Protein AF-0000000077146709 (afdb_homodimer)

pLDDT: mean 84.78, std 11.13, range [43.06, 98.44]

Structure (mmCIF, N/CA/C/O backbone):
data_AF-0000000077146709-model_v1
#
loop_
_entity.id
_entity.type
_entity.pdbx_description
1 polymer 'histidine kinase'
#
loop_
_atom_site.group_PDB
_atom_site.id
_atom_site.type_symbol
_atom_site.label_atom_id
_atom_site.label_alt_id
_atom_site.label_comp_id
_atom_site.label_asym_id
_atom_site.label_entity_id
_atom_site.label_seq_id
_atom_site.pdbx_PDB_ins_code
_atom_site.Cartn_x
_atom_site.Cartn_y
_atom_site.Cartn_z
_atom_site.occupancy
_atom_site.B_iso_or_equiv
_atom_site.auth_seq_id
_atom_site.auth_comp_id
_atom_site.auth_asym_id
_atom_site.auth_atom_id
_atom_site.pdbx_PDB_model_num
ATOM 1 N N . MET A 1 1 ? -15.32 33.781 17.5 1 75.31 1 MET A N 1
ATOM 2 C CA . MET A 1 1 ? -14.812 34.219 18.797 1 75.31 1 MET A CA 1
ATOM 3 C C . MET A 1 1 ? -15.812 35.125 19.5 1 75.31 1 MET A C 1
ATOM 5 O O . MET A 1 1 ? -16.297 36.094 18.906 1 75.31 1 MET A O 1
ATOM 9 N N . LYS A 1 2 ? -16.141 34.906 20.719 1 78.62 2 LYS A N 1
ATOM 10 C CA . LYS A 1 2 ? -17.078 35.688 21.484 1 78.62 2 LYS A CA 1
ATOM 11 C C . LYS A 1 2 ? -16.391 36.969 22.031 1 78.62 2 LYS A C 1
ATOM 13 O O . LYS A 1 2 ? -15.242 36.906 22.469 1 78.62 2 LYS A O 1
ATOM 18 N N . VAL A 1 3 ? -17.156 38.031 22.031 1 84.94 3 VAL A N 1
ATOM 19 C CA . VAL A 1 3 ? -16.656 39.344 22.453 1 84.94 3 VAL A CA 1
ATOM 20 C C . VAL A 1 3 ? -16.188 39.281 23.891 1 84.94 3 VAL A C 1
ATOM 22 O O . VAL A 1 3 ? -15.141 39.844 24.234 1 84.94 3 VAL A O 1
ATOM 25 N N . LYS A 1 4 ? -16.875 38.625 24.703 1 85.69 4 LYS A N 1
ATOM 26 C CA . LYS A 1 4 ? -16.531 38.531 26.109 1 85.69 4 LYS A CA 1
ATOM 27 C C . LYS A 1 4 ? -15.156 37.875 26.281 1 85.69 4 LYS A C 1
ATOM 29 O O . LYS A 1 4 ? -14.344 38.344 27.094 1 85.69 4 LYS A O 1
ATOM 34 N N . ILE A 1 5 ? -14.875 36.875 25.547 1 85.25 5 ILE A N 1
ATOM 35 C CA . ILE A 1 5 ? -13.602 36.156 25.641 1 85.25 5 ILE A CA 1
ATOM 36 C C . ILE A 1 5 ? -12.477 37.062 25.109 1 85.25 5 ILE A C 1
ATOM 38 O O . ILE A 1 5 ? -11.383 37.094 25.672 1 85.25 5 ILE A O 1
ATOM 42 N N . TYR A 1 6 ? -12.773 37.781 24.078 1 87 6 TYR A N 1
ATOM 43 C CA . TYR A 1 6 ? -11.812 38.719 23.5 1 87 6 TYR A CA 1
ATOM 44 C C . TYR A 1 6 ? -11.422 39.781 24.531 1 87 6 TYR A C 1
ATOM 46 O O . TYR A 1 6 ? -10.242 40.062 24.719 1 87 6 TYR A O 1
ATOM 54 N N . LEU A 1 7 ? -12.453 40.344 25.234 1 86.62 7 LEU A N 1
ATOM 55 C CA . LEU A 1 7 ? -12.195 41.375 26.219 1 86.62 7 LEU A CA 1
ATOM 56 C C . LEU A 1 7 ? -11.422 40.844 27.422 1 86.62 7 LEU A C 1
ATOM 58 O O . LEU A 1 7 ? -10.57 41.531 27.969 1 86.62 7 LEU A O 1
ATOM 62 N N . MET A 1 8 ? -11.727 39.625 27.734 1 83.81 8 MET A N 1
ATOM 63 C CA . MET A 1 8 ? -11 39 28.844 1 83.81 8 MET A CA 1
ATOM 64 C C . MET A 1 8 ? -9.539 38.781 28.469 1 83.81 8 MET A C 1
ATOM 66 O O . MET A 1 8 ? -8.648 38.938 29.312 1 83.81 8 MET A O 1
ATOM 70 N N . ASP A 1 9 ? -9.305 38.438 27.203 1 82.81 9 ASP A N 1
ATOM 71 C CA . ASP A 1 9 ? -7.941 38.25 26.719 1 82.81 9 ASP A CA 1
ATOM 72 C C . ASP A 1 9 ? -7.16 39.562 26.703 1 82.81 9 ASP A C 1
ATOM 74 O O . ASP A 1 9 ? -5.945 39.562 26.906 1 82.81 9 ASP A O 1
ATOM 78 N N . ARG A 1 10 ? -7.926 40.625 26.453 1 84.5 10 ARG A N 1
ATOM 79 C CA . ARG A 1 10 ? -7.285 41.938 26.344 1 84.5 10 ARG A CA 1
ATOM 80 C C . ARG A 1 10 ? -7.379 42.688 27.656 1 84.5 10 ARG A C 1
ATOM 82 O O . ARG A 1 10 ? -7.223 43.906 27.688 1 84.5 10 ARG A O 1
ATOM 89 N N . PHE A 1 11 ? -7.652 41.969 28.734 1 85.12 11 PHE A N 1
ATOM 90 C CA . PHE A 1 11 ? -7.816 42.625 30.031 1 85.12 11 PHE A CA 1
ATOM 91 C C . PHE A 1 11 ? -6.57 43.406 30.406 1 85.12 11 PHE A C 1
ATOM 93 O O . PHE A 1 11 ? -6.668 44.531 30.922 1 85.12 11 PHE A O 1
ATOM 100 N N . SER A 1 12 ? -5.426 42.844 30.125 1 84.38 12 SER A N 1
ATOM 101 C CA . SER A 1 12 ? -4.184 43.531 30.469 1 84.38 12 SER A CA 1
ATOM 102 C C . SER A 1 12 ? -4.035 44.812 29.656 1 84.38 12 SER A C 1
ATOM 104 O O . SER A 1 12 ? -3.533 45.812 30.172 1 84.38 12 SER A O 1
ATOM 106 N N . LEU A 1 13 ? -4.539 44.812 28.422 1 86.69 13 LEU A N 1
ATOM 107 C CA . LEU A 1 13 ? -4.496 46 27.578 1 86.69 13 LEU A CA 1
ATOM 108 C C . LEU A 1 13 ? -5.465 47.062 28.078 1 86.69 13 LEU A C 1
ATOM 110 O O . LEU A 1 13 ? -5.105 48.25 28.203 1 86.69 13 LEU A O 1
ATOM 114 N N . ILE A 1 14 ? -6.645 46.688 28.453 1 86.75 14 ILE A N 1
ATOM 115 C CA . ILE A 1 14 ? -7.668 47.625 28.938 1 86.75 14 ILE A CA 1
ATOM 116 C C . ILE A 1 14 ? -7.211 48.25 30.25 1 86.75 14 ILE A C 1
ATOM 118 O O . ILE A 1 14 ? -7.324 49.469 30.438 1 86.75 14 ILE A O 1
ATOM 122 N N . LEU A 1 15 ? -6.586 47.406 31.047 1 85.62 15 LEU A N 1
ATOM 123 C CA . LEU A 1 15 ? -6.086 47.906 32.344 1 85.62 15 LEU A CA 1
ATOM 124 C C . LEU A 1 15 ? -4.973 48.938 32.125 1 85.62 15 LEU A C 1
ATOM 126 O O . LEU A 1 15 ? -4.953 49.969 32.781 1 85.62 15 LEU A O 1
ATOM 130 N N . SER A 1 16 ? -4.102 48.656 31.219 1 86.5 16 SER A N 1
ATOM 131 C CA . SER A 1 16 ? -3.004 49.562 30.953 1 86.5 16 SER A CA 1
ATOM 132 C C . SER A 1 16 ? -3.516 50.875 30.375 1 86.5 16 SER A C 1
ATOM 134 O O . SER A 1 16 ? -2.98 51.938 30.688 1 86.5 16 SER A O 1
ATOM 136 N N . TYR A 1 17 ? -4.605 50.844 29.641 1 86.12 17 TYR A N 1
ATOM 137 C CA . TYR A 1 17 ? -5.199 52.031 29.031 1 86.12 17 TYR A CA 1
ATOM 138 C C . TYR A 1 17 ? -5.836 52.938 30.094 1 86.12 17 TYR A C 1
ATOM 140 O O . TYR A 1 17 ? -5.586 54.125 30.125 1 86.12 17 TYR A O 1
ATOM 148 N N . ILE A 1 18 ? -6.504 52.312 31 1 83.88 18 ILE A N 1
ATOM 149 C CA . ILE A 1 18 ? -7.203 53.062 32.031 1 83.88 18 ILE A CA 1
ATOM 150 C C . ILE A 1 18 ? -6.191 53.688 33 1 83.88 18 ILE A C 1
ATOM 152 O O . ILE A 1 18 ? -6.301 54.844 33.375 1 83.88 18 ILE A O 1
ATOM 156 N N . VAL A 1 19 ? -5.191 52.875 33.312 1 85.12 19 VAL A N 1
ATOM 157 C CA . VAL A 1 19 ? -4.176 53.344 34.25 1 85.12 19 VAL A CA 1
ATOM 158 C C . VAL A 1 19 ? -3.412 54.531 33.656 1 85.12 19 VAL A C 1
ATOM 160 O O . VAL A 1 19 ? -3.117 55.5 34.344 1 85.12 19 VAL A O 1
ATOM 163 N N . SER A 1 20 ? -3.186 54.438 32.344 1 84.31 20 SER A N 1
ATOM 164 C CA . SER A 1 20 ? -2.443 55.5 31.688 1 84.31 20 SER A CA 1
ATOM 165 C C . SER A 1 20 ? -3.25 56.812 31.641 1 84.31 20 SER A C 1
ATOM 167 O O . SER A 1 20 ? -2.713 57.875 31.891 1 84.31 20 SER A O 1
ATOM 169 N N . LEU A 1 21 ? -4.523 56.75 31.422 1 82.62 21 LEU A N 1
ATOM 170 C CA . LEU A 1 21 ? -5.379 57.938 31.359 1 82.62 21 LEU A CA 1
ATOM 171 C C . LEU A 1 21 ? -5.531 58.562 32.75 1 82.62 21 LEU A C 1
ATOM 173 O O . LEU A 1 21 ? -5.469 59.781 32.906 1 82.62 21 LEU A O 1
ATOM 177 N N . CYS A 1 22 ? -5.641 57.656 33.75 1 81.88 22 CYS A N 1
ATOM 178 C CA . CYS A 1 22 ? -5.801 58.156 35.125 1 81.88 22 CYS A CA 1
ATOM 179 C C . CYS A 1 22 ? -4.523 58.812 35.625 1 81.88 22 CYS A C 1
ATOM 181 O O . CYS A 1 22 ? -4.578 59.844 36.281 1 81.88 22 CYS A O 1
ATOM 183 N N . LEU A 1 23 ? -3.408 58.219 35.281 1 81.38 23 LEU A N 1
ATOM 184 C CA . LEU A 1 23 ? -2.131 58.781 35.719 1 81.38 23 LEU A CA 1
ATOM 185 C C . LEU A 1 23 ? -1.893 60.125 35.062 1 81.38 23 LEU A C 1
ATOM 187 O O . LEU A 1 23 ? -1.396 61.062 35.688 1 81.38 23 LEU A O 1
ATOM 191 N N . PHE A 1 24 ? -2.291 60.25 33.812 1 80.5 24 PHE A N 1
ATOM 192 C CA . PHE A 1 24 ? -2.15 61.5 33.094 1 80.5 24 PHE A CA 1
ATOM 193 C C . PHE A 1 24 ? -3.049 62.562 33.719 1 80.5 24 PHE A C 1
ATOM 195 O O . PHE A 1 24 ? -2.607 63.688 33.969 1 80.5 24 PHE A O 1
ATOM 202 N N . GLY A 1 25 ? -4.258 62.219 34.031 1 78.12 25 GLY A N 1
ATOM 203 C CA . GLY A 1 25 ? -5.18 63.156 34.656 1 78.12 25 GLY A CA 1
ATOM 204 C C . GLY A 1 25 ? -4.734 63.562 36.031 1 78.12 25 GLY A C 1
ATOM 205 O O . GLY A 1 25 ? -4.887 64.75 36.406 1 78.12 25 GLY A O 1
ATOM 206 N N . LEU A 1 26 ? -4.098 62.594 36.719 1 81.25 26 LEU A N 1
ATOM 207 C CA . LEU A 1 26 ? -3.635 62.875 38.062 1 81.25 26 LEU A CA 1
ATOM 208 C C . LEU A 1 26 ? -2.49 63.906 38.062 1 81.25 26 LEU A C 1
ATOM 210 O O . LEU A 1 26 ? -2.424 64.812 38.906 1 81.25 26 LEU A O 1
ATOM 214 N N . VAL A 1 27 ? -1.623 63.812 37.094 1 78.31 27 VAL A N 1
ATOM 215 C CA . VAL A 1 27 ? -0.49 64.688 36.969 1 78.31 27 VAL A CA 1
ATOM 216 C C . VAL A 1 27 ? -0.991 66.125 36.688 1 78.31 27 VAL A C 1
ATOM 218 O O . VAL A 1 27 ? -0.523 67.062 37.281 1 78.31 27 VAL A O 1
ATOM 221 N N . LEU A 1 28 ? -2.012 66.25 35.906 1 77.06 28 LEU A N 1
ATOM 222 C CA . LEU A 1 28 ? -2.551 67.562 35.562 1 77.06 28 LEU A CA 1
ATOM 223 C C . LEU A 1 28 ? -3.33 68.125 36.719 1 77.06 28 LEU A C 1
ATOM 225 O O . LEU A 1 28 ? -3.262 69.375 36.969 1 77.06 28 LEU A O 1
ATOM 229 N N . GLN A 1 29 ? -3.984 67.25 37.5 1 77.19 29 GLN A N 1
ATOM 230 C CA . GLN A 1 29 ? -4.75 67.75 38.656 1 77.19 29 GLN A CA 1
ATOM 231 C C . GLN A 1 29 ? -3.826 68.25 39.75 1 77.19 29 GLN A C 1
ATOM 233 O O . GLN A 1 29 ? -4.121 69.25 40.406 1 77.19 29 GLN A O 1
ATOM 238 N N . LEU A 1 30 ? -2.736 67.562 39.906 1 78.38 30 LEU A N 1
ATOM 239 C CA . LEU A 1 30 ? -1.797 67.938 40.969 1 78.38 30 LEU A CA 1
ATOM 240 C C . LEU A 1 30 ? -1.175 69.25 40.688 1 78.38 30 LEU A C 1
ATOM 242 O O . LEU A 1 30 ? -0.996 70.062 41.594 1 78.38 30 LEU A O 1
ATOM 246 N N . GLN A 1 31 ? -0.93 69.562 39.469 1 75.12 31 GLN A N 1
ATOM 247 C CA . GLN A 1 31 ? -0.371 70.875 39.125 1 75.12 31 GLN A CA 1
ATOM 248 C C . GLN A 1 31 ? -1.4 72 39.312 1 75.12 31 GLN A C 1
ATOM 250 O O . GLN A 1 31 ? -1.065 73.062 39.781 1 75.12 31 GLN A O 1
ATOM 255 N N . SER A 1 32 ? -2.621 71.625 39.031 1 76.06 32 SER A N 1
ATOM 256 C CA . SER A 1 32 ? -3.678 72.625 39.188 1 76.06 32 SER A CA 1
ATOM 257 C C . SER A 1 32 ? -3.953 72.938 40.656 1 76.06 32 SER A C 1
ATOM 259 O O . SER A 1 32 ? -4.219 74.062 41.031 1 76.06 32 SER A O 1
ATOM 261 N N . LEU A 1 33 ? -3.789 71.938 41.469 1 74.19 33 LEU A N 1
ATOM 262 C CA . LEU A 1 33 ? -4.004 72.125 42.906 1 74.19 33 LEU A CA 1
ATOM 263 C C . LEU A 1 33 ? -2.906 73 43.5 1 74.19 33 LEU A C 1
ATOM 265 O O . LEU A 1 33 ? -3.17 73.812 44.406 1 74.19 33 LEU A O 1
ATOM 269 N N . LEU A 1 34 ? -1.74 72.812 42.969 1 74.38 34 LEU A N 1
ATOM 270 C CA . LEU A 1 34 ? -0.619 73.625 43.469 1 74.38 34 LEU A CA 1
ATOM 271 C C . LEU A 1 34 ? -0.81 75.062 43.156 1 74.38 34 LEU A C 1
ATOM 273 O O . LEU A 1 34 ? -0.327 75.938 43.875 1 74.38 34 LEU A O 1
ATOM 277 N N . GLU A 1 35 ? -1.565 75.312 42.125 1 73.69 35 GLU A N 1
ATOM 278 C CA . GLU A 1 35 ? -1.83 76.688 41.75 1 73.69 35 GLU A CA 1
ATOM 279 C C . GLU A 1 35 ? -3.154 77.188 42.312 1 73.69 35 GLU A C 1
ATOM 281 O O . GLU A 1 35 ? -3.68 78.188 41.906 1 73.69 35 GLU A O 1
ATOM 286 N N . LYS A 1 36 ? -3.689 76.5 43.344 1 72.12 36 LYS A N 1
ATOM 287 C CA . LYS A 1 36 ? -4.844 76.812 44.188 1 72.12 36 LYS A CA 1
ATOM 288 C C . LYS A 1 36 ? -6.129 76.812 43.344 1 72.12 36 LYS A C 1
ATOM 290 O O . LYS A 1 36 ? -7.031 77.625 43.594 1 72.12 36 LYS A O 1
ATOM 295 N N . ARG A 1 37 ? -6.094 76.125 42.219 1 70.06 37 ARG A N 1
ATOM 296 C CA . ARG A 1 37 ? -7.336 76 41.469 1 70.06 37 ARG A CA 1
ATOM 297 C C . ARG A 1 37 ? -7.555 74.5 41.094 1 70.06 37 ARG A C 1
ATOM 299 O O . ARG A 1 37 ? -6.602 73.812 40.75 1 70.06 37 ARG A O 1
ATOM 306 N N . SER A 1 38 ? -8.609 73.938 41.531 1 69.56 38 SER A N 1
ATOM 307 C CA . SER A 1 38 ? -8.852 72.5 41.25 1 69.56 38 SER A CA 1
ATOM 308 C C . SER A 1 38 ? -9.688 72.375 40 1 69.56 38 SER A C 1
ATOM 310 O O . SER A 1 38 ? -10.539 73.188 39.688 1 69.56 38 SER A O 1
ATOM 312 N N . ILE A 1 39 ? -9.188 71.625 39 1 73.06 39 ILE A N 1
ATOM 313 C CA . ILE A 1 39 ? -9.953 71.312 37.812 1 73.06 39 ILE A CA 1
ATOM 314 C C . ILE A 1 39 ? -11.227 70.562 38.219 1 73.06 39 ILE A C 1
ATOM 316 O O . ILE A 1 39 ? -11.188 69.625 39.062 1 73.06 39 ILE A O 1
ATOM 320 N N . ASP A 1 40 ? -12.281 71.062 37.625 1 76.38 40 ASP A N 1
ATOM 321 C CA . ASP A 1 40 ? -13.586 70.5 37.969 1 76.38 40 ASP A CA 1
ATOM 322 C C . ASP A 1 40 ? -13.648 69 37.562 1 76.38 40 ASP A C 1
ATOM 324 O O . ASP A 1 40 ? -13.078 68.625 36.562 1 76.38 40 ASP A O 1
ATOM 328 N N . TRP A 1 41 ? -14.281 68.25 38.375 1 79 41 TRP A N 1
ATOM 329 C CA . TRP A 1 41 ? -14.461 66.812 38.188 1 79 41 TRP A CA 1
ATOM 330 C C . TRP A 1 41 ? -15.211 66.562 36.875 1 79 41 TRP A C 1
ATOM 332 O O . TRP A 1 41 ? -14.992 65.5 36.219 1 79 41 TRP A O 1
ATOM 342 N N . SER A 1 42 ? -15.992 67.562 36.406 1 79.12 42 SER A N 1
ATOM 343 C CA . SER A 1 42 ? -16.734 67.375 35.156 1 79.12 42 SER A CA 1
ATOM 344 C C . SER A 1 42 ? -15.805 67.312 33.969 1 79.12 42 SER A C 1
ATOM 346 O O . SER A 1 42 ? -16.031 66.562 33 1 79.12 42 SER A O 1
ATOM 348 N N . THR A 1 43 ? -14.664 68.062 34.031 1 78 43 THR A N 1
ATOM 349 C CA . THR A 1 43 ? -13.703 68.062 32.906 1 78 43 THR A CA 1
ATOM 350 C C . THR A 1 43 ? -12.938 66.75 32.844 1 78 43 THR A C 1
ATOM 352 O O . THR A 1 43 ? -12.656 66.25 31.766 1 78 43 THR A O 1
ATOM 355 N N . TRP A 1 44 ? -12.664 66.125 34 1 78.88 44 TRP A N 1
ATOM 356 C CA . TRP A 1 44 ? -12.047 64.812 34.062 1 78.88 44 TRP A CA 1
ATOM 357 C C . TRP A 1 44 ? -12.922 63.781 33.406 1 78.88 44 TRP A C 1
ATOM 359 O O . TRP A 1 44 ? -12.43 62.938 32.625 1 78.88 44 TRP A O 1
ATOM 369 N N . LEU A 1 45 ? -14.172 63.906 33.688 1 80.31 45 LEU A N 1
ATOM 370 C CA . LEU A 1 45 ? -15.109 62.906 33.156 1 80.31 45 LEU A CA 1
ATOM 371 C C . LEU A 1 45 ? -15.211 63.031 31.625 1 80.31 45 LEU A C 1
ATOM 373 O O . LEU A 1 45 ? -15.273 62.031 30.938 1 80.31 45 LEU A O 1
ATOM 377 N N . TYR A 1 46 ? -15.164 64.312 31.109 1 81.06 46 TYR A N 1
ATOM 378 C CA . TYR A 1 46 ? -15.234 64.5 29.672 1 81.06 46 TYR A CA 1
ATOM 379 C C . TYR A 1 46 ? -13.984 63.969 28.984 1 81.06 46 TYR A C 1
ATOM 381 O O . TYR A 1 46 ? -14.078 63.344 27.922 1 81.06 46 TYR A O 1
ATOM 389 N N . GLY A 1 47 ? -12.781 64.188 29.578 1 78.06 47 GLY A N 1
ATOM 390 C CA . GLY A 1 47 ? -11.547 63.625 29.016 1 78.06 47 GLY A CA 1
ATOM 391 C C . GLY A 1 47 ? -11.5 62.125 29 1 78.06 47 GLY A C 1
ATOM 392 O O . GLY A 1 47 ? -11.102 61.531 28 1 78.06 47 GLY A O 1
ATOM 393 N N . LEU A 1 48 ? -11.953 61.531 30.047 1 82.62 48 LEU A N 1
ATOM 394 C CA . LEU A 1 48 ? -11.977 60.062 30.141 1 82.62 48 LEU A CA 1
ATOM 395 C C . LEU A 1 48 ? -12.953 59.469 29.125 1 82.62 48 LEU A C 1
ATOM 397 O O . LEU A 1 48 ? -12.672 58.438 28.531 1 82.62 48 LEU A O 1
ATOM 401 N N . LEU A 1 49 ? -14.062 60.156 28.938 1 84.12 49 LEU A N 1
ATOM 402 C CA . LEU A 1 49 ? -15.07 59.688 28 1 84.12 49 LEU A CA 1
ATOM 403 C C . LEU A 1 49 ? -14.539 59.688 26.578 1 84.12 49 LEU A C 1
ATOM 405 O O . LEU A 1 49 ? -14.734 58.75 25.812 1 84.12 49 LEU A O 1
ATOM 409 N N . LEU A 1 50 ? -13.805 60.781 26.219 1 82.69 50 LEU A N 1
ATOM 410 C CA . LEU A 1 50 ? -13.242 60.875 24.875 1 82.69 50 LEU A CA 1
ATOM 411 C C . LEU A 1 50 ? -12.195 59.812 24.641 1 82.69 50 LEU A C 1
ATOM 413 O O . LEU A 1 50 ? -12.172 59.188 23.578 1 82.69 50 LEU A O 1
ATOM 417 N N . GLY A 1 51 ? -11.328 59.594 25.672 1 83.62 51 GLY A N 1
ATOM 418 C CA . GLY A 1 51 ? -10.328 58.531 25.562 1 83.62 51 GLY A CA 1
ATOM 419 C C . GLY A 1 51 ? -10.938 57.156 25.422 1 83.62 51 GLY A C 1
ATOM 420 O O . GLY A 1 51 ? -10.445 56.344 24.625 1 83.62 51 GLY A O 1
ATOM 421 N N . THR A 1 52 ? -12.016 56.938 26.078 1 84.75 52 THR A N 1
ATOM 422 C CA . THR A 1 52 ? -12.68 55.656 26.031 1 84.75 52 THR A CA 1
ATOM 423 C C . THR A 1 52 ? -13.32 55.406 24.672 1 84.75 52 THR A C 1
ATOM 425 O O . THR A 1 52 ? -13.336 54.281 24.172 1 84.75 52 THR A O 1
ATOM 428 N N . VAL A 1 53 ? -13.844 56.469 24.062 1 87.69 53 VAL A N 1
ATOM 429 C CA . VAL A 1 53 ? -14.461 56.344 22.75 1 87.69 53 VAL A CA 1
ATOM 430 C C . VAL A 1 53 ? -13.406 55.906 21.734 1 87.69 53 VAL A C 1
ATOM 432 O O . VAL A 1 53 ? -13.625 54.969 20.953 1 87.69 53 VAL A O 1
ATOM 435 N N . VAL A 1 54 ? -12.156 56.562 21.766 1 88.31 54 VAL A N 1
ATOM 436 C CA . VAL A 1 54 ? -11.078 56.219 20.844 1 88.31 54 VAL A CA 1
ATOM 437 C C . VAL A 1 54 ? -10.641 54.781 21.062 1 88.31 54 VAL A C 1
ATOM 439 O O . VAL A 1 54 ? -10.438 54.031 20.094 1 88.31 54 VAL A O 1
ATOM 442 N N . PHE A 1 55 ? -10.562 54.375 22.312 1 88.19 55 PHE A N 1
ATOM 443 C CA . PHE A 1 55 ? -10.133 53.031 22.672 1 88.19 55 PHE A CA 1
ATOM 444 C C . PHE A 1 55 ? -11.156 52 22.219 1 88.19 55 PHE A C 1
ATOM 446 O O . PHE A 1 55 ? -10.789 50.938 21.734 1 88.19 55 PHE A O 1
ATOM 453 N N . THR A 1 56 ? -12.445 52.312 22.328 1 88.25 56 THR A N 1
ATOM 454 C CA . THR A 1 56 ? -13.5 51.406 21.922 1 88.25 56 THR A CA 1
ATOM 455 C C . THR A 1 56 ? -13.477 51.188 20.422 1 88.25 56 THR A C 1
ATOM 457 O O . THR A 1 56 ? -13.688 50.062 19.938 1 88.25 56 THR A O 1
ATOM 460 N N . VAL A 1 57 ? -13.18 52.281 19.672 1 90 57 VAL A N 1
ATOM 461 C CA . VAL A 1 57 ? -13.086 52.156 18.219 1 90 57 VAL A CA 1
ATOM 462 C C . VAL A 1 57 ? -11.945 51.219 17.844 1 90 57 VAL A C 1
ATOM 464 O O . VAL A 1 57 ? -12.102 50.344 16.969 1 90 57 VAL A O 1
ATOM 467 N N . TYR A 1 58 ? -10.789 51.25 18.531 1 89.5 58 TYR A N 1
ATOM 468 C CA . TYR A 1 58 ? -9.656 50.375 18.281 1 89.5 58 TYR A CA 1
ATOM 469 C C . TYR A 1 58 ? -10 48.938 18.609 1 89.5 58 TYR A C 1
ATOM 471 O O . TYR A 1 58 ? -9.672 48.031 17.844 1 89.5 58 TYR A O 1
ATOM 479 N N . LEU A 1 59 ? -10.648 48.781 19.75 1 89.56 59 LEU A N 1
ATOM 480 C CA . LEU A 1 59 ? -10.984 47.406 20.172 1 89.56 59 LEU A CA 1
ATOM 481 C C . LEU A 1 59 ? -11.922 46.75 19.172 1 89.56 59 LEU A C 1
ATOM 483 O O . LEU A 1 59 ? -11.797 45.562 18.891 1 89.56 59 LEU A O 1
ATOM 487 N N . ILE A 1 60 ? -12.859 47.562 18.625 1 89.75 60 ILE A N 1
ATOM 488 C CA . ILE A 1 60 ? -13.805 47.031 17.641 1 89.75 60 ILE A CA 1
ATOM 489 C C . ILE A 1 60 ? -13.055 46.625 16.375 1 89.75 60 ILE A C 1
ATOM 491 O O . ILE A 1 60 ? -13.281 45.562 15.82 1 89.75 60 ILE A O 1
ATOM 495 N N . TYR A 1 61 ? -12.164 47.5 15.953 1 88.19 61 TYR A N 1
ATOM 496 C CA . TYR A 1 61 ? -11.359 47.219 14.766 1 88.19 61 TYR A CA 1
ATOM 497 C C . TYR A 1 61 ? -10.523 45.969 14.953 1 88.19 61 TYR A C 1
ATOM 499 O O . TYR A 1 61 ? -10.508 45.094 14.086 1 88.19 61 TYR A O 1
ATOM 507 N N . ASP A 1 62 ? -9.859 45.812 16.031 1 87.19 62 ASP A N 1
ATOM 508 C CA . ASP A 1 62 ? -8.984 44.688 16.344 1 87.19 62 ASP A CA 1
ATOM 509 C C . ASP A 1 62 ? -9.789 43.375 16.438 1 87.19 62 ASP A C 1
ATOM 511 O O . ASP A 1 62 ? -9.352 42.344 15.945 1 87.19 62 ASP A O 1
ATOM 515 N N . TYR A 1 63 ? -10.914 43.438 17.031 1 87.81 63 TYR A N 1
ATOM 516 C CA . TYR A 1 63 ? -11.781 42.281 17.188 1 87.81 63 TYR A CA 1
ATOM 517 C C . TYR A 1 63 ? -12.242 41.75 15.836 1 87.81 63 TYR A C 1
ATOM 519 O O . TYR A 1 63 ? -12.195 40.531 15.578 1 87.81 63 TYR A O 1
ATOM 527 N N . ARG A 1 64 ? -12.656 42.625 14.992 1 86.38 64 ARG A N 1
ATOM 528 C CA . ARG A 1 64 ? -13.133 42.219 13.672 1 86.38 64 ARG A CA 1
ATOM 529 C C . ARG A 1 64 ? -12.023 41.562 12.875 1 86.38 64 ARG A C 1
ATOM 531 O O . ARG A 1 64 ? -12.242 40.5 12.258 1 86.38 64 ARG A O 1
ATOM 538 N N . LYS A 1 65 ? -10.898 42.125 12.891 1 84.25 65 LYS A N 1
ATOM 539 C CA . LYS A 1 65 ? -9.773 41.594 12.133 1 84.25 65 LYS A CA 1
ATOM 540 C C . LYS A 1 65 ? -9.391 40.188 12.625 1 84.25 65 LYS A C 1
ATOM 542 O O . LYS A 1 65 ? -9.195 39.281 11.828 1 84.25 65 LYS A O 1
ATOM 547 N N . ARG A 1 66 ? -9.383 40.031 13.883 1 85.38 66 ARG A N 1
ATOM 548 C CA . ARG A 1 66 ? -8.953 38.781 14.484 1 85.38 66 ARG A CA 1
ATOM 549 C C . ARG A 1 66 ? -10.031 37.719 14.328 1 85.38 66 ARG A C 1
ATOM 551 O O . ARG A 1 66 ? -9.719 36.531 14.102 1 85.38 66 ARG A O 1
ATOM 558 N N . SER A 1 67 ? -11.242 38.156 14.477 1 86.06 67 SER A N 1
ATOM 559 C CA . SER A 1 67 ? -12.352 37.219 14.344 1 86.06 67 SER A CA 1
ATOM 560 C C . SER A 1 67 ? -12.438 36.656 12.922 1 86.06 67 SER A C 1
ATOM 562 O O . SER A 1 67 ? -12.695 35.469 12.734 1 86.06 67 SER A O 1
ATOM 564 N N . VAL A 1 68 ? -12.219 37.531 11.977 1 85.25 68 VAL A N 1
ATOM 565 C CA . VAL A 1 68 ? -12.258 37.094 10.586 1 85.25 68 VAL A CA 1
ATOM 566 C C . VAL A 1 68 ? -11.148 36.062 10.328 1 85.25 68 VAL A C 1
ATOM 568 O O . VAL A 1 68 ? -11.375 35.062 9.664 1 85.25 68 VAL A O 1
ATOM 571 N N . PHE A 1 69 ? -10.008 36.281 10.859 1 85.31 69 PHE A N 1
ATOM 572 C CA . PHE A 1 69 ? -8.859 35.406 10.703 1 85.31 69 PHE A CA 1
ATOM 573 C C . PHE A 1 69 ? -9.164 34.031 11.297 1 85.31 69 PHE A C 1
ATOM 575 O O . PHE A 1 69 ? -8.953 33 10.641 1 85.31 69 PHE A O 1
ATOM 582 N N . LEU A 1 70 ? -9.688 34.031 12.492 1 84.94 70 LEU A N 1
ATOM 583 C CA . LEU A 1 70 ? -9.953 32.781 13.18 1 84.94 70 LEU A CA 1
ATOM 584 C C . LEU A 1 70 ? -11.031 31.969 12.461 1 84.94 70 LEU A C 1
ATOM 586 O O . LEU A 1 70 ? -10.961 30.75 12.383 1 84.94 70 LEU A O 1
ATOM 590 N N . LYS A 1 71 ? -12 32.656 11.961 1 83.88 71 LYS A N 1
ATOM 591 C CA . LYS A 1 71 ? -13.062 31.984 11.211 1 83.88 71 LYS A CA 1
ATOM 592 C C . LYS A 1 71 ? -12.516 31.344 9.938 1 83.88 71 LYS A C 1
ATOM 594 O O . LYS A 1 71 ? -12.945 30.25 9.555 1 83.88 71 LYS A O 1
ATOM 599 N N . ARG A 1 72 ? -11.609 31.984 9.359 1 81.62 72 ARG A N 1
ATOM 600 C CA . ARG A 1 72 ? -11.008 31.453 8.141 1 81.62 72 ARG A CA 1
ATOM 601 C C . ARG A 1 72 ? -10.195 30.188 8.43 1 81.62 72 ARG A C 1
ATOM 603 O O . ARG A 1 72 ? -10.234 29.234 7.66 1 81.62 72 ARG A O 1
ATOM 610 N N . ILE A 1 73 ? -9.5 30.25 9.508 1 81.56 73 ILE A N 1
ATOM 611 C CA . ILE A 1 73 ? -8.711 29.078 9.898 1 81.56 73 ILE A CA 1
ATOM 612 C C . ILE A 1 73 ? -9.641 27.906 10.188 1 81.56 73 ILE A C 1
ATOM 614 O O . ILE A 1 73 ? -9.359 26.781 9.773 1 81.56 73 ILE A O 1
ATOM 618 N N . GLU A 1 74 ? -10.703 28.25 10.891 1 81 74 GLU A N 1
ATOM 619 C CA . GLU A 1 74 ? -11.656 27.188 11.234 1 81 74 GLU A CA 1
ATOM 620 C C . GLU A 1 74 ? -12.266 26.578 9.984 1 81 74 GLU A C 1
ATOM 622 O O . GLU A 1 74 ? -12.406 25.359 9.891 1 81 74 GLU A O 1
ATOM 627 N N . LYS A 1 75 ? -12.609 27.344 9.102 1 79.25 75 LYS A N 1
ATOM 628 C CA . LYS A 1 75 ? -13.188 26.859 7.852 1 79.25 75 LYS A CA 1
ATOM 629 C C . LYS A 1 75 ? -12.188 26 7.082 1 79.25 75 LYS A C 1
ATOM 631 O O . LYS A 1 75 ? -12.562 25 6.469 1 79.25 75 LYS A O 1
ATOM 636 N N . TYR A 1 76 ? -11.008 26.438 7.164 1 74.75 76 TYR A N 1
ATOM 637 C CA . TYR A 1 76 ? -9.953 25.703 6.469 1 74.75 76 TYR A CA 1
ATOM 638 C C . TYR A 1 76 ? -9.781 24.312 7.062 1 74.75 76 TYR A C 1
ATOM 640 O O . TYR A 1 76 ? -9.617 23.328 6.328 1 74.75 76 TYR A O 1
ATOM 648 N N . VAL A 1 77 ? -9.859 24.234 8.344 1 74.94 77 VAL A N 1
ATOM 649 C CA . VAL A 1 77 ? -9.617 22.969 9.023 1 74.94 77 VAL A CA 1
ATOM 650 C C . VAL A 1 77 ? -10.836 22.062 8.867 1 74.94 77 VAL A C 1
ATOM 652 O O . VAL A 1 77 ? -10.688 20.859 8.672 1 74.94 77 VAL A O 1
ATOM 655 N N . THR A 1 78 ? -11.969 22.641 9.023 1 71.56 78 THR A N 1
ATOM 656 C CA . THR A 1 78 ? -13.172 21.828 8.961 1 71.56 78 THR A CA 1
ATOM 657 C C . THR A 1 78 ? -13.477 21.422 7.523 1 71.56 78 THR A C 1
ATOM 659 O O . THR A 1 78 ? -14.133 20.406 7.285 1 71.56 78 THR A O 1
ATOM 662 N N . GLY A 1 79 ? -13.266 22.328 6.707 1 61.97 79 GLY A N 1
ATOM 663 C CA . GLY A 1 79 ? -13.516 21.969 5.32 1 61.97 79 GLY A CA 1
ATOM 664 C C . GLY A 1 79 ? -12.664 20.797 4.844 1 61.97 79 GLY A C 1
ATOM 665 O O . GLY A 1 79 ? -12.695 20.453 3.664 1 61.97 79 GLY A O 1
ATOM 666 N N . GLY A 1 80 ? -12.289 20 5.793 1 54.16 80 GLY A N 1
ATOM 667 C CA . GLY A 1 80 ? -11.695 18.672 5.773 1 54.16 80 GLY A CA 1
ATOM 668 C C . GLY A 1 80 ? -11.375 18.188 4.375 1 54.16 80 GLY A C 1
ATOM 669 O O . GLY A 1 80 ? -10.523 17.312 4.199 1 54.16 80 GLY A O 1
ATOM 670 N N . ASN A 1 81 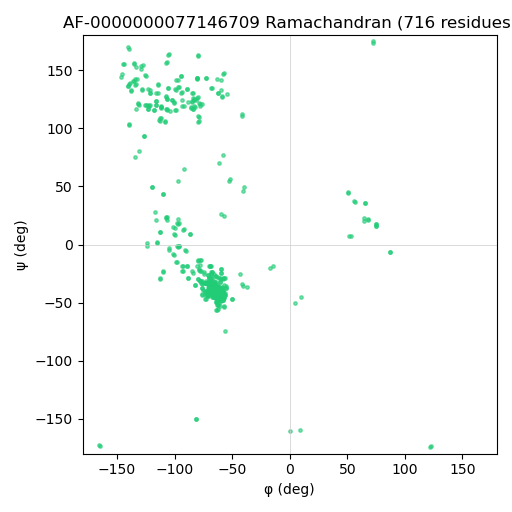? -12.43 18.312 3.541 1 50.53 81 ASN A N 1
ATOM 671 C CA . ASN A 1 81 ? -12.516 17.406 2.393 1 50.53 81 ASN A CA 1
ATOM 672 C C . ASN A 1 81 ? -11.328 17.594 1.452 1 50.53 81 ASN A C 1
ATOM 674 O O . ASN A 1 81 ? -10.984 16.672 0.703 1 50.53 81 ASN A O 1
ATOM 678 N N . THR A 1 82 ? -11.031 18.859 0.927 1 48.44 82 THR A N 1
ATOM 679 C CA . THR A 1 82 ? -9.969 18.922 -0.071 1 48.44 82 THR A CA 1
ATOM 680 C C . THR A 1 82 ? -8.641 19.312 0.575 1 48.44 82 THR A C 1
ATOM 682 O O . THR A 1 82 ? -8.336 20.5 0.704 1 48.44 82 THR A O 1
ATOM 685 N N . LEU A 1 83 ? -8.172 18.594 1.609 1 50.09 83 LEU A N 1
ATOM 686 C CA . LEU A 1 83 ? -6.797 18.812 2.045 1 50.09 83 LEU A CA 1
ATOM 687 C C . LEU A 1 83 ? -5.988 19.531 0.962 1 50.09 83 LEU A C 1
ATOM 689 O O . LEU A 1 83 ? -4.887 20.016 1.223 1 50.09 83 LEU A O 1
ATOM 693 N N . HIS A 1 84 ? -6.523 19.406 -0.166 1 48.72 84 HIS A N 1
ATOM 694 C CA . HIS A 1 84 ? -5.828 19.953 -1.322 1 48.72 84 HIS A CA 1
ATOM 695 C C . HIS A 1 84 ? -6.004 21.469 -1.4 1 48.72 84 HIS A C 1
ATOM 697 O O . HIS A 1 84 ? -5.336 22.125 -2.193 1 48.72 84 HIS A O 1
ATOM 703 N N . ASP A 1 85 ? -6.949 21.953 -0.715 1 51.72 85 ASP A N 1
ATOM 704 C CA . ASP A 1 85 ? -7.102 23.391 -0.927 1 51.72 85 ASP A CA 1
ATOM 705 C C . ASP A 1 85 ? -6.07 24.172 -0.122 1 51.72 85 ASP A C 1
ATOM 707 O O . ASP A 1 85 ? -5.867 23.906 1.063 1 51.72 85 ASP A O 1
ATOM 711 N N . SER A 1 86 ? -5.105 24.672 -0.804 1 51.5 86 SER A N 1
ATOM 712 C CA . SER A 1 86 ? -4.113 25.578 -0.235 1 51.5 86 SER A CA 1
ATOM 713 C C . SER A 1 86 ? -4.766 26.594 0.702 1 51.5 86 SER A C 1
ATOM 715 O O . SER A 1 86 ? -5.891 27.031 0.457 1 51.5 86 SER A O 1
ATOM 717 N N . LEU A 1 87 ? -4.512 26.516 1.947 1 55.28 87 LEU A N 1
ATOM 718 C CA . LEU A 1 87 ? -4.844 27.672 2.77 1 55.28 87 LEU A CA 1
ATOM 719 C C . LEU A 1 87 ? -4.504 28.969 2.045 1 55.28 87 LEU A C 1
ATOM 721 O O . LEU A 1 87 ? -3.369 29.453 2.113 1 55.28 87 LEU A O 1
ATOM 725 N N . LEU A 1 88 ? -4.906 29.172 0.805 1 53.59 88 LEU A N 1
ATOM 726 C CA . LEU A 1 88 ? -4.688 30.5 0.234 1 53.59 88 LEU A CA 1
ATOM 727 C C . LEU A 1 88 ? -5.262 31.578 1.142 1 53.59 88 LEU A C 1
ATOM 729 O O . LEU A 1 88 ? -6.379 32.062 0.917 1 53.59 88 LEU A O 1
ATOM 733 N N . ILE A 1 89 ? -4.863 31.578 2.324 1 56.44 89 ILE A N 1
ATOM 734 C CA . ILE A 1 89 ? -5.227 32.75 3.09 1 56.44 89 ILE A CA 1
ATOM 735 C C . ILE A 1 89 ? -4.602 34 2.453 1 56.44 89 ILE A C 1
ATOM 737 O O . ILE A 1 89 ? -3.391 34.219 2.562 1 56.44 89 ILE A O 1
ATOM 741 N N . ASP A 1 90 ? -5.074 34.406 1.312 1 56.94 90 ASP A N 1
ATOM 742 C CA . ASP A 1 90 ? -4.621 35.562 0.542 1 56.94 90 ASP A CA 1
ATOM 743 C C . ASP A 1 90 ? -4.254 36.719 1.462 1 56.94 90 ASP A C 1
ATOM 745 O O . ASP A 1 90 ? -3.355 37.5 1.15 1 56.94 90 ASP A O 1
ATOM 749 N N . GLU A 1 91 ? -5.004 36.938 2.627 1 62.31 91 GLU A N 1
ATOM 750 C CA . GLU A 1 91 ? -4.742 38.25 3.264 1 62.31 91 GLU A CA 1
ATOM 751 C C . GLU A 1 91 ? -4.48 38.062 4.758 1 62.31 91 GLU A C 1
ATOM 753 O O . GLU A 1 91 ? -5.391 37.75 5.52 1 62.31 91 GLU A O 1
ATOM 758 N N . SER A 1 92 ? -3.211 37.656 5.105 1 61.62 92 SER A N 1
ATOM 759 C CA . SER A 1 92 ? -2.861 37.75 6.52 1 61.62 92 SER A CA 1
ATOM 760 C C . SER A 1 92 ? -2.52 39.188 6.891 1 61.62 92 SER A C 1
ATOM 762 O O . SER A 1 92 ? -1.854 39.906 6.129 1 61.62 92 SER A O 1
ATOM 764 N N . TYR A 1 93 ? -3.268 39.719 7.871 1 65.25 93 TYR A N 1
ATOM 765 C CA . TYR A 1 93 ? -3.273 41.125 8.203 1 65.25 93 TYR A CA 1
ATOM 766 C C . TYR A 1 93 ? -2.131 41.469 9.148 1 65.25 93 TYR A C 1
ATOM 768 O O . TYR A 1 93 ? -1.646 42.594 9.164 1 65.25 93 TYR A O 1
ATOM 776 N N . THR A 1 94 ? -1.631 40.469 9.922 1 77.5 94 THR A N 1
ATOM 777 C CA . THR A 1 94 ? -0.553 40.75 10.867 1 77.5 94 THR A CA 1
ATOM 778 C C . THR A 1 94 ? 0.595 39.75 10.672 1 77.5 94 THR A C 1
ATOM 780 O O . THR A 1 94 ? 0.414 38.688 10.055 1 77.5 94 THR A O 1
ATOM 783 N N . SER A 1 95 ? 1.714 40.125 10.945 1 79.81 95 SER A N 1
ATOM 784 C CA . SER A 1 95 ? 2.881 39.281 10.836 1 79.81 95 SER A CA 1
ATOM 785 C C . SER A 1 95 ? 2.695 38 11.648 1 79.81 95 SER A C 1
ATOM 787 O O . SER A 1 95 ? 3.119 36.906 11.227 1 79.81 95 SER A O 1
ATOM 789 N N . GLU A 1 96 ? 2.012 38.156 12.789 1 81.88 96 GLU A N 1
ATOM 790 C CA . GLU A 1 96 ? 1.723 37 13.617 1 81.88 96 GLU A CA 1
ATOM 791 C C . GLU A 1 96 ? 0.844 36 12.867 1 81.88 96 GLU A C 1
ATOM 793 O O . GLU A 1 96 ? 1.114 34.781 12.875 1 81.88 96 GLU A O 1
ATOM 798 N N . GLN A 1 97 ? -0.128 36.531 12.258 1 83.19 97 GLN A N 1
ATOM 799 C CA . GLN A 1 97 ? -1.05 35.688 11.516 1 83.19 97 GLN A CA 1
ATOM 800 C C . GLN A 1 97 ? -0.349 35 10.336 1 83.19 97 GLN A C 1
ATOM 802 O O . GLN A 1 97 ? -0.624 33.844 10.023 1 83.19 97 GLN A O 1
ATOM 807 N N . GLU A 1 98 ? 0.539 35.75 9.727 1 83.81 98 GLU A N 1
ATOM 808 C CA . GLU A 1 98 ? 1.295 35.219 8.602 1 83.81 98 GLU A CA 1
ATOM 809 C C . GLU A 1 98 ? 2.156 34.031 9.039 1 83.81 98 GLU A C 1
ATOM 811 O O . GLU A 1 98 ? 2.262 33.031 8.312 1 83.81 98 GLU A O 1
ATOM 816 N N . MET A 1 99 ? 2.713 34.156 10.172 1 84.31 99 MET A N 1
ATOM 817 C CA . MET A 1 99 ? 3.562 33.094 10.68 1 84.31 99 MET A CA 1
ATOM 818 C C . MET A 1 99 ? 2.74 31.844 10.992 1 84.31 99 MET A C 1
ATOM 820 O O . MET A 1 99 ? 3.191 30.719 10.75 1 84.31 99 MET A O 1
ATOM 824 N N . VAL A 1 100 ? 1.598 32.062 11.547 1 84.81 100 VAL A N 1
ATOM 825 C CA . VAL A 1 100 ? 0.708 30.953 11.852 1 84.81 100 VAL A CA 1
ATOM 826 C C . VAL A 1 100 ? 0.302 30.25 10.555 1 84.81 100 VAL A C 1
ATOM 828 O O . VAL A 1 100 ? 0.347 29.031 10.469 1 84.81 100 VAL A O 1
ATOM 831 N N . VAL A 1 101 ? -0.02 31.062 9.594 1 83.81 101 VAL A N 1
ATOM 832 C CA . VAL A 1 101 ? -0.432 30.531 8.305 1 83.81 101 VAL A CA 1
ATOM 833 C C . VAL A 1 101 ? 0.725 29.75 7.676 1 83.81 101 VAL A C 1
ATOM 835 O O . VAL A 1 101 ? 0.523 28.672 7.109 1 83.81 101 VAL A O 1
ATOM 838 N N . GLU A 1 102 ? 1.873 30.297 7.77 1 83.75 102 GLU A N 1
ATOM 839 C CA . GLU A 1 102 ? 3.057 29.641 7.234 1 83.75 102 GLU A CA 1
ATOM 840 C C . GLU A 1 102 ? 3.289 28.297 7.918 1 83.75 102 GLU A C 1
ATOM 842 O O . GLU A 1 102 ? 3.662 27.312 7.266 1 83.75 102 GLU A O 1
ATOM 847 N N . SER A 1 103 ? 3.074 28.281 9.148 1 83.62 103 SER A N 1
ATOM 848 C CA . SER A 1 103 ? 3.252 27.047 9.891 1 83.62 103 SER A CA 1
ATOM 849 C C . SER A 1 103 ? 2.227 26 9.469 1 83.62 103 SER A C 1
ATOM 851 O O . SER A 1 103 ? 2.559 24.812 9.336 1 83.62 103 SER A O 1
ATOM 853 N N . PHE A 1 104 ? 1.044 26.469 9.289 1 83.06 104 PHE A N 1
ATOM 854 C CA . PHE A 1 104 ? 0.007 25.578 8.781 1 83.06 104 PHE A CA 1
ATOM 855 C C . PHE A 1 104 ? 0.401 25 7.426 1 83.06 104 PHE A C 1
ATOM 857 O O . PHE A 1 104 ? 0.225 23.797 7.176 1 83.06 104 PHE A O 1
ATOM 864 N N . THR A 1 10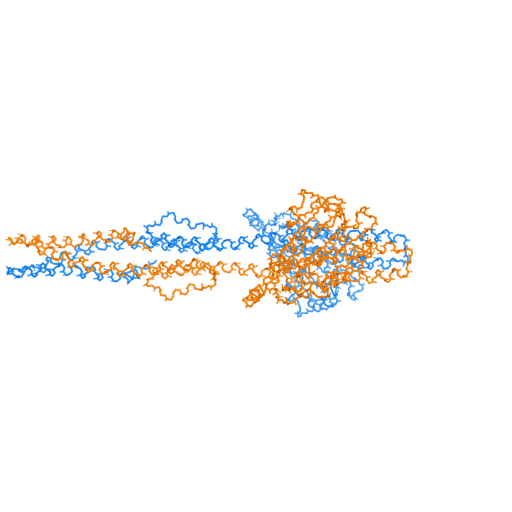5 ? 0.888 25.812 6.621 1 81.94 105 THR A N 1
ATOM 865 C CA . THR A 1 105 ? 1.265 25.406 5.273 1 81.94 105 THR A CA 1
ATOM 866 C C . THR A 1 105 ? 2.406 24.391 5.309 1 81.94 105 THR A C 1
ATOM 868 O O . THR A 1 105 ? 2.395 23.422 4.562 1 81.94 105 THR A O 1
ATOM 871 N N . LEU A 1 106 ? 3.295 24.672 6.184 1 84 106 LEU A N 1
ATOM 872 C CA . LEU A 1 106 ? 4.43 23.766 6.305 1 84 106 LEU A CA 1
ATOM 873 C C . LEU A 1 106 ? 3.98 22.391 6.809 1 84 106 LEU A C 1
ATOM 875 O O . LEU A 1 106 ? 4.422 21.359 6.297 1 84 106 LEU A O 1
ATOM 879 N N . LEU A 1 107 ? 3.168 22.406 7.73 1 82.88 107 LEU A N 1
ATOM 880 C CA . LEU A 1 107 ? 2.645 21.156 8.266 1 82.88 107 LEU A CA 1
ATOM 881 C C . LEU A 1 107 ? 1.871 20.391 7.203 1 82.88 107 LEU A C 1
ATOM 883 O O . LEU A 1 107 ? 2.051 19.188 7.055 1 82.88 107 LEU A O 1
ATOM 887 N N . ARG A 1 108 ? 1.145 21.062 6.566 1 81.94 108 ARG A N 1
ATOM 888 C CA . ARG A 1 108 ? 0.374 20.469 5.48 1 81.94 108 ARG A CA 1
ATOM 889 C C . ARG A 1 108 ? 1.293 19.844 4.434 1 81.94 108 ARG A C 1
ATOM 891 O O . ARG A 1 108 ? 1.044 18.734 3.959 1 81.94 108 ARG A O 1
ATOM 898 N N . GLN A 1 109 ? 2.229 20.547 4.074 1 83.75 109 GLN A N 1
ATOM 899 C CA . GLN A 1 109 ? 3.162 20.062 3.064 1 83.75 109 GLN A CA 1
ATOM 900 C C . GLN A 1 109 ? 3.857 18.781 3.529 1 83.75 109 GLN A C 1
ATOM 902 O O . GLN A 1 109 ? 4.035 17.859 2.746 1 83.75 109 GLN A O 1
ATOM 907 N N . GLN A 1 110 ? 4.203 18.812 4.727 1 83.88 110 GLN A N 1
ATOM 908 C CA . GLN A 1 110 ? 4.852 17.625 5.281 1 83.88 110 GLN A CA 1
ATOM 909 C C . GLN A 1 110 ? 3.926 16.406 5.234 1 83.88 110 GLN A C 1
ATOM 911 O O . GLN A 1 110 ? 4.336 15.328 4.816 1 83.88 110 GLN A O 1
ATOM 916 N N . TYR A 1 111 ? 2.703 16.609 5.574 1 83.31 111 TYR A N 1
ATOM 917 C CA . TYR A 1 111 ? 1.74 15.516 5.574 1 83.31 111 TYR A CA 1
ATOM 918 C C . TYR A 1 111 ? 1.405 15.086 4.152 1 83.31 111 TYR A C 1
ATOM 920 O O . TYR A 1 111 ? 1.297 13.891 3.869 1 83.31 111 TYR A O 1
ATOM 928 N N . MET A 1 112 ? 1.312 16.047 3.336 1 84 112 MET A N 1
ATOM 929 C CA . MET A 1 112 ? 1.014 15.742 1.941 1 84 112 MET A CA 1
ATOM 930 C C . MET A 1 112 ? 2.156 14.953 1.304 1 84 112 MET A C 1
ATOM 932 O O . MET A 1 112 ? 1.923 14.047 0.51 1 84 112 MET A O 1
ATOM 936 N N . ASN A 1 113 ? 3.293 15.367 1.686 1 86.25 113 ASN A N 1
ATOM 937 C CA . ASN A 1 113 ? 4.445 14.625 1.182 1 86.25 113 ASN A CA 1
ATOM 938 C C . ASN A 1 113 ? 4.41 13.172 1.631 1 86.25 113 ASN A C 1
ATOM 940 O O . ASN A 1 113 ? 4.703 12.266 0.845 1 86.25 113 ASN A O 1
ATOM 944 N N . GLU A 1 114 ? 4.027 12.953 2.803 1 84.94 114 GLU A N 1
ATOM 945 C CA . GLU A 1 114 ? 3.924 11.594 3.322 1 84.94 114 GLU A CA 1
ATOM 946 C C . GLU A 1 114 ? 2.826 10.805 2.609 1 84.94 114 GLU A C 1
ATOM 948 O O . GLU A 1 114 ? 3.025 9.648 2.232 1 84.94 114 GLU A O 1
ATOM 953 N N . VAL A 1 115 ? 1.772 11.453 2.414 1 84.12 115 VAL A N 1
ATOM 954 C CA . VAL A 1 115 ? 0.647 10.812 1.736 1 84.12 115 VAL A CA 1
ATOM 955 C C . VAL A 1 115 ? 1.025 10.5 0.292 1 84.12 115 VAL A C 1
ATOM 957 O O . VAL A 1 115 ? 0.73 9.406 -0.208 1 84.12 115 VAL A O 1
ATOM 960 N N . HIS A 1 116 ? 1.726 11.414 -0.288 1 86.12 116 HIS A N 1
ATOM 961 C CA . HIS A 1 116 ? 2.139 11.219 -1.672 1 86.12 116 HIS A CA 1
ATOM 962 C C . HIS A 1 116 ? 3.152 10.086 -1.784 1 86.12 116 HIS A C 1
ATOM 964 O O . HIS A 1 116 ? 3.113 9.297 -2.736 1 86.12 116 HIS A O 1
ATOM 970 N N . LYS A 1 117 ? 3.98 10.047 -0.877 1 86.25 117 LYS A N 1
ATOM 971 C CA . LYS A 1 117 ? 4.953 8.961 -0.852 1 86.25 117 LYS A CA 1
ATOM 972 C C . LYS A 1 117 ? 4.262 7.605 -0.733 1 86.25 117 LYS A C 1
ATOM 974 O O . LYS A 1 117 ? 4.617 6.656 -1.434 1 86.25 117 LYS A O 1
ATOM 979 N N . GLN A 1 118 ? 3.305 7.535 0.065 1 84.69 118 GLN A N 1
ATOM 980 C CA . GLN A 1 118 ? 2.568 6.289 0.252 1 84.69 118 GLN A CA 1
ATOM 981 C C . GLN A 1 118 ? 1.783 5.922 -1.004 1 84.69 118 GLN A C 1
ATOM 983 O O . GLN A 1 118 ? 1.734 4.75 -1.392 1 84.69 118 GLN A O 1
ATOM 988 N N . HIS A 1 119 ? 1.261 6.945 -1.597 1 85.06 119 HIS A N 1
ATOM 989 C CA . HIS A 1 119 ? 0.525 6.707 -2.834 1 85.06 119 HIS A CA 1
ATOM 990 C C . HIS A 1 119 ? 1.452 6.219 -3.941 1 85.06 119 HIS A C 1
ATOM 992 O O . HIS A 1 119 ? 1.088 5.332 -4.715 1 85.06 119 HIS A O 1
ATOM 998 N N . ALA A 1 120 ? 2.566 6.789 -4.008 1 85.94 120 ALA A N 1
ATOM 999 C CA . ALA A 1 120 ? 3.547 6.375 -5.008 1 85.94 120 ALA A CA 1
ATOM 1000 C C . ALA A 1 120 ? 3.979 4.93 -4.789 1 85.94 120 ALA A C 1
ATOM 1002 O O . ALA A 1 120 ? 4.113 4.164 -5.746 1 85.94 120 ALA A O 1
ATOM 1003 N N . LYS A 1 121 ? 4.164 4.609 -3.602 1 83.44 121 LYS A N 1
ATOM 1004 C CA . LYS A 1 121 ? 4.52 3.234 -3.268 1 83.44 121 LYS A CA 1
ATOM 1005 C C . LYS A 1 121 ? 3.412 2.268 -3.672 1 83.44 121 LYS A C 1
ATOM 1007 O O . LYS A 1 121 ? 3.684 1.189 -4.203 1 83.44 121 LYS A O 1
ATOM 1012 N N . GLU A 1 122 ? 2.24 2.625 -3.395 1 83.25 122 GLU A N 1
ATOM 1013 C CA . GLU A 1 122 ? 1.09 1.8 -3.754 1 83.25 122 GLU A CA 1
ATOM 1014 C C . GLU A 1 122 ? 1.009 1.594 -5.266 1 83.25 122 GLU A C 1
ATOM 1016 O O . GLU A 1 122 ? 0.736 0.486 -5.73 1 83.25 122 GLU A O 1
ATOM 1021 N N . GLN A 1 123 ? 1.249 2.645 -5.922 1 84.44 123 GLN A N 1
ATOM 1022 C CA . GLN A 1 123 ? 1.199 2.564 -7.379 1 84.44 123 GLN A CA 1
ATOM 1023 C C . GLN A 1 123 ? 2.309 1.667 -7.918 1 84.44 123 GLN A C 1
ATOM 1025 O O . GLN A 1 123 ? 2.084 0.88 -8.844 1 84.44 123 GLN A O 1
ATOM 1030 N N . GLN A 1 124 ? 3.428 1.78 -7.414 1 83.12 124 GLN A N 1
ATOM 1031 C CA . GLN A 1 124 ? 4.543 0.932 -7.816 1 83.12 124 GLN A CA 1
ATOM 1032 C C . GLN A 1 124 ? 4.246 -0.538 -7.535 1 83.12 124 GLN A C 1
ATOM 1034 O O . GLN A 1 124 ? 4.555 -1.406 -8.352 1 83.12 124 GLN A O 1
ATOM 1039 N N . GLN A 1 125 ? 3.689 -0.771 -6.41 1 82.44 125 GLN A N 1
ATOM 1040 C CA . GLN A 1 125 ? 3.32 -2.137 -6.055 1 82.44 125 GLN A CA 1
ATOM 1041 C C . GLN A 1 125 ? 2.299 -2.703 -7.039 1 82.44 125 GLN A C 1
ATOM 1043 O O . GLN A 1 125 ? 2.375 -3.877 -7.41 1 82.44 125 GLN A O 1
ATOM 1048 N N . MET A 1 126 ? 1.415 -1.909 -7.402 1 83.88 126 MET A N 1
ATOM 1049 C CA . MET A 1 126 ? 0.404 -2.336 -8.367 1 83.88 126 MET A CA 1
ATOM 1050 C C . MET A 1 126 ? 1.042 -2.674 -9.711 1 83.88 126 MET A C 1
ATOM 1052 O O . MET A 1 126 ? 0.705 -3.689 -10.328 1 83.88 126 MET A O 1
ATOM 1056 N N . ILE A 1 127 ? 1.911 -1.9 -10.109 1 83.94 127 ILE A N 1
ATOM 1057 C CA . ILE A 1 127 ? 2.604 -2.141 -11.375 1 83.94 127 ILE A CA 1
ATOM 1058 C C . ILE A 1 127 ? 3.381 -3.453 -11.289 1 83.94 127 ILE A C 1
ATOM 1060 O O . ILE A 1 127 ? 3.334 -4.266 -12.219 1 83.94 127 ILE A O 1
ATOM 1064 N N . PHE A 1 128 ? 3.973 -3.648 -10.242 1 84.25 128 PHE A N 1
ATOM 1065 C CA . PHE A 1 128 ? 4.711 -4.887 -10.023 1 84.25 128 PHE A CA 1
ATOM 1066 C C . PHE A 1 128 ? 3.779 -6.09 -10.102 1 84.25 128 PHE A C 1
ATOM 1068 O O . PHE A 1 128 ? 4.078 -7.066 -10.797 1 84.25 128 PHE A O 1
ATOM 1075 N N . MET A 1 129 ? 2.77 -5.977 -9.336 1 86 129 MET A N 1
ATOM 1076 C CA . MET A 1 129 ? 1.846 -7.105 -9.266 1 86 129 MET A CA 1
ATOM 1077 C C . MET A 1 129 ? 1.297 -7.449 -10.648 1 86 129 MET A C 1
ATOM 1079 O O . MET A 1 129 ? 1.228 -8.617 -11.016 1 86 129 MET A O 1
ATOM 1083 N N . ASN A 1 130 ? 0.963 -6.449 -11.367 1 85.88 130 ASN A N 1
ATOM 1084 C CA . ASN A 1 130 ? 0.445 -6.676 -12.711 1 85.88 130 ASN A CA 1
ATOM 1085 C C . ASN A 1 130 ? 1.476 -7.367 -13.602 1 85.88 130 ASN A C 1
ATOM 1087 O O . ASN A 1 130 ? 1.161 -8.352 -14.273 1 85.88 130 ASN A O 1
ATOM 1091 N N . GLN A 1 131 ? 2.637 -6.871 -13.562 1 83.75 131 GLN A N 1
ATOM 1092 C CA . GLN A 1 131 ? 3.705 -7.441 -14.375 1 83.75 131 GLN A CA 1
ATOM 1093 C C . GLN A 1 131 ? 4.047 -8.859 -13.914 1 83.75 131 GLN A C 1
ATOM 1095 O O . GLN A 1 131 ? 4.23 -9.758 -14.742 1 83.75 131 GLN A O 1
ATOM 1100 N N . TRP A 1 132 ? 4.137 -8.992 -12.641 1 88.56 132 TRP A N 1
ATOM 1101 C CA . TRP A 1 132 ? 4.48 -10.281 -12.055 1 88.56 132 TRP A CA 1
ATOM 1102 C C . TRP A 1 132 ? 3.42 -11.328 -12.383 1 88.56 132 TRP A C 1
ATOM 1104 O O . TRP A 1 132 ? 3.746 -12.453 -12.766 1 88.56 132 TRP A O 1
ATOM 1114 N N . ILE A 1 133 ? 2.186 -10.969 -12.234 1 89.62 133 ILE A N 1
ATOM 1115 C CA . ILE A 1 133 ? 1.105 -11.906 -12.523 1 89.62 133 ILE A CA 1
ATOM 1116 C C . ILE A 1 133 ? 1.156 -12.312 -14 1 89.62 133 ILE A C 1
ATOM 1118 O O . ILE A 1 133 ? 1.021 -13.492 -14.328 1 89.62 133 ILE A O 1
ATOM 1122 N N . HIS A 1 134 ? 1.354 -11.312 -14.836 1 85.06 134 HIS A N 1
ATOM 1123 C CA . HIS A 1 134 ? 1.472 -11.617 -16.266 1 85.06 134 HIS A CA 1
ATOM 1124 C C . HIS A 1 134 ? 2.627 -12.578 -16.531 1 85.06 134 HIS A C 1
ATOM 1126 O O . HIS A 1 134 ? 2.486 -13.523 -17.312 1 85.06 134 HIS A O 1
ATOM 1132 N N . GLN A 1 135 ? 3.688 -12.398 -15.844 1 85.38 135 GLN A N 1
ATOM 1133 C CA . GLN A 1 135 ? 4.852 -13.266 -16.016 1 85.38 135 GLN A CA 1
ATOM 1134 C C . GLN A 1 135 ? 4.574 -14.672 -15.492 1 85.38 135 GLN A C 1
ATOM 1136 O O . GLN A 1 135 ? 5.039 -15.656 -16.078 1 85.38 135 GLN A O 1
ATOM 1141 N N . MET A 1 136 ? 3.844 -14.773 -14.453 1 91.06 136 MET A N 1
ATOM 1142 C CA . MET A 1 136 ? 3.543 -16.078 -13.867 1 91.06 136 MET A CA 1
ATOM 1143 C C . MET A 1 136 ? 2.523 -16.828 -14.719 1 91.06 136 MET A C 1
ATOM 1145 O O . MET A 1 136 ? 2.506 -18.062 -14.719 1 91.06 136 MET A O 1
ATOM 1149 N N . LYS A 1 137 ? 1.73 -16.125 -15.461 1 90.25 137 LYS A N 1
ATOM 1150 C CA . LYS A 1 137 ? 0.734 -16.766 -16.312 1 90.25 137 LYS A CA 1
ATOM 1151 C C . LYS A 1 137 ? 1.396 -17.484 -17.484 1 90.25 137 LYS A C 1
ATOM 1153 O O . LYS A 1 137 ? 0.857 -18.469 -18 1 90.25 137 LYS A O 1
ATOM 1158 N N . THR A 1 138 ? 2.541 -17.016 -17.844 1 89.19 138 THR A N 1
ATOM 1159 C CA . THR A 1 138 ? 3.26 -17.609 -18.969 1 89.19 138 THR A CA 1
ATOM 1160 C C . THR A 1 138 ? 3.639 -19.062 -18.672 1 89.19 138 THR A C 1
ATOM 1162 O O . THR A 1 138 ? 3.268 -19.969 -19.406 1 89.19 138 THR A O 1
ATOM 1165 N N . PRO A 1 139 ? 4.371 -19.297 -17.562 1 92.5 139 PRO A N 1
ATOM 1166 C CA . PRO A 1 139 ? 4.688 -20.703 -17.281 1 92.5 139 PRO A CA 1
ATOM 1167 C C . PRO A 1 139 ? 3.438 -21.562 -17.078 1 92.5 139 PRO A C 1
ATOM 1169 O O . PRO A 1 139 ? 3.43 -22.75 -17.422 1 92.5 139 PRO A O 1
ATOM 1172 N N . VAL A 1 140 ? 2.4 -21.031 -16.547 1 93.88 140 VAL A N 1
ATOM 1173 C CA . VAL A 1 140 ? 1.147 -21.75 -16.375 1 93.88 140 VAL A CA 1
ATOM 1174 C C . VAL A 1 140 ? 0.602 -22.188 -17.734 1 93.88 140 VAL A C 1
ATOM 1176 O O . VAL A 1 140 ? 0.195 -23.344 -17.906 1 93.88 140 VAL A O 1
ATOM 1179 N N . SER A 1 141 ? 0.641 -21.281 -18.672 1 92.25 141 SER A N 1
ATOM 1180 C CA . SER A 1 141 ? 0.151 -21.562 -20.016 1 92.25 141 SER A CA 1
ATOM 1181 C C . SER A 1 141 ? 1.022 -22.594 -20.719 1 92.25 141 SER A C 1
ATOM 1183 O O . SER A 1 141 ? 0.515 -23.453 -21.453 1 92.25 141 SER A O 1
ATOM 1185 N N . VAL A 1 142 ? 2.314 -22.516 -20.531 1 92 142 VAL A N 1
ATOM 1186 C CA . VAL A 1 142 ? 3.238 -23.469 -21.125 1 92 142 VAL A CA 1
ATOM 1187 C C . VAL A 1 142 ? 2.963 -24.875 -20.578 1 92 142 VAL A C 1
ATOM 1189 O O . VAL A 1 142 ? 2.924 -25.844 -21.344 1 92 142 VAL A O 1
ATOM 1192 N N . ILE A 1 143 ? 2.758 -24.922 -19.281 1 93.94 143 ILE A N 1
ATOM 1193 C CA . ILE A 1 143 ? 2.438 -26.203 -18.656 1 93.94 143 ILE A CA 1
ATOM 1194 C C . ILE A 1 143 ? 1.155 -26.766 -19.266 1 93.94 143 ILE A C 1
ATOM 1196 O O . ILE A 1 143 ? 1.084 -27.953 -19.594 1 93.94 143 ILE A O 1
ATOM 1200 N N . GLU A 1 144 ? 0.157 -25.969 -19.438 1 92.12 144 GLU A N 1
ATOM 1201 C CA . GLU A 1 144 ? -1.106 -26.391 -20.031 1 92.12 144 GLU A CA 1
ATOM 1202 C C . GLU A 1 144 ? -0.897 -26.953 -21.438 1 92.12 144 GLU A C 1
ATOM 1204 O O . GLU A 1 144 ? -1.456 -28 -21.781 1 92.12 144 GLU A O 1
ATOM 1209 N N . LEU A 1 145 ? -0.069 -26.312 -22.234 1 92.06 145 LEU A N 1
ATOM 1210 C CA . LEU A 1 145 ? 0.217 -26.75 -23.594 1 92.06 145 LEU A CA 1
ATOM 1211 C C . LEU A 1 145 ? 0.944 -28.094 -23.594 1 92.06 145 LEU A C 1
ATOM 1213 O O . LEU A 1 145 ? 0.616 -28.984 -24.391 1 92.06 145 LEU A O 1
ATOM 1217 N N . LEU A 1 146 ? 1.917 -28.219 -22.75 1 91.56 146 LEU A N 1
ATOM 1218 C CA . LEU A 1 146 ? 2.678 -29.453 -22.641 1 91.56 146 LEU A CA 1
ATOM 1219 C C . LEU A 1 146 ? 1.78 -30.609 -22.203 1 91.56 146 LEU A C 1
ATOM 1221 O O . LEU A 1 146 ? 1.9 -31.734 -22.719 1 91.56 146 LEU A O 1
ATOM 1225 N N . LEU A 1 147 ? 0.883 -30.312 -21.297 1 90.25 147 LEU A N 1
ATOM 1226 C CA . LEU A 1 147 ? -0.03 -31.328 -20.812 1 90.25 147 LEU A CA 1
ATOM 1227 C C . LEU A 1 147 ? -1.002 -31.766 -21.891 1 90.25 147 LEU A C 1
ATOM 1229 O O . LEU A 1 147 ? -1.331 -32.969 -22 1 90.25 147 LEU A O 1
ATOM 1233 N N . GLN A 1 148 ? -1.459 -30.859 -22.672 1 87.25 148 GLN A N 1
ATOM 1234 C CA . GLN A 1 148 ? -2.348 -31.172 -23.781 1 87.25 148 GLN A CA 1
ATOM 1235 C C . GLN A 1 148 ? -1.664 -32.094 -24.781 1 87.25 148 GLN A C 1
ATOM 1237 O O . GLN A 1 148 ? -2.25 -33.094 -25.219 1 87.25 148 GLN A O 1
ATOM 1242 N N . LYS A 1 149 ? -0.419 -31.797 -25.078 1 85.56 149 LYS A N 1
ATOM 1243 C CA . LYS A 1 149 ? 0.357 -32.625 -26.016 1 85.56 149 LYS A CA 1
ATOM 1244 C C . LYS A 1 149 ? 0.627 -34 -25.438 1 85.56 149 LYS A C 1
ATOM 1246 O O . LYS A 1 149 ? 0.457 -35 -26.125 1 85.56 149 LYS A O 1
ATOM 1251 N N . PHE A 1 150 ? 0.91 -34 -24.25 1 84.06 150 PHE A N 1
ATOM 1252 C CA . PHE A 1 150 ? 1.275 -35.219 -23.578 1 84.06 150 PHE A CA 1
ATOM 1253 C C . PHE A 1 150 ? 0.059 -36.125 -23.406 1 84.06 150 PHE A C 1
ATOM 1255 O O . PHE A 1 150 ? 0.156 -37.344 -23.562 1 84.06 150 PHE A O 1
ATOM 1262 N N . GLY A 1 151 ? -1.114 -35.656 -23 1 81.38 151 GLY A N 1
ATOM 1263 C CA . GLY A 1 151 ? -2.338 -36.406 -22.828 1 81.38 151 GLY A CA 1
ATOM 1264 C C . GLY A 1 151 ? -2.809 -37.062 -24.109 1 81.38 151 GLY A C 1
ATOM 1265 O O . GLY A 1 151 ? -3.344 -38.188 -24.094 1 81.38 151 GLY A O 1
ATOM 1266 N N . LYS A 1 152 ? -2.496 -36.469 -25.219 1 82.5 152 LYS A N 1
ATOM 1267 C CA . LYS A 1 152 ? -2.863 -37.031 -26.516 1 82.5 152 LYS A CA 1
ATOM 1268 C C . LYS A 1 152 ? -1.954 -38.188 -26.891 1 82.5 152 LYS A C 1
ATOM 1270 O O . LYS A 1 152 ? -2.412 -39.188 -27.469 1 82.5 152 LYS A O 1
ATOM 1275 N N . GLU A 1 153 ? -0.705 -38.125 -26.453 1 81.56 153 GLU A N 1
ATOM 1276 C CA . GLU A 1 153 ? 0.292 -39.125 -26.844 1 81.56 153 GLU A CA 1
ATOM 1277 C C . GLU A 1 153 ? 0.279 -40.312 -25.891 1 81.56 153 GLU A C 1
ATOM 1279 O O . GLU A 1 153 ? 0.617 -41.438 -26.281 1 81.56 153 GLU A O 1
ATOM 1284 N N . HIS A 1 154 ? -0.086 -40.031 -24.688 1 80 154 HIS A N 1
ATOM 1285 C CA . HIS A 1 154 ? -0.038 -41.125 -23.703 1 80 154 HIS A CA 1
ATOM 1286 C C . HIS A 1 154 ? -1.384 -41.281 -23 1 80 154 HIS A C 1
ATOM 1288 O O . HIS A 1 154 ? -1.589 -40.719 -21.906 1 80 154 HIS A O 1
ATOM 1294 N N . ARG A 1 155 ? -2.229 -42.094 -23.438 1 79.25 155 ARG A N 1
ATOM 1295 C CA . ARG A 1 155 ? -3.592 -42.281 -22.953 1 79.25 155 ARG A CA 1
ATOM 1296 C C . ARG A 1 155 ? -3.6 -42.906 -21.562 1 79.25 155 ARG A C 1
ATOM 1298 O O . ARG A 1 155 ? -4.5 -42.656 -20.766 1 79.25 155 ARG A O 1
ATOM 1305 N N . GLU A 1 156 ? -2.572 -43.688 -21.281 1 79.06 156 GLU A N 1
ATOM 1306 C CA . GLU A 1 156 ? -2.488 -44.344 -19.984 1 79.06 156 GLU A CA 1
ATOM 1307 C C . GLU A 1 156 ? -2.225 -43.344 -18.859 1 79.06 156 GLU A C 1
ATOM 1309 O O . GLU A 1 156 ? -2.508 -43.625 -17.688 1 79.06 156 GLU A O 1
ATOM 1314 N N . ALA A 1 157 ? -1.746 -42.188 -19.234 1 81.44 157 ALA A N 1
ATOM 1315 C CA . ALA A 1 157 ? -1.378 -41.188 -18.234 1 81.44 157 ALA A CA 1
ATOM 1316 C C . ALA A 1 157 ? -2.465 -40.156 -18.094 1 81.44 157 ALA A C 1
ATOM 1318 O O . ALA A 1 157 ? -2.256 -39.125 -17.438 1 81.44 157 ALA A O 1
ATOM 1319 N N . ARG A 1 158 ? -3.598 -40.438 -18.609 1 84.06 158 ARG A N 1
ATOM 1320 C CA . ARG A 1 158 ? -4.668 -39.438 -18.688 1 84.06 158 ARG A CA 1
ATOM 1321 C C . ARG A 1 158 ? -5.082 -38.969 -17.297 1 84.06 158 ARG A C 1
ATOM 1323 O O . ARG A 1 158 ? -5.309 -37.781 -17.078 1 84.06 158 ARG A O 1
ATOM 1330 N N . ALA A 1 159 ? -5.164 -39.844 -16.375 1 84.75 159 ALA A N 1
ATOM 1331 C CA . ALA A 1 159 ? -5.582 -39.5 -15.016 1 84.75 159 ALA A CA 1
ATOM 1332 C C . ALA A 1 159 ? -4.574 -38.531 -14.367 1 84.75 159 ALA A C 1
ATOM 1334 O O . ALA A 1 159 ? -4.957 -37.562 -13.742 1 84.75 159 ALA A O 1
ATOM 1335 N N . THR A 1 160 ? -3.324 -38.875 -14.508 1 87.25 160 THR A N 1
ATOM 1336 C CA . THR A 1 160 ? -2.271 -38.031 -13.945 1 87.25 160 THR A CA 1
ATOM 1337 C C . THR A 1 160 ? -2.26 -36.656 -14.609 1 87.25 160 THR A C 1
ATOM 1339 O O . THR A 1 160 ? -2.115 -35.625 -13.938 1 87.25 160 THR A O 1
ATOM 1342 N N . VAL A 1 161 ? -2.42 -36.656 -15.93 1 89.31 161 VAL A N 1
ATOM 1343 C CA . VAL A 1 161 ? -2.441 -35.406 -16.688 1 89.31 161 VAL A CA 1
ATOM 1344 C C . VAL A 1 161 ? -3.592 -34.531 -16.219 1 89.31 161 VAL A C 1
ATOM 1346 O O . VAL A 1 161 ? -3.416 -33.312 -16 1 89.31 161 VAL A O 1
ATOM 1349 N N . GLU A 1 162 ? -4.703 -35.125 -16 1 87.75 162 GLU A N 1
ATOM 1350 C CA . GLU A 1 162 ? -5.867 -34.375 -15.547 1 87.75 162 GLU A CA 1
ATOM 1351 C C . GLU A 1 162 ? -5.648 -33.812 -14.141 1 87.75 162 GLU A C 1
ATOM 1353 O O . GLU A 1 162 ? -6.066 -32.719 -13.836 1 87.75 162 GLU A O 1
ATOM 1358 N N . SER A 1 163 ? -5.023 -34.531 -13.328 1 90.19 163 SER A N 1
ATOM 1359 C CA . SER A 1 163 ? -4.723 -34.094 -11.977 1 90.19 163 SER A CA 1
ATOM 1360 C C . SER A 1 163 ? -3.787 -32.875 -12.008 1 90.19 163 SER A C 1
ATOM 1362 O O . SER A 1 163 ? -3.998 -31.906 -11.273 1 90.19 163 SER A O 1
ATOM 1364 N N . ILE A 1 164 ? -2.758 -32.938 -12.789 1 92.44 164 ILE A N 1
ATOM 1365 C CA . ILE A 1 164 ? -1.815 -31.844 -12.906 1 92.44 164 ILE A CA 1
ATOM 1366 C C . ILE A 1 164 ? -2.525 -30.625 -13.484 1 92.44 164 ILE A C 1
ATOM 1368 O O . ILE A 1 164 ? -2.293 -29.484 -13.047 1 92.44 164 ILE A O 1
ATOM 1372 N N . ARG A 1 165 ? -3.34 -30.906 -14.43 1 89.88 165 ARG A N 1
ATOM 1373 C CA . ARG A 1 165 ? -4.098 -29.812 -15.047 1 89.88 165 ARG A CA 1
ATOM 1374 C C . ARG A 1 165 ? -4.984 -29.109 -14.016 1 89.88 165 ARG A C 1
ATOM 1376 O O . ARG A 1 165 ? -5.125 -27.891 -14.047 1 89.88 165 ARG A O 1
ATOM 1383 N N . GLU A 1 166 ? -5.586 -29.844 -13.203 1 87.19 166 GLU A N 1
ATOM 1384 C CA . GLU A 1 166 ? -6.414 -29.281 -12.141 1 87.19 166 GLU A CA 1
ATOM 1385 C C . GLU A 1 166 ? -5.598 -28.344 -11.242 1 87.19 166 GLU A C 1
ATOM 1387 O O . GLU A 1 166 ? -6.047 -27.25 -10.914 1 87.19 166 GLU A O 1
ATOM 1392 N N . GLU A 1 167 ? -4.473 -28.828 -10.859 1 91.31 167 GLU A N 1
ATOM 1393 C CA . GLU A 1 167 ? -3.602 -28 -10.039 1 91.31 167 GLU A CA 1
ATOM 1394 C C . GLU A 1 167 ? -3.145 -26.75 -10.789 1 91.31 167 GLU A C 1
ATOM 1396 O O . GLU A 1 167 ? -3.049 -25.672 -10.211 1 91.31 167 GLU A O 1
ATOM 1401 N N . ASN A 1 168 ? -2.816 -26.906 -12.023 1 93.19 168 ASN A N 1
ATOM 1402 C CA . ASN A 1 168 ? -2.414 -25.797 -12.875 1 93.19 168 ASN A CA 1
ATOM 1403 C C . ASN A 1 168 ? -3.508 -24.734 -12.969 1 93.19 168 ASN A C 1
ATOM 1405 O O . ASN A 1 168 ? -3.223 -23.531 -12.922 1 93.19 168 ASN A O 1
ATOM 1409 N N . ASN A 1 169 ? -4.711 -25.188 -13.078 1 87.75 169 ASN A N 1
ATOM 1410 C CA . ASN A 1 169 ? -5.855 -24.281 -13.109 1 87.75 169 ASN A CA 1
ATOM 1411 C C . ASN A 1 169 ? -6.043 -23.562 -11.773 1 87.75 169 ASN A C 1
ATOM 1413 O O . ASN A 1 169 ? -6.457 -22.406 -11.742 1 87.75 169 ASN A O 1
ATOM 1417 N N . ARG A 1 170 ? -5.773 -24.25 -10.789 1 88.12 170 ARG A N 1
ATOM 1418 C CA . ARG A 1 170 ? -5.832 -23.625 -9.469 1 88.12 170 ARG A CA 1
ATOM 1419 C C . ARG A 1 170 ? -4.84 -22.469 -9.359 1 88.12 170 ARG A C 1
ATOM 1421 O O . ARG A 1 170 ? -5.164 -21.422 -8.805 1 88.12 170 ARG A O 1
ATOM 1428 N N . ILE A 1 171 ? -3.678 -22.672 -9.836 1 93.12 171 ILE A N 1
ATOM 1429 C CA . ILE A 1 171 ? -2.668 -21.625 -9.836 1 93.12 171 ILE A CA 1
ATOM 1430 C C . ILE A 1 171 ? -3.162 -20.438 -10.664 1 93.12 171 ILE A C 1
ATOM 1432 O O . ILE A 1 171 ? -3.07 -19.281 -10.227 1 93.12 171 ILE A O 1
ATOM 1436 N N . LEU A 1 172 ? -3.678 -20.75 -11.812 1 90.81 172 LEU A N 1
ATOM 1437 C CA . LEU A 1 172 ? -4.168 -19.703 -12.695 1 90.81 172 LEU A CA 1
ATOM 1438 C C . LEU A 1 172 ? -5.254 -18.875 -12.008 1 90.81 172 LEU A C 1
ATOM 1440 O O . LEU A 1 172 ? -5.219 -17.656 -12.047 1 90.81 172 LEU A O 1
ATOM 1444 N N . ASN A 1 173 ? -6.133 -19.531 -11.414 1 87.12 173 ASN A N 1
ATOM 1445 C CA . ASN A 1 173 ? -7.207 -18.844 -10.695 1 87.12 173 ASN A CA 1
ATOM 1446 C C . ASN A 1 173 ? -6.668 -18.031 -9.531 1 87.12 173 ASN A C 1
ATOM 1448 O O . ASN A 1 173 ? -7.176 -16.938 -9.25 1 87.12 173 ASN A O 1
ATOM 1452 N N . GLY A 1 174 ? -5.758 -18.625 -8.844 1 90.38 174 GLY A N 1
ATOM 1453 C CA . GLY A 1 174 ? -5.113 -17.875 -7.777 1 90.38 174 GLY A CA 1
ATOM 1454 C C . GLY A 1 174 ? -4.465 -16.594 -8.25 1 90.38 174 GLY A C 1
ATOM 1455 O O . GLY A 1 174 ? -4.574 -15.555 -7.594 1 90.38 174 GLY A O 1
ATOM 1456 N N . LEU A 1 175 ? -3.791 -16.656 -9.336 1 92.81 175 LEU A N 1
ATOM 1457 C CA . LEU A 1 175 ? -3.154 -15.484 -9.914 1 92.81 175 LEU A CA 1
ATOM 1458 C C . LEU A 1 175 ? -4.195 -14.43 -10.273 1 92.81 175 LEU A C 1
ATOM 1460 O O . LEU A 1 175 ? -3.988 -13.234 -10.016 1 92.81 175 LEU A O 1
ATOM 1464 N N . ASP A 1 176 ? -5.266 -14.867 -10.805 1 89.12 176 ASP A N 1
ATOM 1465 C CA . ASP A 1 176 ? -6.344 -13.945 -11.156 1 89.12 176 ASP A CA 1
ATOM 1466 C C . ASP A 1 176 ? -6.902 -13.266 -9.906 1 89.12 176 ASP A C 1
ATOM 1468 O O . ASP A 1 176 ? -7.188 -12.062 -9.922 1 89.12 176 ASP A O 1
ATOM 1472 N N . LEU A 1 177 ? -7.059 -14.023 -8.93 1 88.44 177 LEU A N 1
ATOM 1473 C CA . LEU A 1 177 ? -7.566 -13.484 -7.676 1 88.44 177 LEU A CA 1
ATOM 1474 C C . LEU A 1 177 ? -6.641 -12.406 -7.133 1 88.44 177 LEU A C 1
ATOM 1476 O O . LEU A 1 177 ? -7.102 -11.352 -6.676 1 88.44 177 LEU A O 1
ATOM 1480 N N . ALA A 1 178 ? -5.402 -12.672 -7.18 1 90.19 178 ALA A N 1
ATOM 1481 C CA . ALA A 1 178 ? -4.418 -11.695 -6.719 1 90.19 178 ALA A CA 1
ATOM 1482 C C . ALA A 1 178 ? -4.508 -10.406 -7.527 1 90.19 178 ALA A C 1
ATOM 1484 O O . ALA A 1 178 ? -4.398 -9.312 -6.973 1 90.19 178 ALA A O 1
ATOM 1485 N N . LEU A 1 179 ? -4.695 -10.562 -8.734 1 88.19 179 LEU A N 1
ATOM 1486 C CA . LEU A 1 179 ? -4.82 -9.406 -9.609 1 88.19 179 LEU A CA 1
ATOM 1487 C C . LEU A 1 179 ? -6.055 -8.578 -9.25 1 88.19 179 LEU A C 1
ATOM 1489 O O . LEU A 1 179 ? -5.984 -7.352 -9.172 1 88.19 179 LEU A O 1
ATOM 1493 N N . HIS A 1 180 ? -7.09 -9.266 -9.047 1 87.19 180 HIS A N 1
ATOM 1494 C CA . HIS A 1 180 ? -8.32 -8.57 -8.672 1 87.19 180 HIS A CA 1
ATOM 1495 C C . HIS A 1 180 ? -8.156 -7.84 -7.344 1 87.19 180 HIS A C 1
ATOM 1497 O O . HIS A 1 180 ? -8.648 -6.723 -7.18 1 87.19 180 HIS A O 1
ATOM 1503 N N . MET A 1 181 ? -7.473 -8.477 -6.473 1 86.75 181 MET A N 1
ATOM 1504 C CA . MET A 1 181 ? -7.23 -7.859 -5.172 1 86.75 181 MET A CA 1
ATOM 1505 C C . MET A 1 181 ? -6.395 -6.594 -5.316 1 86.75 181 MET A C 1
ATOM 1507 O O . MET A 1 181 ? -6.688 -5.574 -4.688 1 86.75 181 MET A O 1
ATOM 1511 N N . ALA A 1 182 ? -5.426 -6.695 -6.09 1 83.38 182 ALA A N 1
ATOM 1512 C CA . ALA A 1 182 ? -4.559 -5.543 -6.324 1 83.38 182 ALA A CA 1
ATOM 1513 C C . ALA A 1 182 ? -5.332 -4.391 -6.953 1 83.38 182 ALA A C 1
ATOM 1515 O O . ALA A 1 182 ? -5.121 -3.227 -6.602 1 83.38 182 ALA A O 1
ATOM 1516 N N . ARG A 1 183 ? -6.199 -4.711 -7.762 1 83.56 183 ARG A N 1
ATOM 1517 C CA . ARG A 1 183 ? -6.949 -3.697 -8.5 1 83.56 183 ARG A CA 1
ATOM 1518 C C . ARG A 1 183 ? -8.062 -3.105 -7.637 1 83.56 183 ARG A C 1
ATOM 1520 O O . ARG A 1 183 ? -8.484 -1.969 -7.855 1 83.56 183 ARG A O 1
ATOM 1527 N N . LEU A 1 184 ? -8.555 -3.912 -6.738 1 82.06 184 LEU A N 1
ATOM 1528 C CA . LEU A 1 184 ? -9.625 -3.471 -5.852 1 82.06 184 LEU A CA 1
ATOM 1529 C C . LEU A 1 184 ? -9.203 -2.225 -5.074 1 82.06 184 LEU A C 1
ATOM 1531 O O . LEU A 1 184 ? -10.039 -1.375 -4.758 1 82.06 184 LEU A O 1
ATOM 1535 N N . GLU A 1 185 ? -7.93 -2.127 -4.852 1 74.19 185 GLU A N 1
ATOM 1536 C CA . GLU A 1 185 ? -7.406 -0.996 -4.09 1 74.19 185 GLU A CA 1
ATOM 1537 C C . GLU A 1 185 ? -7.551 0.308 -4.871 1 74.19 185 GLU A C 1
ATOM 1539 O O . GLU A 1 185 ? -7.637 1.386 -4.277 1 74.19 185 GLU A O 1
ATOM 1544 N N . GLN A 1 186 ? -7.586 0.113 -6.078 1 74.5 186 GLN A N 1
ATOM 1545 C CA . GLN A 1 186 ? -7.73 1.3 -6.914 1 74.5 186 GLN A CA 1
ATOM 1546 C C . GLN A 1 186 ? -9.133 1.382 -7.516 1 74.5 186 GLN A C 1
ATOM 1548 O O . GLN A 1 186 ? -9.32 1.976 -8.578 1 74.5 186 GLN A O 1
ATOM 1553 N N . PHE A 1 187 ? -10.031 0.758 -6.887 1 70.12 187 PHE A N 1
ATOM 1554 C CA . PHE A 1 187 ? -11.391 0.647 -7.402 1 70.12 187 PHE A CA 1
ATOM 1555 C C . PHE A 1 187 ? -11.922 2.014 -7.809 1 70.12 187 PHE A C 1
ATOM 1557 O O . PHE A 1 187 ? -12.484 2.17 -8.898 1 70.12 187 PHE A O 1
ATOM 1564 N N . ALA A 1 188 ? -11.703 2.918 -6.91 1 62.59 188 ALA A N 1
ATOM 1565 C CA . ALA A 1 188 ? -12.266 4.254 -7.094 1 62.59 188 ALA A CA 1
ATOM 1566 C C . ALA A 1 188 ? -11.75 4.895 -8.375 1 62.59 188 ALA A C 1
ATOM 1568 O O . ALA A 1 188 ? -12.43 5.73 -8.977 1 62.59 188 ALA A O 1
ATOM 1569 N N . LYS A 1 189 ? -10.656 4.363 -8.789 1 66.19 189 LYS A N 1
ATOM 1570 C CA . LYS A 1 189 ? -10.047 4.988 -9.961 1 66.19 189 LYS A CA 1
ATOM 1571 C C . LYS A 1 189 ? -10.352 4.191 -11.227 1 66.19 189 LYS A C 1
ATOM 1573 O O . LYS A 1 189 ? -10.148 4.684 -12.336 1 66.19 189 LYS A O 1
ATOM 1578 N N . ASP A 1 190 ? -10.891 3.1 -11.047 1 71.75 190 ASP A N 1
ATOM 1579 C CA . ASP A 1 190 ? -10.898 2.203 -12.203 1 71.75 190 ASP A CA 1
ATOM 1580 C C . ASP A 1 190 ? -12.328 1.771 -12.547 1 71.75 190 ASP A C 1
ATOM 1582 O O . ASP A 1 190 ? -12.547 1.074 -13.539 1 71.75 190 ASP A O 1
ATOM 1586 N N . TYR A 1 191 ? -13.43 2.225 -11.828 1 76.75 191 TYR A N 1
ATOM 1587 C CA . TYR A 1 191 ? -14.711 1.629 -12.164 1 76.75 191 TYR A CA 1
ATOM 1588 C C . TYR A 1 191 ? -15.508 2.537 -13.094 1 76.75 191 TYR A C 1
ATOM 1590 O O . TYR A 1 191 ? -15.32 3.756 -13.094 1 76.75 191 TYR A O 1
ATOM 1598 N N . LYS A 1 192 ? -16.188 1.995 -14.031 1 83 192 LYS A N 1
ATOM 1599 C CA . LYS A 1 192 ? -17.047 2.641 -15.023 1 83 192 LYS A CA 1
ATOM 1600 C C . LYS A 1 192 ? -18.453 2.088 -14.969 1 83 192 LYS A C 1
ATOM 1602 O O . LYS A 1 192 ? -18.688 0.917 -15.281 1 83 192 LYS A O 1
ATOM 1607 N N . VAL A 1 193 ? -19.375 2.941 -14.641 1 84.94 193 VAL A N 1
ATOM 1608 C CA . VAL A 1 193 ? -20.766 2.508 -14.539 1 84.94 193 VAL A CA 1
ATOM 1609 C C . VAL A 1 193 ? -21.422 2.553 -15.914 1 84.94 193 VAL A C 1
ATOM 1611 O O . VAL A 1 193 ? -21.328 3.564 -16.609 1 84.94 193 VAL A O 1
ATOM 1614 N N . GLU A 1 194 ? -21.922 1.433 -16.328 1 89.12 194 GLU A N 1
ATOM 1615 C CA . GLU A 1 194 ? -22.641 1.294 -17.594 1 89.12 194 GLU A CA 1
ATOM 1616 C C . GLU A 1 194 ? -23.844 0.38 -17.438 1 89.12 194 GLU A C 1
ATOM 1618 O O . GLU A 1 194 ? -24.062 -0.214 -16.375 1 89.12 194 GLU A O 1
ATOM 1623 N N . VAL A 1 195 ? -24.656 0.404 -18.453 1 91.06 195 VAL A N 1
ATOM 1624 C CA . VAL A 1 195 ? -25.781 -0.522 -18.484 1 91.06 195 VAL A CA 1
ATOM 1625 C C . VAL A 1 195 ? -25.297 -1.919 -18.859 1 91.06 195 VAL A C 1
ATOM 1627 O O . VAL A 1 195 ? -24.672 -2.104 -19.906 1 91.06 195 VAL A O 1
ATOM 1630 N N . VAL A 1 196 ? -25.562 -2.807 -17.953 1 93.69 196 VAL A N 1
ATOM 1631 C CA . VAL A 1 196 ? -25.031 -4.156 -18.125 1 93.69 196 VAL A CA 1
ATOM 1632 C C . VAL A 1 196 ? -26.188 -5.164 -18.156 1 93.69 196 VAL A C 1
ATOM 1634 O O . VAL A 1 196 ? -27.094 -5.082 -17.328 1 93.69 196 VAL A O 1
ATOM 1637 N N . ASN A 1 197 ? -26.141 -5.988 -19.141 1 95.19 197 ASN A N 1
ATOM 1638 C CA . ASN A 1 197 ? -27.047 -7.133 -19.141 1 95.19 197 ASN A CA 1
ATOM 1639 C C . ASN A 1 197 ? -26.547 -8.25 -18.25 1 95.19 197 ASN A C 1
ATOM 1641 O O . ASN A 1 197 ? -25.609 -8.969 -18.594 1 95.19 197 ASN A O 1
ATOM 1645 N N . VAL A 1 198 ? -27.25 -8.469 -17.125 1 95.94 198 VAL A N 1
ATOM 1646 C CA . VAL A 1 198 ? -26.797 -9.414 -16.094 1 95.94 198 VAL A CA 1
ATOM 1647 C C . VAL A 1 198 ? -26.812 -10.828 -16.672 1 95.94 198 VAL A C 1
ATOM 1649 O O . VAL A 1 198 ? -25.938 -11.641 -16.344 1 95.94 198 VAL A O 1
ATOM 1652 N N . ILE A 1 199 ? -27.703 -11.133 -17.531 1 96.44 199 ILE A N 1
ATOM 1653 C CA . ILE A 1 199 ? -27.844 -12.453 -18.125 1 96.44 199 ILE A CA 1
ATOM 1654 C C . ILE A 1 199 ? -26.609 -12.766 -18.969 1 96.44 199 ILE A C 1
ATOM 1656 O O . ILE A 1 199 ? -26.062 -13.859 -18.891 1 96.44 199 ILE A O 1
ATOM 1660 N N . ASP A 1 200 ? -26.188 -11.797 -19.656 1 96.38 200 ASP A N 1
ATOM 1661 C CA . ASP A 1 200 ? -25 -11.969 -20.484 1 96.38 200 ASP A CA 1
ATOM 1662 C C . ASP A 1 200 ? -23.766 -12.211 -19.609 1 96.38 200 ASP A C 1
ATOM 1664 O O . ASP A 1 200 ? -22.906 -13.031 -19.969 1 96.38 200 ASP A O 1
ATOM 1668 N N . VAL A 1 201 ? -23.719 -11.531 -18.578 1 97.12 201 VAL A N 1
ATOM 1669 C CA . VAL A 1 201 ? -22.594 -11.68 -17.672 1 97.12 201 VAL A CA 1
ATOM 1670 C C . VAL A 1 201 ? -22.562 -13.094 -17.094 1 97.12 201 VAL A C 1
ATOM 1672 O O . VAL A 1 201 ? -21.531 -13.75 -17.094 1 97.12 201 VAL A O 1
ATOM 1675 N N . VAL A 1 202 ? -23.703 -13.594 -16.656 1 97.56 202 VAL A N 1
ATOM 1676 C CA . VAL A 1 202 ? -23.797 -14.914 -16.062 1 97.56 202 VAL A CA 1
ATOM 1677 C C . VAL A 1 202 ? -23.453 -15.984 -17.094 1 97.56 202 VAL A C 1
ATOM 1679 O O . VAL A 1 202 ? -22.672 -16.891 -16.812 1 97.56 202 VAL A O 1
ATOM 1682 N N . ARG A 1 203 ? -23.984 -15.859 -18.25 1 96.62 203 ARG A N 1
ATOM 1683 C CA . ARG A 1 203 ? -23.703 -16.812 -19.328 1 96.62 203 ARG A CA 1
ATOM 1684 C C . ARG A 1 203 ? -22.203 -16.828 -19.672 1 96.62 203 ARG A C 1
ATOM 1686 O O . ARG A 1 203 ? -21.625 -17.891 -19.891 1 96.62 203 ARG A O 1
ATOM 1693 N N . GLY A 1 204 ? -21.672 -15.617 -19.719 1 96.75 204 GLY A N 1
ATOM 1694 C CA . GLY A 1 204 ? -20.234 -15.516 -19.969 1 96.75 204 GLY A CA 1
ATOM 1695 C C . GLY A 1 204 ? -19.406 -16.219 -18.922 1 96.75 204 GLY A C 1
ATOM 1696 O O . GLY A 1 204 ? -18.453 -16.938 -19.25 1 96.75 204 GLY A O 1
ATOM 1697 N N . ILE A 1 205 ? -19.781 -16.125 -17.688 1 97 205 ILE A N 1
ATOM 1698 C CA . ILE A 1 205 ? -19.062 -16.719 -16.578 1 97 205 ILE A CA 1
ATOM 1699 C C . ILE A 1 205 ? -19.203 -18.234 -16.609 1 97 205 ILE A C 1
ATOM 1701 O O . ILE A 1 205 ? -18.234 -18.969 -16.375 1 97 205 ILE A O 1
ATOM 1705 N N . ILE A 1 206 ? -20.391 -18.734 -16.922 1 96.69 206 ILE A N 1
ATOM 1706 C CA . ILE A 1 206 ? -20.625 -20.172 -17.047 1 96.69 206 ILE A CA 1
ATOM 1707 C C . ILE A 1 206 ? -19.734 -20.75 -18.141 1 96.69 206 ILE A C 1
ATOM 1709 O O . ILE A 1 206 ? -19.109 -21.781 -17.969 1 96.69 206 ILE A O 1
ATOM 1713 N N . ASN A 1 207 ? -19.656 -20 -19.203 1 96.12 207 ASN A N 1
ATOM 1714 C CA . ASN A 1 207 ? -18.844 -20.453 -20.328 1 96.12 207 ASN A CA 1
ATOM 1715 C C . ASN A 1 207 ? -17.359 -20.438 -19.984 1 96.12 207 ASN A C 1
ATOM 1717 O O . ASN A 1 207 ? -16.625 -21.344 -20.375 1 96.12 207 ASN A O 1
ATOM 1721 N N . GLU A 1 208 ? -16.953 -19.453 -19.344 1 92.44 208 GLU A N 1
ATOM 1722 C CA . GLU A 1 208 ? -15.547 -19.328 -18.938 1 92.44 208 GLU A CA 1
ATOM 1723 C C . GLU A 1 208 ? -15.141 -20.469 -18 1 92.44 208 GLU A C 1
ATOM 1725 O O . GLU A 1 208 ? -13.977 -20.859 -17.953 1 92.44 208 GLU A O 1
ATOM 1730 N N . ASN A 1 209 ? -16.109 -20.984 -17.25 1 93.12 209 ASN A N 1
ATOM 1731 C CA . ASN A 1 209 ? -15.82 -22.031 -16.281 1 93.12 209 ASN A CA 1
ATOM 1732 C C . ASN A 1 209 ? -16.328 -23.391 -16.75 1 93.12 209 ASN A C 1
ATOM 1734 O O . ASN A 1 209 ? -16.547 -24.281 -15.93 1 93.12 209 ASN A O 1
ATOM 1738 N N . ARG A 1 210 ? -16.531 -23.516 -18 1 92.94 210 ARG A N 1
ATOM 1739 C CA . ARG A 1 210 ? -17.094 -24.734 -18.562 1 92.94 210 ARG A CA 1
ATOM 1740 C C . ARG A 1 210 ? -16.25 -25.953 -18.188 1 92.94 210 ARG A C 1
ATOM 1742 O O . ARG A 1 210 ? -16.781 -26.984 -17.797 1 92.94 210 ARG A O 1
ATOM 1749 N N . LYS A 1 211 ? -14.945 -25.812 -18.281 1 84.12 211 LYS A N 1
ATOM 1750 C CA . LYS A 1 211 ? -14.047 -26.906 -17.984 1 84.12 211 LYS A CA 1
ATOM 1751 C C . LYS A 1 211 ? -14.156 -27.312 -16.516 1 84.12 211 LYS A C 1
ATOM 1753 O O . LYS A 1 211 ? -14.18 -28.516 -16.188 1 84.12 211 LYS A O 1
ATOM 1758 N N . SER A 1 212 ? -14.25 -26.359 -15.727 1 88.94 212 SER A N 1
ATOM 1759 C CA . SER A 1 212 ? -14.367 -26.625 -14.297 1 88.94 212 SER A CA 1
ATOM 1760 C C . SER A 1 212 ? -15.68 -27.344 -13.969 1 88.94 212 SER A C 1
ATOM 1762 O O . SER A 1 212 ? -15.711 -28.266 -13.156 1 88.94 212 SER A O 1
ATOM 1764 N N . PHE A 1 213 ? -16.766 -26.953 -14.633 1 93.81 213 PHE A N 1
ATOM 1765 C CA . PHE A 1 213 ? -18.062 -27.594 -14.461 1 93.81 213 PHE A CA 1
ATOM 1766 C C . PHE A 1 213 ? -17.984 -29.062 -14.844 1 93.81 213 PHE A C 1
ATOM 1768 O O . PHE A 1 213 ? -18.438 -29.938 -14.094 1 93.81 213 PHE A O 1
ATOM 1775 N N . ILE A 1 214 ? -17.312 -29.312 -15.898 1 89.5 214 ILE A N 1
ATOM 1776 C CA . ILE A 1 214 ? -17.234 -30.656 -16.438 1 89.5 214 ILE A CA 1
ATOM 1777 C C . ILE A 1 214 ? -16.344 -31.516 -15.547 1 89.5 214 ILE A C 1
ATOM 1779 O O . ILE A 1 214 ? -16.734 -32.625 -15.133 1 89.5 214 ILE A O 1
ATOM 1783 N N . GLN A 1 215 ? -15.211 -30.953 -15.211 1 83.75 215 GLN A N 1
ATOM 1784 C CA . GLN A 1 215 ? -14.242 -31.703 -14.414 1 83.75 215 GLN A CA 1
ATOM 1785 C C . GLN A 1 215 ? -14.789 -32.031 -13.031 1 83.75 215 GLN A C 1
ATOM 1787 O O . GLN A 1 215 ? -14.453 -33.062 -12.438 1 83.75 215 GLN A O 1
ATOM 1792 N N . SER A 1 216 ? -15.664 -31.25 -12.555 1 89.94 216 SER A N 1
ATOM 1793 C CA . SER A 1 216 ? -16.219 -31.438 -11.211 1 89.94 216 SER A CA 1
ATOM 1794 C C . SER A 1 216 ? -17.547 -32.156 -11.258 1 89.94 216 SER A C 1
ATOM 1796 O O . SER A 1 216 ? -18.156 -32.438 -10.211 1 89.94 216 SER A O 1
ATOM 1798 N N . SER A 1 217 ? -18.016 -32.469 -12.453 1 93.25 217 SER A N 1
ATOM 1799 C CA . SER A 1 217 ? -19.312 -33.125 -12.664 1 93.25 217 SER A CA 1
ATOM 1800 C C . SER A 1 217 ? -20.438 -32.312 -12.016 1 93.25 217 SER A C 1
ATOM 1802 O O . SER A 1 217 ? -21.297 -32.875 -11.32 1 93.25 217 SER A O 1
ATOM 1804 N N . VAL A 1 218 ? -20.375 -31.047 -12.062 1 96.62 218 VAL A N 1
ATOM 1805 C CA . VAL A 1 218 ? -21.406 -30.125 -11.594 1 96.62 218 VAL A CA 1
ATOM 1806 C C . VAL A 1 218 ? -22.125 -29.516 -12.789 1 96.62 218 VAL A C 1
ATOM 1808 O O . VAL A 1 218 ? -21.5 -29.078 -13.742 1 96.62 218 VAL A O 1
ATOM 1811 N N . PHE A 1 219 ? -23.438 -29.438 -12.781 1 96.81 219 PHE A N 1
ATOM 1812 C CA . PHE A 1 219 ? -24.203 -28.984 -13.922 1 96.81 219 PHE A CA 1
ATOM 1813 C C . PHE A 1 219 ? -24.781 -27.594 -13.664 1 96.81 219 PHE A C 1
ATOM 1815 O O . PHE A 1 219 ? -25.453 -27.375 -12.656 1 96.81 219 PHE A O 1
ATOM 1822 N N . PRO A 1 220 ? -24.516 -26.672 -14.578 1 97.69 220 PRO A N 1
ATOM 1823 C CA . PRO A 1 220 ? -25.156 -25.375 -14.461 1 97.69 220 PRO A CA 1
ATOM 1824 C C . PRO A 1 220 ? -26.594 -25.375 -14.977 1 97.69 220 PRO A C 1
ATOM 1826 O O . PRO A 1 220 ? -26.859 -25.844 -16.078 1 97.69 220 PRO A O 1
ATOM 1829 N N . LYS A 1 221 ? -27.516 -24.953 -14.227 1 97 221 LYS A N 1
ATOM 1830 C CA . LYS A 1 221 ? -28.922 -24.859 -14.594 1 97 221 LYS A CA 1
ATOM 1831 C C . LYS A 1 221 ? -29.359 -23.391 -14.648 1 97 221 LYS A C 1
ATOM 1833 O O . LYS A 1 221 ? -29.547 -22.75 -13.617 1 97 221 LYS A O 1
ATOM 1838 N N . VAL A 1 222 ? -29.562 -22.875 -15.828 1 95.94 222 VAL A N 1
ATOM 1839 C CA . VAL A 1 222 ? -29.969 -21.484 -16.031 1 95.94 222 VAL A CA 1
ATOM 1840 C C . VAL A 1 222 ? -31.484 -21.391 -16.125 1 95.94 222 VAL A C 1
ATOM 1842 O O . VAL A 1 222 ? -32.094 -22.016 -17 1 95.94 222 VAL A O 1
ATOM 1845 N N . MET A 1 223 ? -32.094 -20.656 -15.227 1 94 223 MET A N 1
ATOM 1846 C CA . MET A 1 223 ? -33.562 -20.562 -15.148 1 94 223 MET A CA 1
ATOM 1847 C C . MET A 1 223 ? -34.031 -19.125 -15.344 1 94 223 MET A C 1
ATOM 1849 O O . MET A 1 223 ? -34.812 -18.609 -14.547 1 94 223 MET A O 1
ATOM 1853 N N . PHE A 1 224 ? -33.562 -18.531 -16.328 1 92.69 224 PHE A N 1
ATOM 1854 C CA . PHE A 1 224 ? -33.969 -17.172 -16.609 1 92.69 224 PHE A CA 1
ATOM 1855 C C . PHE A 1 224 ? -35.281 -17.141 -17.391 1 92.69 224 PHE A C 1
ATOM 1857 O O . PHE A 1 224 ? -35.438 -17.859 -18.391 1 92.69 224 PHE A O 1
ATOM 1864 N N . GLU A 1 225 ? -36.219 -16.391 -17 1 88.12 225 GLU A N 1
ATOM 1865 C CA . GLU A 1 225 ? -37.469 -16.25 -17.703 1 88.12 225 GLU A CA 1
ATOM 1866 C C . GLU A 1 225 ? -37.375 -15.258 -18.844 1 88.12 225 GLU A C 1
ATOM 1868 O O . GLU A 1 225 ? -38.031 -15.414 -19.891 1 88.12 225 GLU A O 1
ATOM 1873 N N . GLU A 1 226 ? -36.594 -14.25 -18.641 1 87.69 226 GLU A N 1
ATOM 1874 C CA . GLU A 1 226 ? -36.375 -13.219 -19.656 1 87.69 226 GLU A CA 1
ATOM 1875 C C . GLU A 1 226 ? -35 -13.359 -20.312 1 87.69 226 GLU A C 1
ATOM 1877 O O . GLU A 1 226 ? -34.125 -14.016 -19.781 1 87.69 226 GLU A O 1
ATOM 1882 N N . ASP A 1 227 ? -34.938 -12.68 -21.453 1 86.12 227 ASP A N 1
ATOM 1883 C CA . ASP A 1 227 ? -33.688 -12.797 -22.203 1 86.12 227 ASP A CA 1
ATOM 1884 C C . ASP A 1 227 ? -32.719 -11.68 -21.828 1 86.12 227 ASP A C 1
ATOM 1886 O O . ASP A 1 227 ? -31.516 -11.773 -22.109 1 86.12 227 ASP A O 1
ATOM 1890 N N . THR A 1 228 ? -33.312 -10.648 -21.328 1 87.19 228 THR A N 1
ATOM 1891 C CA . THR A 1 228 ? -32.438 -9.531 -20.969 1 87.19 228 THR A CA 1
ATOM 1892 C C . THR A 1 228 ? -32.844 -8.969 -19.594 1 87.19 228 THR A C 1
ATOM 1894 O O . THR A 1 228 ? -34 -9.047 -19.188 1 87.19 228 THR A O 1
ATOM 1897 N N . CYS A 1 229 ? -31.875 -8.633 -18.828 1 92.44 229 CYS A N 1
ATOM 1898 C CA . CYS A 1 229 ? -32.031 -7.945 -17.547 1 92.44 229 CYS A CA 1
ATOM 1899 C C . CYS A 1 229 ? -30.938 -6.879 -17.375 1 92.44 229 CYS A C 1
ATOM 1901 O O . CYS A 1 229 ? -29.781 -7.203 -17.109 1 92.44 229 CYS A O 1
ATOM 1903 N N . MET A 1 230 ? -31.406 -5.621 -17.594 1 92 230 MET A N 1
ATOM 1904 C CA . MET A 1 230 ? -30.453 -4.52 -17.609 1 92 230 MET A CA 1
ATOM 1905 C C . MET A 1 230 ? -30.344 -3.871 -16.234 1 92 230 MET A C 1
ATOM 1907 O O . MET A 1 230 ? -31.359 -3.58 -15.594 1 92 230 MET A O 1
ATOM 1911 N N . VAL A 1 231 ? -29.141 -3.697 -15.797 1 92 231 VAL A N 1
ATOM 1912 C CA . VAL A 1 231 ? -28.875 -3.002 -14.539 1 92 231 VAL A CA 1
ATOM 1913 C C . VAL A 1 231 ? -27.734 -2.016 -14.727 1 92 231 VAL A C 1
ATOM 1915 O O . VAL A 1 231 ? -26.938 -2.15 -15.656 1 92 231 VAL A O 1
ATOM 1918 N N . ALA A 1 232 ? -27.703 -1.006 -13.875 1 90.88 232 ALA A N 1
ATOM 1919 C CA . ALA A 1 232 ? -26.562 -0.091 -13.859 1 90.88 232 ALA A CA 1
ATOM 1920 C C . ALA A 1 232 ? -25.438 -0.642 -13.008 1 90.88 232 ALA A C 1
ATOM 1922 O O . ALA A 1 232 ? -25.609 -0.867 -11.805 1 90.88 232 ALA A O 1
ATOM 1923 N N . SER A 1 233 ? -24.312 -0.934 -13.562 1 92.62 233 SER A N 1
ATOM 1924 C CA . SER A 1 233 ? -23.172 -1.507 -12.859 1 92.62 233 SER A CA 1
ATOM 1925 C C . SER A 1 233 ? -21.891 -1.383 -13.68 1 92.62 233 SER A C 1
ATOM 1927 O O . SER A 1 233 ? -21.812 -0.574 -14.609 1 92.62 233 SER A O 1
ATOM 1929 N N . ASP A 1 234 ? -20.844 -1.977 -13.211 1 92.69 234 ASP A N 1
ATOM 1930 C CA . ASP A 1 234 ? -19.594 -2.148 -13.945 1 92.69 234 ASP A CA 1
ATOM 1931 C C . ASP A 1 234 ? -19.422 -3.598 -14.391 1 92.69 234 ASP A C 1
ATOM 1933 O O . ASP A 1 234 ? -19.281 -4.496 -13.555 1 92.69 234 ASP A O 1
ATOM 1937 N N . ARG A 1 235 ? -19.406 -3.783 -15.656 1 93.75 235 ARG A N 1
ATOM 1938 C CA . ARG A 1 235 ? -19.406 -5.129 -16.234 1 93.75 235 ARG A CA 1
ATOM 1939 C C . ARG A 1 235 ? -18.203 -5.934 -15.719 1 93.75 235 ARG A C 1
ATOM 1941 O O . ARG A 1 235 ? -18.359 -7.094 -15.336 1 93.75 235 ARG A O 1
ATOM 1948 N N . LYS A 1 236 ? -17.047 -5.297 -15.742 1 92.62 236 LYS A N 1
ATOM 1949 C CA . LYS A 1 236 ? -15.82 -5.988 -15.359 1 92.62 236 LYS A CA 1
ATOM 1950 C C . LYS A 1 236 ? -15.883 -6.43 -13.898 1 92.62 236 LYS A C 1
ATOM 1952 O O . LYS A 1 236 ? -15.703 -7.613 -13.594 1 92.62 236 LYS A O 1
ATOM 1957 N N . TRP A 1 237 ? -16.188 -5.531 -13.023 1 93.38 237 TRP A N 1
ATOM 1958 C CA . TRP A 1 237 ? -16.188 -5.812 -11.594 1 93.38 237 TRP A CA 1
ATOM 1959 C C . TRP A 1 237 ? -17.328 -6.742 -11.219 1 93.38 237 TRP A C 1
ATOM 1961 O O . TRP A 1 237 ? -17.172 -7.629 -10.375 1 93.38 237 TRP A O 1
ATOM 1971 N N . LEU A 1 238 ? -18.406 -6.496 -11.859 1 95.19 238 LEU A N 1
ATOM 1972 C CA . LEU A 1 238 ? -19.547 -7.383 -11.617 1 95.19 238 LEU A CA 1
ATOM 1973 C C . LEU A 1 238 ? -19.203 -8.812 -12.016 1 95.19 238 LEU A C 1
ATOM 1975 O O . LEU A 1 238 ? -19.547 -9.758 -11.305 1 95.19 238 LEU A O 1
ATOM 1979 N N . SER A 1 239 ? -18.547 -9 -13.125 1 96 239 SER A N 1
ATOM 1980 C CA . SER A 1 239 ? -18.125 -10.32 -13.602 1 96 239 SER A CA 1
ATOM 1981 C C . SER A 1 239 ? -17.203 -10.992 -12.594 1 96 239 SER A C 1
ATOM 1983 O O . SER A 1 239 ? -17.312 -12.195 -12.352 1 96 239 SER A O 1
ATOM 1985 N N . ILE A 1 240 ? -16.297 -10.203 -12.047 1 93.56 240 ILE A N 1
ATOM 1986 C CA . ILE A 1 240 ? -15.359 -10.734 -11.062 1 93.56 240 ILE A CA 1
ATOM 1987 C C . ILE A 1 240 ? -16.125 -11.211 -9.828 1 93.56 240 ILE A C 1
ATOM 1989 O O . ILE A 1 240 ? -15.891 -12.312 -9.328 1 93.56 240 ILE A O 1
ATOM 1993 N N . ALA A 1 241 ? -17.062 -10.398 -9.383 1 96.19 241 ALA A N 1
ATOM 1994 C CA . ALA A 1 241 ? -17.828 -10.719 -8.188 1 96.19 241 ALA A CA 1
ATOM 1995 C C . ALA A 1 241 ? -18.656 -11.984 -8.391 1 96.19 241 ALA A C 1
ATOM 1997 O O . ALA A 1 241 ? -18.594 -12.914 -7.582 1 96.19 241 ALA A O 1
ATOM 1998 N N . ILE A 1 242 ? -19.391 -12.047 -9.477 1 97.56 242 ILE A N 1
ATOM 1999 C CA . ILE A 1 242 ? -20.234 -13.195 -9.773 1 97.56 242 ILE A CA 1
ATOM 2000 C C . ILE A 1 242 ? -19.359 -14.422 -10.023 1 97.56 242 ILE A C 1
ATOM 2002 O O . ILE A 1 242 ? -19.688 -15.531 -9.586 1 97.56 242 ILE A O 1
ATOM 2006 N N . GLY A 1 243 ? -18.266 -14.18 -10.711 1 96.19 243 GLY A N 1
ATOM 2007 C CA . GLY A 1 243 ? -17.344 -15.266 -10.984 1 96.19 243 GLY A CA 1
ATOM 2008 C C . GLY A 1 243 ? -16.828 -15.938 -9.719 1 96.19 243 GLY A C 1
ATOM 2009 O O . GLY A 1 243 ? -16.688 -17.156 -9.68 1 96.19 243 GLY A O 1
ATOM 2010 N N . GLN A 1 244 ? -16.562 -15.211 -8.766 1 93.81 244 GLN A N 1
ATOM 2011 C CA . GLN A 1 244 ? -16.062 -15.75 -7.508 1 93.81 244 GLN A CA 1
ATOM 2012 C C . GLN A 1 244 ? -17.109 -16.641 -6.836 1 93.81 244 GLN A C 1
ATOM 2014 O O . GLN A 1 244 ? -16.781 -17.672 -6.262 1 93.81 244 GLN A O 1
ATOM 2019 N N . ILE A 1 245 ? -18.328 -16.203 -6.906 1 96.88 245 ILE A N 1
ATOM 2020 C CA . ILE A 1 245 ? -19.422 -16.984 -6.328 1 96.88 245 ILE A CA 1
ATOM 2021 C C . ILE A 1 245 ? -19.562 -18.297 -7.082 1 96.88 245 ILE A C 1
ATOM 2023 O O . ILE A 1 245 ? -19.734 -19.359 -6.473 1 96.88 245 ILE A O 1
ATOM 2027 N N . VAL A 1 246 ? -19.422 -18.219 -8.359 1 96.69 246 VAL A N 1
ATOM 2028 C CA . VAL A 1 246 ? -19.562 -19.406 -9.195 1 96.69 246 VAL A CA 1
ATOM 2029 C C . VAL A 1 246 ? -18.422 -20.391 -8.914 1 96.69 246 VAL A C 1
ATOM 2031 O O . VAL A 1 246 ? -18.656 -21.578 -8.742 1 96.69 246 VAL A O 1
ATOM 2034 N N . VAL A 1 247 ? -17.203 -19.875 -8.836 1 91.94 247 VAL A N 1
ATOM 2035 C CA . VAL A 1 247 ? -16.047 -20.719 -8.562 1 91.94 247 VAL A CA 1
ATOM 2036 C C . VAL A 1 247 ? -16.203 -21.406 -7.203 1 91.94 247 VAL A C 1
ATOM 2038 O O . VAL A 1 247 ? -15.945 -22.594 -7.07 1 91.94 247 VAL A O 1
ATOM 2041 N N . ASN A 1 248 ? -16.688 -20.672 -6.242 1 91.88 248 ASN A N 1
ATOM 2042 C CA . ASN A 1 248 ? -16.938 -21.25 -4.926 1 91.88 248 ASN A CA 1
ATOM 2043 C C . ASN A 1 248 ? -18.031 -22.312 -4.98 1 91.88 248 ASN A C 1
ATOM 2045 O O . ASN A 1 248 ? -17.922 -23.375 -4.359 1 91.88 248 ASN A O 1
ATOM 2049 N N . ALA A 1 249 ? -19.094 -21.969 -5.695 1 96.06 249 ALA A N 1
ATOM 2050 C CA . ALA A 1 249 ? -20.203 -22.906 -5.824 1 96.06 249 ALA A CA 1
ATOM 2051 C C . ALA A 1 249 ? -19.734 -24.234 -6.43 1 96.06 249 ALA A C 1
ATOM 2053 O O . ALA A 1 249 ? -20.125 -25.312 -5.957 1 96.06 249 ALA A O 1
ATOM 2054 N N . ILE A 1 250 ? -18.922 -24.156 -7.461 1 93.81 250 ILE A N 1
ATOM 2055 C CA . ILE A 1 250 ? -18.406 -25.359 -8.094 1 93.81 250 ILE A CA 1
ATOM 2056 C C . ILE A 1 250 ? -17.547 -26.141 -7.105 1 93.81 250 ILE A C 1
ATOM 2058 O O . ILE A 1 250 ? -17.719 -27.344 -6.918 1 93.81 250 ILE A O 1
ATOM 2062 N N . LYS A 1 251 ? -16.641 -25.422 -6.445 1 89.75 251 LYS A N 1
ATOM 2063 C CA . LYS A 1 251 ? -15.664 -25.984 -5.523 1 89.75 251 LYS A CA 1
ATOM 2064 C C . LYS A 1 251 ? -16.344 -26.766 -4.398 1 89.75 251 LYS A C 1
ATOM 2066 O O . LYS A 1 251 ? -15.984 -27.906 -4.113 1 89.75 251 LYS A O 1
ATOM 2071 N N . TYR A 1 252 ? -17.375 -26.203 -3.842 1 93.06 252 TYR A N 1
ATOM 2072 C CA . TYR A 1 252 ? -17.969 -26.781 -2.637 1 93.06 252 TYR A CA 1
ATOM 2073 C C . TYR A 1 252 ? -19.094 -27.734 -2.984 1 93.06 252 TYR A C 1
ATOM 2075 O O . TYR A 1 252 ? -19.531 -28.531 -2.148 1 93.06 252 TYR A O 1
ATOM 2083 N N . THR A 1 253 ? -19.641 -27.656 -4.191 1 95.25 253 THR A N 1
ATOM 2084 C CA . THR A 1 253 ? -20.609 -28.641 -4.66 1 95.25 253 THR A CA 1
ATOM 2085 C C . THR A 1 253 ? -19.922 -29.938 -5.07 1 95.25 253 THR A C 1
ATOM 2087 O O . THR A 1 253 ? -20.469 -31.016 -4.875 1 95.25 253 THR A O 1
ATOM 2090 N N . LYS A 1 254 ? -18.703 -29.797 -5.598 1 91.06 254 LYS A N 1
ATOM 2091 C CA . LYS A 1 254 ? -17.922 -30.938 -6.055 1 91.06 254 LYS A CA 1
ATOM 2092 C C . LYS A 1 254 ? -17.75 -31.969 -4.941 1 91.06 254 LYS A C 1
ATOM 2094 O O . LYS A 1 254 ? -17.828 -33.188 -5.188 1 91.06 254 LYS A O 1
ATOM 2099 N N . ILE A 1 255 ? -17.578 -31.531 -3.734 1 90 255 ILE A N 1
ATOM 2100 C CA . ILE A 1 255 ? -17.234 -32.438 -2.646 1 90 255 ILE A CA 1
ATOM 2101 C C . ILE A 1 255 ? -18.484 -32.781 -1.843 1 90 255 ILE A C 1
ATOM 2103 O O . ILE A 1 255 ? -18.391 -33.406 -0.782 1 90 255 ILE A O 1
ATOM 2107 N N . SER A 1 256 ? -19.625 -32.375 -2.338 1 92.44 256 SER A N 1
ATOM 2108 C CA . SER A 1 256 ? -20.875 -32.688 -1.656 1 92.44 256 SER A CA 1
ATOM 2109 C C . SER A 1 256 ? -21.328 -34.094 -1.943 1 92.44 256 SER A C 1
ATOM 2111 O O . SER A 1 256 ? -20.828 -34.75 -2.871 1 92.44 256 SER A O 1
ATOM 2113 N N . ALA A 1 257 ? -22.234 -34.656 -1.15 1 90 257 ALA A N 1
ATOM 2114 C CA . ALA A 1 257 ? -22.75 -36 -1.306 1 90 257 ALA A CA 1
ATOM 2115 C C . ALA A 1 257 ? -24.016 -36 -2.158 1 90 257 ALA A C 1
ATOM 2117 O O . ALA A 1 257 ? -24.688 -37.031 -2.266 1 90 257 ALA A O 1
ATOM 2118 N N . ALA A 1 258 ? -24.203 -34.938 -2.742 1 90.44 258 ALA A N 1
ATOM 2119 C CA . ALA A 1 258 ? -25.406 -34.844 -3.557 1 90.44 258 ALA A CA 1
ATOM 2120 C C . ALA A 1 258 ? -25.312 -35.75 -4.781 1 90.44 258 ALA A C 1
ATOM 2122 O O . ALA A 1 258 ? -24.25 -35.875 -5.387 1 90.44 258 ALA A O 1
ATOM 2123 N N . GLU A 1 259 ? -26.375 -36.5 -5.098 1 90.69 259 GLU A N 1
ATOM 2124 C CA . GLU A 1 259 ? -26.406 -37.375 -6.254 1 90.69 259 GLU A CA 1
ATOM 2125 C C . GLU A 1 259 ? -26.297 -36.594 -7.559 1 90.69 259 GLU A C 1
ATOM 2127 O O . GLU A 1 259 ? -25.5 -36.906 -8.43 1 90.69 259 GLU A O 1
ATOM 2132 N N . LYS A 1 260 ? -27.172 -35.562 -7.586 1 94.19 260 LYS A N 1
ATOM 2133 C CA . LYS A 1 260 ? -27.109 -34.656 -8.727 1 94.19 260 LYS A CA 1
ATOM 2134 C C . LYS A 1 260 ? -26.531 -33.281 -8.32 1 94.19 260 LYS A C 1
ATOM 2136 O O . LYS A 1 260 ? -27.188 -32.531 -7.617 1 94.19 260 LYS A O 1
ATOM 2141 N N . LYS A 1 261 ? -25.406 -33.062 -8.672 1 96.88 261 LYS A N 1
ATOM 2142 C CA . LYS A 1 261 ? -24.719 -31.812 -8.328 1 96.88 261 LYS A CA 1
ATOM 2143 C C . LYS A 1 261 ? -25.031 -30.719 -9.336 1 96.88 261 LYS A C 1
ATOM 2145 O O . LYS A 1 261 ? -24.75 -30.859 -10.523 1 96.88 261 LYS A O 1
ATOM 2150 N N . GLU A 1 262 ? -25.641 -29.688 -8.859 1 97.19 262 GLU A N 1
ATOM 2151 C CA . GLU A 1 262 ? -26.047 -28.641 -9.773 1 97.19 262 GLU A CA 1
ATOM 2152 C C . GLU A 1 262 ? -25.906 -27.266 -9.125 1 97.19 262 GLU A C 1
ATOM 2154 O O . GLU A 1 262 ? -25.938 -27.141 -7.898 1 97.19 262 GLU A O 1
ATOM 2159 N N . ILE A 1 263 ? -25.75 -26.281 -9.883 1 98.31 263 ILE A N 1
ATOM 2160 C CA . ILE A 1 263 ? -25.797 -24.859 -9.523 1 98.31 263 ILE A CA 1
ATOM 2161 C C . ILE A 1 263 ? -26.875 -24.156 -10.336 1 98.31 263 ILE A C 1
ATOM 2163 O O . ILE A 1 263 ? -26.828 -24.141 -11.562 1 98.31 263 ILE A O 1
ATOM 2167 N N . GLN A 1 264 ? -27.828 -23.594 -9.664 1 98.12 264 GLN A N 1
ATOM 2168 C CA . GLN A 1 264 ? -28.969 -22.953 -10.32 1 98.12 264 GLN A CA 1
ATOM 2169 C C . GLN A 1 264 ? -28.781 -21.438 -10.367 1 98.12 264 GLN A C 1
ATOM 2171 O O . GLN A 1 264 ? -28.359 -20.828 -9.383 1 98.12 264 GLN A O 1
ATOM 2176 N N . PHE A 1 265 ? -29.047 -20.859 -11.531 1 98.19 265 PHE A N 1
ATOM 2177 C CA . PHE A 1 265 ? -29.031 -19.422 -11.734 1 98.19 265 PHE A CA 1
ATOM 2178 C C . PHE A 1 265 ? -30.438 -18.891 -12 1 98.19 265 PHE A C 1
ATOM 2180 O O . PHE A 1 265 ? -31.094 -19.312 -12.961 1 98.19 265 PHE A O 1
ATOM 2187 N N . GLN A 1 266 ? -30.859 -18.047 -11.164 1 97.06 266 GLN A N 1
ATOM 2188 C CA . GLN A 1 266 ? -32.219 -17.484 -11.297 1 97.06 266 GLN A CA 1
ATOM 2189 C C . GLN A 1 266 ? -32.219 -15.977 -11.117 1 97.06 266 GLN A C 1
ATOM 2191 O O . GLN A 1 266 ? -31.469 -15.445 -10.297 1 97.06 266 GLN A O 1
ATOM 2196 N N . ILE A 1 267 ? -33.031 -15.258 -11.867 1 96.06 267 ILE A N 1
ATOM 2197 C CA . ILE A 1 267 ? -33.188 -13.812 -11.758 1 96.06 267 ILE A CA 1
ATOM 2198 C C . ILE A 1 267 ? -34.656 -13.477 -11.492 1 96.06 267 ILE A C 1
ATOM 2200 O O . ILE A 1 267 ? -35.531 -14.078 -12.086 1 96.06 267 ILE A O 1
ATOM 2204 N N . GLU A 1 268 ? -34.781 -12.617 -10.539 1 92.94 268 GLU A N 1
ATOM 2205 C CA . GLU A 1 268 ? -36.125 -12.133 -10.195 1 92.94 268 GLU A CA 1
ATOM 2206 C C . GLU A 1 268 ? -36.156 -10.609 -10.172 1 92.94 268 GLU A C 1
ATOM 2208 O O . GLU A 1 268 ? -35.219 -9.969 -9.727 1 92.94 268 GLU A O 1
ATOM 2213 N N . GLU A 1 269 ? -37.156 -10.086 -10.789 1 89.88 269 GLU A N 1
ATOM 2214 C CA . GLU A 1 269 ? -37.406 -8.648 -10.703 1 89.88 269 GLU A CA 1
ATOM 2215 C C . GLU A 1 269 ? -38.562 -8.336 -9.781 1 89.88 269 GLU A C 1
ATOM 2217 O O . GLU A 1 269 ? -39.688 -8.828 -9.992 1 89.88 269 GLU A O 1
ATOM 2222 N N . LYS A 1 270 ? -38.25 -7.664 -8.703 1 84.56 270 LYS A N 1
ATOM 2223 C CA . LYS A 1 270 ? -39.281 -7.309 -7.738 1 84.56 270 LYS A CA 1
ATOM 2224 C C . LYS A 1 270 ? -39.062 -5.906 -7.184 1 84.56 270 LYS A C 1
ATOM 2226 O O . LYS A 1 270 ? -37.938 -5.566 -6.773 1 84.56 270 LYS A O 1
ATOM 2231 N N . ASP A 1 271 ? -40.156 -5.043 -7.051 1 83.19 271 ASP A N 1
ATOM 2232 C CA . ASP A 1 271 ? -40.156 -3.76 -6.355 1 83.19 271 ASP A CA 1
ATOM 2233 C C . ASP A 1 271 ? -39 -2.889 -6.824 1 83.19 271 ASP A C 1
ATOM 2235 O O . ASP A 1 271 ? -38.219 -2.369 -6.004 1 83.19 271 ASP A O 1
ATOM 2239 N N . GLN A 1 272 ? -38.75 -2.779 -8.125 1 85.56 272 GLN A N 1
ATOM 2240 C CA . GLN A 1 272 ? -37.75 -1.934 -8.742 1 85.56 272 GLN A CA 1
ATOM 2241 C C . GLN A 1 272 ? -36.344 -2.424 -8.391 1 85.56 272 GLN A C 1
ATOM 2243 O O . GLN A 1 272 ? -35.406 -1.622 -8.258 1 85.56 272 GLN A O 1
ATOM 2248 N N . LYS A 1 273 ? -36.375 -3.695 -8.031 1 91.81 273 LYS A N 1
ATOM 2249 C CA . LYS A 1 273 ? -35.062 -4.332 -7.77 1 91.81 273 LYS A CA 1
ATOM 2250 C C . LYS A 1 273 ? -34.906 -5.598 -8.602 1 91.81 273 LYS A C 1
ATOM 2252 O O . LYS A 1 273 ? -35.906 -6.254 -8.953 1 91.81 273 LYS A O 1
ATOM 2257 N N . VAL A 1 274 ? -33.719 -5.844 -9 1 94.06 274 VAL A N 1
ATOM 2258 C CA . VAL A 1 274 ? -33.375 -7.086 -9.672 1 94.06 274 VAL A CA 1
ATOM 2259 C C . VAL A 1 274 ? -32.562 -7.973 -8.719 1 94.06 274 VAL A C 1
ATOM 2261 O O . VAL A 1 274 ? -31.594 -7.523 -8.117 1 94.06 274 VAL A O 1
ATOM 2264 N N . LEU A 1 275 ? -33.031 -9.203 -8.508 1 96.19 275 LEU A N 1
ATOM 2265 C CA . LEU A 1 275 ? -32.344 -10.164 -7.645 1 96.19 275 LEU A CA 1
ATOM 2266 C C . LEU A 1 275 ? -31.781 -11.312 -8.461 1 96.19 275 LEU A C 1
ATOM 2268 O O . LEU A 1 275 ? -32.5 -11.984 -9.195 1 96.19 275 LEU A O 1
ATOM 2272 N N . LEU A 1 276 ? -30.5 -11.477 -8.445 1 97.38 276 LEU A N 1
ATOM 2273 C CA . LEU A 1 276 ? -29.844 -12.633 -9.047 1 97.38 276 LEU A CA 1
ATOM 2274 C C . LEU A 1 276 ? -29.5 -13.672 -7.988 1 97.38 276 LEU A C 1
ATOM 2276 O O . LEU A 1 276 ? -28.719 -13.414 -7.078 1 97.38 276 LEU A O 1
ATOM 2280 N N . HIS A 1 277 ? -30.109 -14.859 -8.078 1 97.88 277 HIS A N 1
ATOM 2281 C CA . HIS A 1 277 ? -29.859 -15.953 -7.152 1 97.88 277 HIS A CA 1
ATOM 2282 C C . HIS A 1 277 ? -28.938 -17 -7.762 1 97.88 277 HIS A C 1
ATOM 2284 O O . HIS A 1 277 ? -29.188 -17.484 -8.867 1 97.88 277 HIS A O 1
ATOM 2290 N N . ILE A 1 278 ? -27.891 -17.281 -7.137 1 98.44 278 ILE A N 1
ATOM 2291 C CA . ILE A 1 278 ? -27 -18.391 -7.465 1 98.44 278 ILE A CA 1
ATOM 2292 C C . ILE A 1 278 ? -27.062 -19.453 -6.363 1 98.44 278 ILE A C 1
ATOM 2294 O O . ILE A 1 278 ? -26.531 -19.25 -5.266 1 98.44 278 ILE A O 1
ATOM 2298 N N . LYS A 1 279 ? -27.656 -20.547 -6.691 1 98.06 279 LYS A N 1
ATOM 2299 C CA . LYS A 1 279 ? -27.938 -21.578 -5.695 1 98.06 279 LYS A CA 1
ATOM 2300 C C . LYS A 1 279 ? -27.172 -22.859 -6.004 1 98.06 279 LYS A C 1
ATOM 2302 O O . LYS A 1 279 ? -27.344 -23.438 -7.078 1 98.06 279 LYS A O 1
ATOM 2307 N N . ASP A 1 280 ? -26.375 -23.203 -5.074 1 97.56 280 ASP A N 1
ATOM 2308 C CA . ASP A 1 280 ? -25.688 -24.484 -5.215 1 97.56 280 ASP A CA 1
ATOM 2309 C C . ASP A 1 280 ? -26.266 -25.531 -4.258 1 97.56 280 ASP A C 1
ATOM 2311 O O . ASP A 1 280 ? -26.953 -25.172 -3.299 1 97.56 280 ASP A O 1
ATOM 2315 N N . ASN A 1 281 ? -26.125 -26.828 -4.531 1 96.69 281 ASN A N 1
ATOM 2316 C CA . ASN A 1 281 ? -26.5 -27.891 -3.605 1 96.69 281 ASN A CA 1
ATOM 2317 C C . ASN A 1 281 ? -25.281 -28.609 -3.045 1 96.69 281 ASN A C 1
ATOM 2319 O O . ASN A 1 281 ? -25.25 -29.844 -3.01 1 96.69 281 ASN A O 1
ATOM 2323 N N . GLY A 1 282 ? -24.312 -27.766 -2.703 1 95.19 282 GLY A N 1
ATOM 2324 C CA . GLY A 1 282 ? -23.062 -28.281 -2.152 1 95.19 282 GLY A CA 1
ATOM 2325 C C . GLY A 1 282 ? -23.156 -28.594 -0.671 1 95.19 282 GLY A C 1
ATOM 2326 O O . GLY A 1 282 ? -24.219 -28.984 -0.175 1 95.19 282 GLY A O 1
ATOM 2327 N N . ILE A 1 283 ? -22.016 -28.469 0.063 1 94 283 ILE A N 1
ATOM 232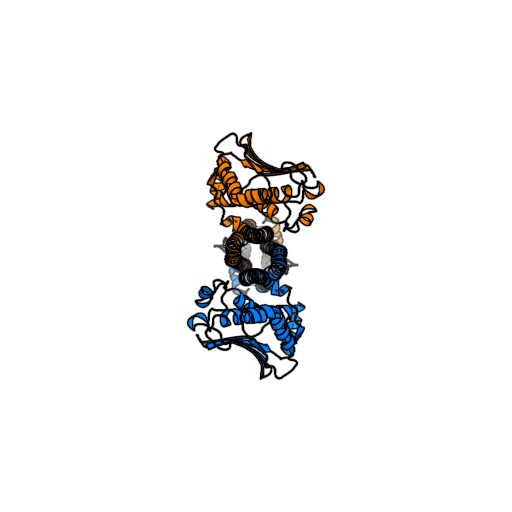8 C CA . ILE A 1 283 ? -21.891 -28.922 1.442 1 94 283 ILE A CA 1
ATOM 2329 C C . ILE A 1 283 ? -22.516 -27.891 2.383 1 94 283 ILE A C 1
ATOM 2331 O O . ILE A 1 283 ? -22.766 -28.188 3.559 1 94 283 ILE A O 1
ATOM 2335 N N . GLY A 1 284 ? -22.766 -26.734 1.866 1 94.75 284 GLY A N 1
ATOM 2336 C CA . GLY A 1 284 ? -23.328 -25.672 2.703 1 94.75 284 GLY A CA 1
ATOM 2337 C C . GLY A 1 284 ? -22.328 -25.094 3.686 1 94.75 284 GLY A C 1
ATOM 2338 O O . GLY A 1 284 ? -21.203 -25.578 3.777 1 94.75 284 GLY A O 1
ATOM 2339 N N . ILE A 1 285 ? -22.75 -24.062 4.395 1 93.88 285 ILE A N 1
ATOM 2340 C CA . ILE A 1 285 ? -21.891 -23.359 5.344 1 93.88 285 ILE A CA 1
ATOM 2341 C C . ILE A 1 285 ? -22.438 -23.516 6.758 1 93.88 285 ILE A C 1
ATOM 2343 O O . ILE A 1 285 ? -23.641 -23.312 6.992 1 93.88 285 ILE A O 1
ATOM 2347 N N . PRO A 1 286 ? -21.641 -23.891 7.66 1 93.19 286 PRO A N 1
ATOM 2348 C CA . PRO A 1 286 ? -22.094 -23.953 9.047 1 93.19 286 PRO A CA 1
ATOM 2349 C C . PRO A 1 286 ? -22.609 -22.609 9.555 1 93.19 286 PRO A C 1
ATOM 2351 O O . PRO A 1 286 ? -22.062 -21.562 9.219 1 93.19 286 PRO A O 1
ATOM 2354 N N . GLU A 1 287 ? -23.562 -22.656 10.398 1 91.81 287 GLU A N 1
ATOM 2355 C CA . GLU A 1 287 ? -24.234 -21.453 10.883 1 91.81 287 GLU A CA 1
ATOM 2356 C C . GLU A 1 287 ? -23.266 -20.5 11.562 1 91.81 287 GLU A C 1
ATOM 2358 O O . GLU A 1 287 ? -23.344 -19.281 11.367 1 91.81 287 GLU A O 1
ATOM 2363 N N . GLN A 1 288 ? -22.328 -20.984 12.242 1 91.25 288 GLN A N 1
ATOM 2364 C CA . GLN A 1 288 ? -21.375 -20.188 13 1 91.25 288 GLN A CA 1
ATOM 2365 C C . GLN A 1 288 ? -20.469 -19.391 12.07 1 91.25 288 GLN A C 1
ATOM 2367 O O . GLN A 1 288 ? -19.906 -18.375 12.469 1 91.25 288 GLN A O 1
ATOM 2372 N N . ASP A 1 289 ? -20.297 -19.828 10.828 1 92.38 289 ASP A N 1
ATOM 2373 C CA . ASP A 1 289 ? -19.344 -19.203 9.906 1 92.38 289 ASP A CA 1
ATOM 2374 C C . ASP A 1 289 ? -20.047 -18.234 8.969 1 92.38 289 ASP A C 1
ATOM 2376 O O . ASP A 1 289 ? -19.406 -17.391 8.344 1 92.38 289 ASP A O 1
ATOM 2380 N N . VAL A 1 290 ? -21.359 -18.297 8.875 1 92.94 290 VAL A N 1
ATOM 2381 C CA . VAL A 1 290 ? -22.125 -17.578 7.852 1 92.94 290 VAL A CA 1
ATOM 2382 C C . VAL A 1 290 ? -21.906 -16.078 8.008 1 92.94 290 VAL A C 1
ATOM 2384 O O . VAL A 1 290 ? -21.734 -15.359 7.016 1 92.94 290 VAL A O 1
ATOM 2387 N N . LYS A 1 291 ? -21.797 -15.594 9.227 1 91.44 291 LYS A N 1
ATOM 2388 C CA . LYS A 1 291 ? -21.688 -14.156 9.477 1 91.44 291 LYS A CA 1
ATOM 2389 C C . LYS A 1 291 ? -20.281 -13.648 9.18 1 91.44 291 LYS A C 1
ATOM 2391 O O . LYS A 1 291 ? -20.078 -12.453 8.977 1 91.44 291 LYS A O 1
ATOM 2396 N N . ARG A 1 292 ? -19.344 -14.555 9.023 1 92.62 292 ARG A N 1
ATOM 2397 C CA . ARG A 1 292 ? -17.938 -14.125 8.93 1 92.62 292 ARG A CA 1
ATOM 2398 C C . ARG A 1 292 ? -17.359 -14.445 7.551 1 92.62 292 ARG A C 1
ATOM 2400 O O . ARG A 1 292 ? -16.203 -14.133 7.27 1 92.62 292 ARG A O 1
ATOM 2407 N N . ILE A 1 293 ? -18.125 -14.984 6.656 1 92.19 293 ILE A N 1
ATOM 2408 C CA . ILE A 1 293 ? -17.578 -15.516 5.406 1 92.19 293 ILE A CA 1
ATOM 2409 C C . ILE A 1 293 ? -17.078 -14.367 4.531 1 92.19 293 ILE A C 1
ATOM 2411 O O . ILE A 1 293 ? -16.266 -14.578 3.629 1 92.19 293 ILE A O 1
ATOM 2415 N N . PHE A 1 294 ? -17.562 -13.094 4.836 1 93.25 294 PHE A N 1
ATOM 2416 C CA . PHE A 1 294 ? -17.141 -11.961 4.02 1 93.25 294 PHE A CA 1
ATOM 2417 C C . PHE A 1 294 ? -15.961 -11.234 4.66 1 93.25 294 PHE A C 1
ATOM 2419 O O . PHE A 1 294 ? -15.422 -10.297 4.078 1 93.25 294 PHE A O 1
ATOM 2426 N N . ASP A 1 295 ? -15.547 -11.711 5.812 1 89.62 295 ASP A N 1
ATOM 2427 C CA . ASP A 1 295 ? -14.383 -11.125 6.469 1 89.62 295 ASP A CA 1
ATOM 2428 C C . ASP A 1 295 ? -13.094 -11.508 5.746 1 89.62 295 ASP A C 1
ATOM 2430 O O . ASP A 1 295 ? -12.938 -12.641 5.289 1 89.62 295 ASP A O 1
ATOM 2434 N N . PRO A 1 296 ? -12.203 -10.555 5.719 1 85.12 296 PRO A N 1
ATOM 2435 C CA . PRO A 1 296 ? -10.945 -10.852 5.031 1 85.12 296 PRO A CA 1
ATOM 2436 C C . PRO A 1 296 ? -10.172 -11.992 5.688 1 85.12 296 PRO A C 1
ATOM 2438 O O . PRO A 1 296 ? -10.07 -12.055 6.914 1 85.12 296 PRO A O 1
ATOM 2441 N N . PHE A 1 297 ? -9.734 -12.969 4.941 1 80.62 297 PHE A N 1
ATOM 2442 C CA . PHE A 1 297 ? -8.852 -14.062 5.309 1 80.62 297 PHE A CA 1
ATOM 2443 C C . PHE A 1 297 ? -9.586 -15.094 6.148 1 80.62 297 PHE A C 1
ATOM 2445 O O . PHE A 1 297 ? -8.961 -15.945 6.789 1 80.62 297 PHE A O 1
ATOM 2452 N N . PHE A 1 298 ? -10.859 -14.984 6.09 1 83.31 298 PHE A N 1
ATOM 2453 C CA . PHE A 1 298 ? -11.641 -15.969 6.832 1 83.31 298 PHE A CA 1
ATOM 2454 C C . PHE A 1 298 ? -11.797 -17.25 6.027 1 83.31 298 PHE A C 1
ATOM 2456 O O . PHE A 1 298 ? -12.281 -17.234 4.895 1 83.31 298 PHE A O 1
ATOM 2463 N N . THR A 1 299 ? -11.297 -18.484 6.484 1 81.12 299 THR A N 1
ATOM 2464 C CA . THR A 1 299 ? -11.414 -19.781 5.809 1 81.12 299 THR A CA 1
ATOM 2465 C C . THR A 1 299 ? -12.227 -20.75 6.648 1 81.12 299 THR A C 1
ATOM 2467 O O . THR A 1 299 ? -12.492 -21.891 6.219 1 81.12 299 THR A O 1
ATOM 2470 N N . GLY A 1 300 ? -13.07 -20.391 7.406 1 78.62 300 GLY A N 1
ATOM 2471 C CA . GLY A 1 300 ? -13.883 -21.203 8.289 1 78.62 300 GLY A CA 1
ATOM 2472 C C . GLY A 1 300 ? -13.57 -22.672 8.203 1 78.62 300 GLY A C 1
ATOM 2473 O O . GLY A 1 300 ? -12.492 -23.062 7.734 1 78.62 300 GLY A O 1
ATOM 2474 N N . VAL A 1 301 ? -14.453 -23.625 8.625 1 78.44 301 VAL A N 1
ATOM 2475 C CA . VAL A 1 301 ? -14.297 -25.078 8.672 1 78.44 301 VAL A CA 1
ATOM 2476 C C . VAL A 1 301 ? -14.195 -25.625 7.254 1 78.44 301 VAL A C 1
ATOM 2478 O O . VAL A 1 301 ? -13.367 -26.5 6.984 1 78.44 301 VAL A O 1
ATOM 2481 N N . ASN A 1 302 ? -14.984 -25.016 6.336 1 77.94 302 ASN A N 1
ATOM 2482 C CA . ASN A 1 302 ? -15.008 -25.484 4.957 1 77.94 302 ASN A CA 1
ATOM 2483 C C . ASN A 1 302 ? -13.672 -25.25 4.258 1 77.94 302 ASN A C 1
ATOM 2485 O O . ASN A 1 302 ? -13.242 -26.047 3.436 1 77.94 302 ASN A O 1
ATOM 2489 N N . GLY A 1 303 ? -13.07 -24.109 4.527 1 74.69 303 GLY A N 1
ATOM 2490 C CA . GLY A 1 303 ? -11.781 -23.781 3.924 1 74.69 303 GLY A CA 1
ATOM 2491 C C . GLY A 1 303 ? -10.711 -24.812 4.238 1 74.69 303 GLY A C 1
ATOM 2492 O O . GLY A 1 303 ? -9.844 -25.078 3.4 1 74.69 303 GLY A O 1
ATOM 2493 N N . ARG A 1 304 ? -10.812 -25.469 5.375 1 70.06 304 ARG A N 1
ATOM 2494 C CA . ARG A 1 304 ? -9.836 -26.469 5.816 1 70.06 304 ARG A CA 1
ATOM 2495 C C . ARG A 1 304 ? -10.055 -27.797 5.117 1 70.06 304 ARG A C 1
ATOM 2497 O O . ARG A 1 304 ? -9.125 -28.594 4.965 1 70.06 304 ARG A O 1
ATOM 2504 N N . LYS A 1 305 ? -11.266 -27.953 4.617 1 71.06 305 LYS A N 1
ATOM 2505 C CA . LYS A 1 305 ? -11.594 -29.188 3.936 1 71.06 305 LYS A CA 1
ATOM 2506 C C . LYS A 1 305 ? -11.016 -29.219 2.525 1 71.06 305 LYS A C 1
ATOM 2508 O O . LYS A 1 305 ? -10.711 -30.297 1.994 1 71.06 305 LYS A O 1
ATOM 2513 N N . THR A 1 306 ? -10.906 -28.078 1.896 1 66.81 306 THR A N 1
ATOM 2514 C CA . THR A 1 306 ? -10.492 -28.047 0.498 1 66.81 306 THR A CA 1
ATOM 2515 C C . THR A 1 306 ? -9.047 -27.578 0.373 1 66.81 306 THR A C 1
ATOM 2517 O O . THR A 1 306 ? -8.43 -27.719 -0.684 1 66.81 306 THR A O 1
ATOM 2520 N N . ARG A 1 307 ? -8.258 -27.172 1.396 1 61.28 307 ARG A N 1
ATOM 2521 C CA . ARG A 1 307 ? -6.895 -26.656 1.42 1 61.28 307 ARG A CA 1
ATOM 2522 C C . ARG A 1 307 ? -6.727 -25.5 0.447 1 61.28 307 ARG A C 1
ATOM 2524 O O . ARG A 1 307 ? -5.602 -25.078 0.162 1 61.28 307 ARG A O 1
ATOM 2531 N N . GLU A 1 308 ? -7.844 -25.016 -0.174 1 66.31 308 GLU A N 1
ATOM 2532 C CA . GLU A 1 308 ? -7.73 -24.062 -1.276 1 66.31 308 GLU A CA 1
ATOM 2533 C C . GLU A 1 308 ? -8.273 -22.703 -0.88 1 66.31 308 GLU A C 1
ATOM 2535 O O . GLU A 1 308 ? -8.391 -21.812 -1.721 1 66.31 308 GLU A O 1
ATOM 2540 N N . ALA A 1 309 ? -8.523 -22.562 0.352 1 73.25 309 ALA A N 1
ATOM 2541 C CA . ALA A 1 309 ? -9.242 -21.312 0.627 1 73.25 309 ALA A CA 1
ATOM 2542 C C . ALA A 1 309 ? -8.297 -20.234 1.148 1 73.25 309 ALA A C 1
ATOM 2544 O O . ALA A 1 309 ? -7.508 -20.484 2.059 1 73.25 309 ALA A O 1
ATOM 2545 N N . THR A 1 310 ? -8.258 -19.062 0.418 1 73.12 310 THR A N 1
ATOM 2546 C CA . THR A 1 310 ? -7.477 -17.922 0.864 1 73.12 310 THR A CA 1
ATOM 2547 C C . THR A 1 310 ? -8.312 -17.016 1.765 1 73.12 310 THR A C 1
ATOM 2549 O O . THR A 1 310 ? -7.762 -16.188 2.5 1 73.12 310 THR A O 1
ATOM 2552 N N . GLY A 1 311 ? -9.617 -17.156 1.689 1 81.75 311 GLY A N 1
ATOM 2553 C CA . GLY A 1 311 ? -10.523 -16.297 2.43 1 81.75 311 GLY A CA 1
ATOM 2554 C C . GLY A 1 311 ? -10.641 -14.906 1.831 1 81.75 311 GLY A C 1
ATOM 2555 O O . GLY A 1 311 ? -11.133 -13.984 2.484 1 81.75 311 GLY A O 1
ATOM 2556 N N . MET A 1 312 ? -10.25 -14.75 0.607 1 85.81 312 MET A N 1
ATOM 2557 C CA . MET A 1 312 ? -10.258 -13.422 0.004 1 85.81 312 MET A CA 1
ATOM 2558 C C . MET A 1 312 ? -11.344 -13.312 -1.063 1 85.81 312 MET A C 1
ATOM 2560 O O . MET A 1 312 ? -11.773 -12.211 -1.409 1 85.81 312 MET A O 1
ATOM 2564 N N . GLY A 1 313 ? -11.719 -14.375 -1.584 1 89.81 313 GLY A N 1
ATOM 2565 C CA . GLY A 1 313 ? -12.68 -14.352 -2.676 1 89.81 313 GLY A CA 1
ATOM 2566 C C . GLY A 1 313 ? -13.977 -13.648 -2.318 1 89.81 313 GLY A C 1
ATOM 2567 O O . GLY A 1 313 ? -14.367 -12.688 -2.982 1 89.81 313 GLY A O 1
ATOM 2568 N N . LEU A 1 314 ? -14.586 -14.078 -1.216 1 93 314 LEU A N 1
ATOM 2569 C CA . LEU A 1 314 ? -15.867 -13.508 -0.812 1 93 314 LEU A CA 1
ATOM 2570 C C . LEU A 1 314 ? -15.688 -12.078 -0.303 1 93 314 LEU A C 1
ATOM 2572 O O . LEU A 1 314 ? -16.578 -11.242 -0.458 1 93 314 LEU A O 1
ATOM 2576 N N . TYR A 1 315 ? -14.578 -11.891 0.265 1 91.44 315 TYR A N 1
ATOM 2577 C CA . TYR A 1 315 ? -14.273 -10.531 0.68 1 91.44 315 TYR A CA 1
ATOM 2578 C C . TYR A 1 315 ? -14.234 -9.586 -0.52 1 91.44 315 TYR A C 1
ATOM 2580 O O . TYR A 1 315 ? -14.828 -8.508 -0.484 1 91.44 315 TYR A O 1
ATOM 2588 N N . ILE A 1 316 ? -13.547 -9.953 -1.576 1 91.56 316 ILE A N 1
ATOM 2589 C CA . ILE A 1 316 ? -13.461 -9.164 -2.801 1 91.56 316 ILE A CA 1
ATOM 2590 C C . ILE A 1 316 ? -14.867 -8.93 -3.354 1 91.56 316 ILE A C 1
ATOM 2592 O O . ILE A 1 316 ? -15.203 -7.816 -3.766 1 91.56 316 ILE A O 1
ATOM 2596 N N . THR A 1 317 ? -15.633 -9.984 -3.326 1 95.38 317 THR A N 1
ATOM 2597 C CA . THR A 1 317 ? -17 -9.883 -3.811 1 95.38 317 THR A CA 1
ATOM 2598 C C . THR A 1 317 ? -17.781 -8.828 -3.023 1 95.38 317 THR A C 1
ATOM 2600 O O . THR A 1 317 ? -18.453 -7.973 -3.609 1 95.38 317 THR A O 1
ATOM 2603 N N . LYS A 1 318 ? -17.688 -8.875 -1.75 1 94.81 318 LYS A N 1
ATOM 2604 C CA . LYS A 1 318 ? -18.375 -7.922 -0.885 1 94.81 318 LYS A CA 1
ATOM 2605 C C . LYS A 1 318 ? -17.906 -6.496 -1.15 1 94.81 318 LYS A C 1
ATOM 2607 O O . LYS A 1 318 ? -18.719 -5.578 -1.271 1 94.81 318 LYS A O 1
ATOM 2612 N N . GLU A 1 319 ? -16.641 -6.383 -1.268 1 91.62 319 GLU A N 1
ATOM 2613 C CA . GLU A 1 319 ? -16.062 -5.062 -1.524 1 91.62 319 GLU A CA 1
ATOM 2614 C C . GLU A 1 319 ? -16.562 -4.496 -2.852 1 91.62 319 GLU A C 1
ATOM 2616 O O . GLU A 1 319 ? -16.891 -3.312 -2.939 1 91.62 319 GLU A O 1
ATOM 2621 N N . ILE A 1 320 ? -16.531 -5.273 -3.826 1 93.25 320 ILE A N 1
ATOM 2622 C CA . ILE A 1 320 ? -17 -4.848 -5.141 1 93.25 320 ILE A CA 1
ATOM 2623 C C . ILE A 1 320 ? -18.453 -4.402 -5.047 1 93.25 320 ILE A C 1
ATOM 2625 O O . ILE A 1 320 ? -18.812 -3.326 -5.527 1 93.25 320 ILE A O 1
ATOM 2629 N N . CYS A 1 321 ? -19.281 -5.219 -4.379 1 94.88 321 CYS A N 1
ATOM 2630 C CA . CYS A 1 321 ? -20.703 -4.906 -4.246 1 94.88 321 CYS A CA 1
ATOM 2631 C C . CYS A 1 321 ? -20.906 -3.623 -3.451 1 94.88 321 CYS A C 1
ATOM 2633 O O . CYS A 1 321 ? -21.719 -2.781 -3.824 1 94.88 321 CYS A O 1
ATOM 2635 N N . ASP A 1 322 ? -20.172 -3.498 -2.416 1 92.25 322 ASP A N 1
ATOM 2636 C CA . ASP A 1 322 ? -20.281 -2.295 -1.596 1 92.25 322 ASP A CA 1
ATOM 2637 C C . ASP A 1 322 ? -19.922 -1.048 -2.398 1 92.25 322 ASP A C 1
ATOM 2639 O O . ASP A 1 322 ? -20.609 -0.033 -2.332 1 92.25 322 ASP A O 1
ATOM 2643 N N . ASN A 1 323 ? -18.891 -1.138 -3.166 1 88.69 323 ASN A N 1
ATOM 2644 C CA . ASN A 1 323 ? -18.438 0.002 -3.957 1 88.69 323 ASN A CA 1
ATOM 2645 C C . ASN A 1 323 ? -19.422 0.333 -5.078 1 88.69 323 ASN A C 1
ATOM 2647 O O . ASN A 1 323 ? -19.594 1.499 -5.441 1 88.69 323 ASN A O 1
ATOM 2651 N N . LEU A 1 324 ? -20.016 -0.615 -5.559 1 90.38 324 LEU A N 1
ATOM 2652 C CA . LEU A 1 324 ? -20.969 -0.42 -6.645 1 90.38 324 LEU A CA 1
ATOM 2653 C C . LEU A 1 324 ? -22.375 -0.195 -6.094 1 90.38 324 LEU A C 1
ATOM 2655 O O . LEU A 1 324 ? -23.328 -0.03 -6.863 1 90.38 324 LEU A O 1
ATOM 2659 N N . HIS A 1 325 ? -22.5 -0.312 -4.781 1 90.19 325 HIS A N 1
ATOM 2660 C CA . HIS A 1 325 ? -23.75 -0.129 -4.074 1 90.19 325 HIS A CA 1
ATOM 2661 C C . HIS A 1 325 ? -24.766 -1.211 -4.453 1 90.19 325 HIS A C 1
ATOM 2663 O O . HIS A 1 325 ? -25.938 -0.913 -4.719 1 90.19 325 HIS A O 1
ATOM 2669 N N . HIS A 1 326 ? -24.266 -2.393 -4.68 1 94.06 326 HIS A N 1
ATOM 2670 C CA . HIS A 1 326 ? -25.109 -3.57 -4.859 1 94.06 326 HIS A CA 1
ATOM 2671 C C . HIS A 1 326 ? -25.281 -4.328 -3.549 1 94.06 326 HIS A C 1
ATOM 2673 O O . HIS A 1 326 ? -24.391 -4.309 -2.693 1 94.06 326 HIS A O 1
ATOM 2679 N N . GLY A 1 327 ? -26.453 -4.883 -3.381 1 95.06 327 GLY A N 1
ATOM 2680 C CA . GLY A 1 327 ? -26.656 -5.73 -2.217 1 95.06 327 GLY A CA 1
ATOM 2681 C C . GLY A 1 327 ? -26.109 -7.137 -2.396 1 95.06 327 GLY A C 1
ATOM 2682 O O . GLY A 1 327 ? -26.156 -7.684 -3.5 1 95.06 327 GLY A O 1
ATOM 2683 N N . MET A 1 328 ? -25.578 -7.707 -1.367 1 95.69 328 MET A N 1
ATOM 2684 C CA . MET A 1 328 ? -25.109 -9.086 -1.351 1 95.69 328 MET A CA 1
ATOM 2685 C C . MET A 1 328 ? -25.625 -9.828 -0.126 1 95.69 328 MET A C 1
ATOM 2687 O O . MET A 1 328 ? -25.406 -9.398 1.008 1 95.69 328 MET A O 1
ATOM 2691 N N . TYR A 1 329 ? -26.359 -10.906 -0.363 1 96 329 TYR A N 1
ATOM 2692 C CA . TYR A 1 329 ? -26.938 -11.711 0.709 1 96 329 TYR A CA 1
ATOM 2693 C C . TYR A 1 329 ? -26.578 -13.18 0.543 1 96 329 TYR A C 1
ATOM 2695 O O . TYR A 1 329 ? -26.297 -13.633 -0.565 1 96 329 TYR A O 1
ATOM 2703 N N . VAL A 1 330 ? -26.578 -13.891 1.694 1 97.25 330 VAL A N 1
ATOM 2704 C CA . VAL A 1 330 ? -26.25 -15.312 1.644 1 97.25 330 VAL A CA 1
ATOM 2705 C C . VAL A 1 330 ? -27.203 -16.094 2.553 1 97.25 330 VAL A C 1
ATOM 2707 O O . VAL A 1 330 ? -27.562 -15.625 3.639 1 97.25 330 VAL A O 1
ATOM 2710 N N . GLN A 1 331 ? -27.75 -17.172 2.072 1 96.62 331 GLN A N 1
ATOM 2711 C CA . GLN A 1 331 ? -28.5 -18.172 2.82 1 96.62 331 GLN A CA 1
ATOM 2712 C C . GLN A 1 331 ? -27.891 -19.562 2.648 1 96.62 331 GLN A C 1
ATOM 2714 O O . GLN A 1 331 ? -27.719 -20.031 1.521 1 96.62 331 GLN A O 1
ATOM 2719 N N . SER A 1 332 ? -27.484 -20.109 3.752 1 96 332 SER A N 1
ATOM 2720 C CA . SER A 1 332 ? -26.844 -21.422 3.652 1 96 332 SER A CA 1
ATOM 2721 C C . SER A 1 332 ? -27.156 -22.281 4.863 1 96 332 SER A C 1
ATOM 2723 O O . SER A 1 332 ? -27.438 -21.766 5.949 1 96 332 SER A O 1
ATOM 2725 N N . ALA A 1 333 ? -27.266 -23.562 4.664 1 93.5 333 ALA A N 1
ATOM 2726 C CA . ALA A 1 333 ? -27.406 -24.578 5.707 1 93.5 333 ALA A CA 1
ATOM 2727 C C . ALA A 1 333 ? -26.484 -25.75 5.43 1 93.5 333 ALA A C 1
ATOM 2729 O O . ALA A 1 333 ? -26.359 -26.203 4.289 1 93.5 333 ALA A O 1
ATOM 2730 N N . GLU A 1 334 ? -25.875 -26.188 6.48 1 92.5 334 GLU A N 1
ATOM 2731 C CA . GLU A 1 334 ? -24.938 -27.297 6.328 1 92.5 334 GLU A CA 1
ATOM 2732 C C . GLU A 1 334 ? -25.625 -28.516 5.75 1 92.5 334 GLU A C 1
ATOM 2734 O O . GLU A 1 334 ? -26.703 -28.922 6.223 1 92.5 334 GLU A O 1
ATOM 2739 N N . GLY A 1 335 ? -25.062 -29.047 4.684 1 92.06 335 GLY A N 1
ATOM 2740 C CA . GLY A 1 335 ? -25.578 -30.25 4.055 1 92.06 335 GLY A CA 1
ATOM 2741 C C . GLY A 1 335 ? -26.656 -29.969 3.02 1 92.06 335 GLY A C 1
ATOM 2742 O O . GLY A 1 335 ? -27.094 -30.875 2.305 1 92.06 335 GLY A O 1
ATOM 2743 N N . GLU A 1 336 ? -27.109 -28.797 2.867 1 92.12 336 GLU A N 1
ATOM 2744 C CA . GLU A 1 336 ? -28.219 -28.469 1.972 1 92.12 336 GLU A CA 1
ATOM 2745 C C . GLU A 1 336 ? -27.75 -27.625 0.793 1 92.12 336 GLU A C 1
ATOM 2747 O O . GLU A 1 336 ? -28.359 -27.641 -0.278 1 92.12 336 GLU A O 1
ATOM 2752 N N . GLY A 1 337 ? -26.734 -26.859 1.036 1 95.69 337 GLY A N 1
ATOM 2753 C CA . GLY A 1 337 ? -26.234 -26 -0.024 1 95.69 337 GLY A CA 1
ATOM 2754 C C . GLY A 1 337 ? -26.234 -24.531 0.352 1 95.69 337 GLY A C 1
ATOM 2755 O O . GLY A 1 337 ? -26.391 -24.188 1.524 1 95.69 337 GLY A O 1
ATOM 2756 N N . THR A 1 338 ? -25.938 -23.672 -0.521 1 97.31 338 THR A N 1
ATOM 2757 C CA . THR A 1 338 ? -25.812 -22.234 -0.269 1 97.31 338 THR A CA 1
ATOM 2758 C C . THR A 1 338 ? -26.422 -21.438 -1.407 1 97.31 338 THR A C 1
ATOM 2760 O O . THR A 1 338 ? -26.312 -21.812 -2.576 1 97.31 338 THR A O 1
ATOM 2763 N N . THR A 1 339 ? -27.141 -20.375 -1.089 1 98.12 339 THR A N 1
ATOM 2764 C CA . THR A 1 339 ? -27.688 -19.438 -2.064 1 98.12 339 THR A CA 1
ATOM 2765 C C . THR A 1 339 ? -27.109 -18.047 -1.854 1 98.12 339 THR A C 1
ATOM 2767 O O . THR A 1 339 ? -27.297 -17.438 -0.794 1 98.12 339 THR A O 1
ATOM 2770 N N . PHE A 1 340 ? -26.406 -17.578 -2.781 1 98.38 340 PHE A N 1
ATOM 2771 C CA . PHE A 1 340 ? -25.953 -16.188 -2.797 1 98.38 340 PHE A CA 1
ATOM 2772 C C . PHE A 1 340 ? -26.891 -15.336 -3.641 1 98.38 340 PHE A C 1
ATOM 2774 O O . PHE A 1 340 ? -27.312 -15.75 -4.723 1 98.38 340 PHE A O 1
ATOM 2781 N N . THR A 1 341 ? -27.25 -14.188 -3.158 1 98 341 THR A N 1
ATOM 2782 C CA . THR A 1 341 ? -28.172 -13.312 -3.867 1 98 341 THR A CA 1
ATOM 2783 C C . THR A 1 341 ? -27.562 -11.922 -4.07 1 98 341 THR A C 1
ATOM 2785 O O . THR A 1 341 ? -27.188 -11.258 -3.104 1 98 341 THR A O 1
ATOM 2788 N N . PHE A 1 342 ? -27.422 -11.523 -5.309 1 97.88 342 PHE A N 1
ATOM 2789 C CA . PHE A 1 342 ? -27.078 -10.148 -5.66 1 97.88 342 PHE A CA 1
ATOM 2790 C C . PHE A 1 342 ? -28.328 -9.305 -5.824 1 97.88 342 PHE A C 1
ATOM 2792 O O . PHE A 1 342 ? -29.297 -9.734 -6.469 1 97.88 342 PHE A O 1
ATOM 2799 N N . GLN A 1 343 ? -28.344 -8.148 -5.258 1 96.44 343 GLN A N 1
ATOM 2800 C CA . GLN A 1 343 ? -29.453 -7.219 -5.395 1 96.44 343 GLN A CA 1
ATOM 2801 C C . GLN A 1 343 ? -29.031 -5.945 -6.113 1 96.44 343 GLN A C 1
ATOM 2803 O O . GLN A 1 343 ? -28.109 -5.254 -5.676 1 96.44 343 GLN A O 1
ATOM 2808 N N . PHE A 1 344 ? -29.719 -5.633 -7.207 1 94.38 344 PHE A N 1
ATOM 2809 C CA . PHE A 1 344 ? -29.453 -4.43 -7.992 1 94.38 344 PHE A CA 1
ATOM 2810 C C . PHE A 1 344 ? -30.641 -3.479 -7.934 1 94.38 344 PHE A C 1
ATOM 2812 O O . PHE A 1 344 ? -31.797 -3.91 -7.977 1 94.38 344 PHE A O 1
ATOM 2819 N N . ALA A 1 345 ? -30.312 -2.189 -7.777 1 88.44 345 ALA A N 1
ATOM 2820 C CA . ALA A 1 345 ? -31.375 -1.193 -7.836 1 88.44 345 ALA A CA 1
ATOM 2821 C C . ALA A 1 345 ? -31.734 -0.841 -9.281 1 88.44 345 ALA A C 1
ATOM 2823 O O . ALA A 1 345 ? -30.828 -0.694 -10.117 1 88.44 345 ALA A O 1
ATOM 2824 N N . LYS A 1 346 ? -32.875 -0.947 -9.695 1 79.69 346 LYS A N 1
ATOM 2825 C CA . LYS A 1 346 ? -33.312 -0.586 -11.039 1 79.69 346 LYS A CA 1
ATOM 2826 C C . LYS A 1 346 ? -33.688 0.889 -11.109 1 79.69 346 LYS A C 1
ATOM 2828 O O . LYS A 1 346 ? -33.875 1.435 -12.203 1 79.69 346 LYS A O 1
ATOM 2833 N N . ASP A 1 347 ? -33.406 1.658 -10.055 1 66.62 347 ASP A N 1
ATOM 2834 C CA . ASP A 1 347 ? -34 3.002 -10.086 1 66.62 347 ASP A CA 1
ATOM 2835 C C . ASP A 1 347 ? -33.125 3.951 -10.898 1 66.62 347 ASP A C 1
ATOM 2837 O O . ASP A 1 347 ? -31.891 3.805 -10.93 1 66.62 347 ASP A O 1
ATOM 2841 N N . GLU A 1 348 ? -33.656 4.648 -11.898 1 59.69 348 GLU A N 1
ATOM 2842 C CA . GLU A 1 348 ? -33.062 5.688 -12.734 1 59.69 348 GLU A CA 1
ATOM 2843 C C . GLU A 1 348 ? -32.219 6.648 -11.906 1 59.69 348 GLU A C 1
ATOM 2845 O O . GLU A 1 348 ? -31.188 7.152 -12.383 1 59.69 348 GLU A O 1
ATOM 2850 N N . GLU A 1 349 ? -32.562 6.891 -10.797 1 58.75 349 GLU A N 1
ATOM 2851 C CA . GLU A 1 349 ? -31.859 7.863 -9.969 1 58.75 349 GLU A CA 1
ATOM 2852 C C . GLU A 1 349 ? -30.484 7.336 -9.539 1 58.75 349 GLU A C 1
ATOM 2854 O O . GLU A 1 349 ? -29.516 8.086 -9.5 1 58.75 349 GLU A O 1
ATOM 2859 N N . TYR A 1 350 ? -30.438 6.152 -9.336 1 59.16 350 TYR A N 1
ATOM 2860 C CA . TYR A 1 350 ? -29.172 5.543 -8.969 1 59.16 350 TYR A CA 1
ATOM 2861 C C . TYR A 1 350 ? -28.156 5.648 -10.102 1 59.16 350 TYR A C 1
ATOM 2863 O O . TYR A 1 350 ? -26.984 5.938 -9.875 1 59.16 350 TYR A O 1
ATOM 2871 N N . HIS A 1 351 ? -28.734 5.504 -11.258 1 59.62 351 HIS A N 1
ATOM 2872 C CA . HIS A 1 351 ? -27.891 5.621 -12.438 1 59.62 351 HIS A CA 1
ATOM 2873 C C . HIS A 1 351 ? -27.281 7.016 -12.547 1 59.62 351 HIS A C 1
ATOM 2875 O O . HIS A 1 351 ? -26.109 7.16 -12.883 1 59.62 351 HIS A O 1
ATOM 2881 N N . THR A 1 352 ? -28.141 7.875 -12.227 1 60.56 352 THR A N 1
ATOM 2882 C CA . THR A 1 352 ? -27.688 9.258 -12.328 1 60.56 352 THR A CA 1
ATOM 2883 C C . THR A 1 352 ? -26.641 9.562 -11.266 1 60.56 352 THR A C 1
ATOM 2885 O O . THR A 1 352 ? -25.656 10.25 -11.539 1 60.56 352 THR A O 1
ATOM 2888 N N . LEU A 1 353 ? -26.844 9 -10.242 1 58.97 353 LEU A N 1
ATOM 2889 C CA . LEU A 1 353 ? -25.938 9.25 -9.133 1 58.97 353 LEU A CA 1
ATOM 2890 C C . LEU A 1 353 ? -24.578 8.609 -9.383 1 58.97 353 LEU A C 1
ATOM 2892 O O . LEU A 1 353 ? -23.547 9.242 -9.156 1 58.97 353 LEU A O 1
ATOM 2896 N N . MET A 1 354 ? -24.672 7.438 -9.867 1 59.94 354 MET A N 1
ATOM 2897 C CA . MET A 1 354 ? -23.422 6.691 -10.016 1 59.94 354 MET A CA 1
ATOM 2898 C C . MET A 1 354 ? -22.594 7.242 -11.172 1 59.94 354 MET A C 1
ATOM 2900 O O . MET A 1 354 ? -21.359 7.281 -11.094 1 59.94 354 MET A O 1
ATOM 2904 N N . ARG A 1 355 ? -23.281 7.699 -12.148 1 57.75 355 ARG A N 1
ATOM 2905 C CA . ARG A 1 355 ? -22.609 8.328 -13.281 1 57.75 355 ARG A CA 1
ATOM 2906 C C . ARG A 1 355 ? -21.906 9.609 -12.852 1 57.75 355 ARG A C 1
ATOM 2908 O O . ARG A 1 355 ? -20.812 9.914 -13.352 1 57.75 355 ARG A O 1
ATOM 2915 N N . LYS A 1 356 ? -22.453 10.305 -11.984 1 56.12 356 LYS A N 1
ATOM 2916 C CA . LYS A 1 356 ? -21.875 11.539 -11.477 1 56.12 356 LYS A CA 1
ATOM 2917 C C . LYS A 1 356 ? -20.609 11.266 -10.656 1 56.12 356 LYS A C 1
ATOM 2919 O O . LYS A 1 356 ? -19.656 12.047 -10.688 1 56.12 356 LYS A O 1
ATOM 2924 N N . MET A 1 357 ? -20.594 10.18 -10.102 1 56.56 357 MET A N 1
ATOM 2925 C CA . MET A 1 357 ? -19.453 9.828 -9.25 1 56.56 357 MET A CA 1
ATOM 2926 C C . MET A 1 357 ? -18.234 9.453 -10.094 1 56.56 357 MET A C 1
ATOM 2928 O O . MET A 1 357 ? -17.094 9.68 -9.68 1 56.56 357 MET A O 1
ATOM 2932 N N . THR A 1 358 ? -18.5 8.758 -11.234 1 54 358 THR A N 1
ATOM 2933 C CA . THR A 1 358 ? -17.375 8.383 -12.094 1 54 358 THR A CA 1
ATOM 2934 C C . THR A 1 358 ? -16.781 9.609 -12.766 1 54 358 THR A C 1
ATOM 2936 O O . THR A 1 358 ? -15.586 9.633 -13.078 1 54 358 THR A O 1
ATOM 2939 N N . LYS A 1 359 ? -17.609 10.672 -13 1 49.34 359 LYS A N 1
ATOM 2940 C CA . LYS A 1 359 ? -17.109 11.883 -13.641 1 49.34 359 LYS A CA 1
ATOM 2941 C C . LYS A 1 359 ? -16.328 12.734 -12.648 1 49.34 359 LYS A C 1
ATOM 2943 O O . LYS A 1 359 ? -15.492 13.555 -13.047 1 49.34 359 LYS A O 1
ATOM 2948 N N . LEU A 1 360 ? -16.516 12.625 -11.461 1 43.09 360 LEU A N 1
ATOM 2949 C CA . LEU A 1 360 ? -15.797 13.453 -10.5 1 43.09 360 LEU A CA 1
ATOM 2950 C C . LEU A 1 360 ? -14.453 12.812 -10.141 1 43.09 360 LEU A C 1
ATOM 2952 O O . LEU A 1 360 ? -14.383 11.602 -9.906 1 43.09 360 LEU A O 1
ATOM 2956 N N . MET B 1 1 ? 10.031 36.312 16.406 1 75.75 1 MET B N 1
ATOM 2957 C CA . MET B 1 1 ? 9.398 37.531 15.891 1 75.75 1 MET B CA 1
ATOM 2958 C C . MET B 1 1 ? 10.227 38.75 16.234 1 75.75 1 MET B C 1
ATOM 2960 O O . MET B 1 1 ? 10.625 38.938 17.391 1 75.75 1 MET B O 1
ATOM 2964 N N . LYS B 1 2 ? 10.508 39.625 15.32 1 78.94 2 LYS B N 1
ATOM 2965 C CA . LYS B 1 2 ? 11.273 40.844 15.531 1 78.94 2 LYS B CA 1
ATOM 2966 C C . LYS B 1 2 ? 10.414 41.938 16.125 1 78.94 2 LYS B C 1
ATOM 2968 O O . LYS B 1 2 ? 9.25 42.094 15.742 1 78.94 2 LYS B O 1
ATOM 2973 N N . VAL B 1 3 ? 11.008 42.719 17.016 1 85 3 VAL B N 1
ATOM 2974 C CA . VAL B 1 3 ? 10.32 43.75 17.75 1 85 3 VAL B CA 1
ATOM 2975 C C . VAL B 1 3 ? 9.766 44.781 16.766 1 85 3 VAL B C 1
ATOM 2977 O O . VAL B 1 3 ? 8.641 45.281 16.922 1 85 3 VAL B O 1
ATOM 2980 N N . LYS B 1 4 ? 10.5 45.094 15.805 1 86 4 LYS B N 1
ATOM 2981 C CA . LYS B 1 4 ? 10.078 46.094 14.812 1 86 4 LYS B CA 1
ATOM 2982 C C . LYS B 1 4 ? 8.789 45.656 14.117 1 86 4 LYS B C 1
ATOM 2984 O O . LYS B 1 4 ? 7.883 46.469 13.914 1 86 4 LYS B O 1
ATOM 2989 N N . ILE B 1 5 ? 8.695 44.438 13.766 1 85.56 5 ILE B N 1
ATOM 2990 C CA . ILE B 1 5 ? 7.523 43.906 13.078 1 85.56 5 ILE B CA 1
ATOM 2991 C C . ILE B 1 5 ? 6.328 43.875 14.031 1 85.56 5 ILE B C 1
ATOM 2993 O O . ILE B 1 5 ? 5.207 44.219 13.641 1 85.56 5 ILE B O 1
ATOM 2997 N N . TYR B 1 6 ? 6.594 43.562 15.273 1 87.12 6 TYR B N 1
ATOM 2998 C CA . TYR B 1 6 ? 5.555 43.594 16.297 1 87.12 6 TYR B CA 1
ATOM 2999 C C . TYR B 1 6 ? 4.969 44.969 16.469 1 87.12 6 TYR B C 1
ATOM 3001 O O . TYR B 1 6 ? 3.748 45.156 16.484 1 87.12 6 TYR B O 1
ATOM 3009 N N . LEU B 1 7 ? 5.867 46 16.516 1 86.88 7 LEU B N 1
ATOM 3010 C CA . LEU B 1 7 ? 5.422 47.375 16.719 1 86.88 7 LEU B CA 1
ATOM 3011 C C . LEU B 1 7 ? 4.652 47.875 15.492 1 86.88 7 LEU B C 1
ATOM 3013 O O . LEU B 1 7 ? 3.682 48.625 15.625 1 86.88 7 LEU B O 1
ATOM 3017 N N . MET B 1 8 ? 5.094 47.406 14.359 1 84 8 MET B N 1
ATOM 3018 C CA . MET B 1 8 ? 4.391 47.812 13.141 1 84 8 MET B CA 1
ATOM 3019 C C . MET B 1 8 ? 2.996 47.188 13.094 1 84 8 MET B C 1
ATOM 3021 O O . MET B 1 8 ? 2.045 47.844 12.648 1 84 8 MET B O 1
ATOM 3025 N N . ASP B 1 9 ? 2.887 45.969 13.625 1 83.19 9 ASP B N 1
ATOM 3026 C CA . ASP B 1 9 ? 1.594 45.312 13.68 1 83.19 9 ASP B CA 1
ATOM 3027 C C . ASP B 1 9 ? 0.65 46 14.656 1 83.19 9 ASP B C 1
ATOM 3029 O O . ASP B 1 9 ? -0.567 46 14.461 1 83.19 9 ASP B O 1
ATOM 3033 N N . ARG B 1 10 ? 1.295 46.562 15.695 1 84.81 10 ARG B N 1
ATOM 3034 C CA . ARG B 1 10 ? 0.495 47.188 16.734 1 84.81 10 ARG B CA 1
ATOM 3035 C C . ARG B 1 10 ? 0.412 48.688 16.516 1 84.81 10 ARG B C 1
ATOM 3037 O O . ARG B 1 10 ? 0.097 49.438 17.453 1 84.81 10 ARG B O 1
ATOM 3044 N N . PHE B 1 11 ? 0.7 49.125 15.312 1 85.25 11 PHE B N 1
ATOM 3045 C CA . PHE B 1 11 ? 0.704 50.562 15.016 1 85.25 11 PHE B CA 1
ATOM 3046 C C . PHE B 1 11 ? -0.653 51.188 15.32 1 85.25 11 PHE B C 1
ATOM 3048 O O . PHE B 1 11 ? -0.727 52.281 15.875 1 85.25 11 PHE B O 1
ATOM 3055 N N . SER B 1 12 ? -1.695 50.469 14.969 1 84.31 12 SER B N 1
ATOM 3056 C CA . SER B 1 12 ? -3.033 50.969 15.227 1 84.31 12 SER B CA 1
ATOM 3057 C C . SER B 1 12 ? -3.295 51.125 16.719 1 84.31 12 SER B C 1
ATOM 3059 O O . SER B 1 12 ? -3.951 52.094 17.156 1 84.31 12 SER B O 1
ATOM 3061 N N . LEU B 1 13 ? -2.723 50.219 17.531 1 86.88 13 LEU B N 1
ATOM 3062 C CA . LEU B 1 13 ? -2.867 50.281 18.984 1 86.88 13 LEU B CA 1
ATOM 3063 C C . LEU B 1 13 ? -2.074 51.469 19.547 1 86.88 13 LEU B C 1
ATOM 3065 O O . LEU B 1 13 ? -2.59 52.219 20.375 1 86.88 13 LEU B O 1
ATOM 3069 N N . ILE B 1 14 ? -0.885 51.688 19.109 1 86.81 14 ILE B N 1
ATOM 3070 C CA . ILE B 1 14 ? -0.021 52.75 19.578 1 86.81 14 ILE B CA 1
ATOM 3071 C C . ILE B 1 14 ? -0.634 54.094 19.234 1 86.81 14 ILE B C 1
ATOM 3073 O O . ILE B 1 14 ? -0.684 55 20.062 1 86.81 14 ILE B O 1
ATOM 3077 N N . LEU B 1 15 ? -1.201 54.156 18.031 1 85.69 15 LEU B N 1
ATOM 3078 C CA . LEU B 1 15 ? -1.838 55.375 17.594 1 85.69 15 LEU B CA 1
ATOM 3079 C C . LEU B 1 15 ? -3.059 55.719 18.453 1 85.69 15 LEU B C 1
ATOM 3081 O O . LEU B 1 15 ? -3.252 56.875 18.844 1 85.69 15 LEU B O 1
ATOM 3085 N N . SER B 1 16 ? -3.828 54.719 18.734 1 86.5 16 SER B N 1
ATOM 3086 C CA . SER B 1 16 ? -5.016 54.906 19.562 1 86.5 16 SER B CA 1
ATOM 3087 C C . SER B 1 16 ? -4.641 55.344 20.969 1 86.5 16 SER B C 1
ATOM 3089 O O . SER B 1 16 ? -5.324 56.188 21.578 1 86.5 16 SER B O 1
ATOM 3091 N N . TYR B 1 17 ? -3.508 54.906 21.484 1 86.12 17 TYR B N 1
ATOM 3092 C CA . TYR B 1 17 ? -3.029 55.219 22.812 1 86.12 17 TYR B CA 1
ATOM 3093 C C . TYR B 1 17 ? -2.578 56.688 22.891 1 86.12 17 TYR B C 1
ATOM 3095 O O . TYR B 1 17 ? -2.986 57.406 23.797 1 86.12 17 TYR B O 1
ATOM 3103 N N . ILE B 1 18 ? -1.894 57.094 21.891 1 84.12 18 ILE B N 1
ATOM 3104 C CA . ILE B 1 18 ? -1.361 58.438 21.875 1 84.12 18 ILE B CA 1
ATOM 3105 C C . ILE B 1 18 ? -2.502 59.438 21.672 1 84.12 18 ILE B C 1
ATOM 3107 O O . ILE B 1 18 ? -2.564 60.469 22.375 1 84.12 18 ILE B O 1
ATOM 3111 N N . VAL B 1 19 ? -3.416 59.094 20.812 1 85.19 19 VAL B N 1
ATOM 3112 C CA . VAL B 1 19 ? -4.543 59.969 20.531 1 85.19 19 VAL B CA 1
ATOM 3113 C C . VAL B 1 19 ? -5.406 60.125 21.781 1 85.19 19 VAL B C 1
ATOM 3115 O O . VAL B 1 19 ? -5.863 61.219 22.109 1 85.19 19 VAL B O 1
ATOM 3118 N N . SER B 1 20 ? -5.539 59.031 22.516 1 84.44 20 SER B N 1
ATOM 3119 C CA . SER B 1 20 ? -6.367 59.062 23.719 1 84.44 20 SER B CA 1
ATOM 3120 C C . SER B 1 20 ? -5.73 59.938 24.797 1 84.44 20 SER B C 1
ATOM 3122 O O . SER B 1 20 ? -6.414 60.719 25.453 1 84.44 20 SER B O 1
ATOM 3124 N N . LEU B 1 21 ? -4.441 59.906 24.969 1 82.75 21 LEU B N 1
ATOM 3125 C CA . LEU B 1 21 ? -3.738 60.688 25.969 1 82.75 21 LEU B CA 1
ATOM 3126 C C . LEU B 1 21 ? -3.756 62.156 25.609 1 82.75 21 LEU B C 1
ATOM 3128 O O . LEU B 1 21 ? -3.984 63.031 26.469 1 82.75 21 LEU B O 1
ATOM 3132 N N . CYS B 1 22 ? -3.609 62.406 24.297 1 82 22 CYS B N 1
ATOM 3133 C CA . CYS B 1 22 ? -3.602 63.781 23.828 1 82 22 CYS B CA 1
ATOM 3134 C C . CYS B 1 22 ? -4.98 64.438 23.953 1 82 22 CYS B C 1
ATOM 3136 O O . CYS B 1 22 ? -5.098 65.562 24.359 1 82 22 CYS B O 1
ATOM 3138 N N . LEU B 1 23 ? -5.984 63.656 23.641 1 81.38 23 LEU B N 1
ATOM 3139 C CA . LEU B 1 23 ? -7.344 64.188 23.734 1 81.38 23 LEU B CA 1
ATOM 3140 C C . LEU B 1 23 ? -7.707 64.438 25.188 1 81.38 23 LEU B C 1
ATOM 3142 O O . LEU B 1 23 ? -8.352 65.5 25.484 1 81.38 23 LEU B O 1
ATOM 3146 N N . PHE B 1 24 ? -7.246 63.625 26.062 1 80.44 24 PHE B N 1
ATOM 3147 C CA . PHE B 1 24 ? -7.5 63.844 27.484 1 80.44 24 PHE B CA 1
ATOM 3148 C C . PHE B 1 24 ? -6.777 65.062 28 1 80.44 24 PHE B C 1
ATOM 3150 O O . PHE B 1 24 ? -7.367 65.875 28.703 1 80.44 24 PHE B O 1
ATOM 3157 N N . GLY B 1 25 ? -5.547 65.25 27.594 1 78.38 25 GLY B N 1
ATOM 3158 C CA . GLY B 1 25 ? -4.789 66.438 27.984 1 78.38 25 GLY B CA 1
ATOM 3159 C C . GLY B 1 25 ? -5.367 67.688 27.438 1 78.38 25 GLY B C 1
ATOM 3160 O O . GLY B 1 25 ? -5.383 68.75 28.125 1 78.38 25 GLY B O 1
ATOM 3161 N N . LEU B 1 26 ? -5.922 67.562 26.203 1 81.44 26 LEU B N 1
ATOM 3162 C CA . LEU B 1 26 ? -6.496 68.75 25.562 1 81.44 26 LEU B CA 1
ATOM 3163 C C . LEU B 1 26 ? -7.754 69.188 26.297 1 81.44 26 LEU B C 1
ATOM 3165 O O . LEU B 1 26 ? -7.98 70.375 26.469 1 81.44 26 LEU B O 1
ATOM 3169 N N . VAL B 1 27 ? -8.539 68.25 26.781 1 78.31 27 VAL B N 1
ATOM 3170 C CA . VAL B 1 27 ? -9.773 68.625 27.484 1 78.31 27 VAL B CA 1
ATOM 3171 C C . VAL B 1 27 ? -9.438 69.312 28.797 1 78.31 27 VAL B C 1
ATOM 3173 O O . VAL B 1 27 ? -10.055 70.312 29.156 1 78.31 27 VAL B O 1
ATOM 3176 N N . LEU B 1 28 ? -8.391 68.875 29.438 1 77.06 28 LEU B N 1
ATOM 3177 C CA . LEU B 1 28 ? -8 69.5 30.703 1 77.06 28 LEU B CA 1
ATOM 3178 C C . LEU B 1 28 ? -7.375 70.875 30.5 1 77.06 28 LEU B C 1
ATOM 3180 O O . LEU B 1 28 ? -7.609 71.812 31.281 1 77.06 28 LEU B O 1
ATOM 3184 N N . GLN B 1 29 ? -6.668 71 29.375 1 77.38 29 GLN B N 1
ATOM 3185 C CA . GLN B 1 29 ? -6.039 72.312 29.062 1 77.38 29 GLN B CA 1
ATOM 3186 C C . GLN B 1 29 ? -7.082 73.375 28.703 1 77.38 29 GLN B C 1
ATOM 3188 O O . GLN B 1 29 ? -6.957 74.5 29.094 1 77.38 29 GLN B O 1
ATOM 3193 N N . LEU B 1 30 ? -8.078 72.938 28.016 1 78.56 30 LEU B N 1
ATOM 3194 C CA . LEU B 1 30 ? -9.117 73.812 27.578 1 78.56 30 LEU B CA 1
ATOM 3195 C C . LEU B 1 30 ? -9.891 74.375 28.781 1 78.56 30 LEU B C 1
ATOM 3197 O O . LEU B 1 30 ? -10.219 75.562 28.828 1 78.56 30 LEU B O 1
ATOM 3201 N N . GLN B 1 31 ? -10.102 73.562 29.797 1 75.25 31 GLN B N 1
ATOM 3202 C CA . GLN B 1 31 ? -10.797 74.062 30.984 1 75.25 31 GLN B CA 1
ATOM 3203 C C . GLN B 1 31 ? -9.93 75 31.797 1 75.25 31 GLN B C 1
ATOM 3205 O O . GLN B 1 31 ? -10.43 76 32.312 1 75.25 31 GLN B O 1
ATOM 3210 N N . SER B 1 32 ? -8.648 74.75 31.75 1 76.06 32 SER B N 1
ATOM 3211 C CA . SER B 1 32 ? -7.738 75.562 32.5 1 76.06 32 SER B CA 1
ATOM 3212 C C . SER B 1 32 ? -7.586 76.938 31.828 1 76.06 32 SER B C 1
ATOM 3214 O O . SER B 1 32 ? -7.488 77.938 32.5 1 76.06 32 SER B O 1
ATOM 3216 N N . LEU B 1 33 ? -7.668 76.938 30.562 1 74.38 33 LEU B N 1
ATOM 3217 C CA . LEU B 1 33 ? -7.562 78.188 29.828 1 74.38 33 LEU B CA 1
ATOM 3218 C C . LEU B 1 33 ? -8.797 79.062 30.047 1 74.38 33 LEU B C 1
ATOM 3220 O O . LEU B 1 33 ? -8.688 80.312 30.141 1 74.38 33 LEU B O 1
ATOM 3224 N N . LEU B 1 34 ? -9.898 78.375 30.141 1 74.38 34 LEU B N 1
ATOM 3225 C CA . LEU B 1 34 ? -11.133 79.125 30.375 1 74.38 34 LEU B CA 1
ATOM 3226 C C . LEU B 1 34 ? -11.117 79.75 31.75 1 74.38 34 LEU B C 1
ATOM 3228 O O . LEU B 1 34 ? -11.75 80.812 31.938 1 74.38 34 LEU B O 1
ATOM 3232 N N . GLU B 1 35 ? -10.352 79.188 32.625 1 73.56 35 GLU B N 1
ATOM 3233 C CA . GLU B 1 35 ? -10.242 79.812 33.969 1 73.56 35 GLU B CA 1
ATOM 3234 C C . GLU B 1 35 ? -9.023 80.688 34.062 1 73.56 35 GLU B C 1
ATOM 3236 O O . GLU B 1 35 ? -8.625 81.125 35.156 1 73.56 35 GLU B O 1
ATOM 3241 N N . LYS B 1 36 ? -8.438 81.188 32.875 1 70.94 36 LYS B N 1
ATOM 3242 C CA . LYS B 1 36 ? -7.387 82.188 32.719 1 70.94 36 LYS B CA 1
ATOM 3243 C C . LYS B 1 36 ? -6.066 81.688 33.312 1 70.94 36 LYS B C 1
ATOM 3245 O O . LYS B 1 36 ? -5.285 82.5 33.844 1 70.94 36 LYS B O 1
ATOM 3250 N N . ARG B 1 37 ? -5.934 80.375 33.469 1 71.94 37 ARG B N 1
ATOM 3251 C CA . ARG B 1 37 ? -4.633 79.875 33.906 1 71.94 37 ARG B CA 1
ATOM 3252 C C . ARG B 1 37 ? -4.219 78.688 33.062 1 71.94 37 ARG B C 1
ATOM 3254 O O . ARG B 1 37 ? -5.027 77.75 32.812 1 71.94 37 ARG B O 1
ATOM 3261 N N . SER B 1 38 ? -3.178 78.812 32.344 1 69.06 38 SER B N 1
ATOM 3262 C CA . SER B 1 38 ? -2.752 77.75 31.453 1 69.06 38 SER B CA 1
ATOM 3263 C C . SER B 1 38 ? -1.826 76.75 32.156 1 69.06 38 SER B C 1
ATOM 3265 O O . SER B 1 38 ? -1.071 77.125 33.062 1 69.06 38 SER B O 1
ATOM 3267 N N . ILE B 1 39 ? -2.16 75.5 32.188 1 73 39 ILE B N 1
ATOM 3268 C CA . ILE B 1 39 ? -1.288 74.438 32.688 1 73 39 ILE B CA 1
ATOM 3269 C C . ILE B 1 39 ? 0.042 74.5 31.938 1 73 39 ILE B C 1
ATOM 3271 O O . ILE B 1 39 ? 0.068 74.562 30.703 1 73 39 ILE B O 1
ATOM 3275 N N . ASP B 1 40 ? 1.057 74.5 32.75 1 76.69 40 ASP B N 1
ATOM 3276 C CA . ASP B 1 40 ? 2.398 74.562 32.188 1 76.69 40 ASP B CA 1
ATOM 3277 C C . ASP B 1 40 ? 2.672 73.375 31.266 1 76.69 40 ASP B C 1
ATOM 3279 O O . ASP B 1 40 ? 2.219 72.25 31.547 1 76.69 40 ASP B O 1
ATOM 3283 N N . TRP B 1 41 ? 3.354 73.625 30.219 1 79.19 41 TRP B N 1
ATOM 3284 C CA . TRP B 1 41 ? 3.725 72.625 29.234 1 79.19 41 TRP B CA 1
ATOM 3285 C C . TRP B 1 41 ? 4.578 71.5 29.875 1 79.19 41 TRP B C 1
ATOM 3287 O O . TRP B 1 41 ? 4.543 70.375 29.453 1 79.19 41 TRP B O 1
ATOM 3297 N N . SER B 1 42 ? 5.246 71.812 30.984 1 79.06 42 SER B N 1
ATOM 3298 C CA . SER B 1 42 ? 6.082 70.875 31.672 1 79.06 42 SER B CA 1
ATOM 3299 C C . SER B 1 42 ? 5.23 69.75 32.344 1 79.06 42 SER B C 1
ATOM 3301 O O . SER B 1 42 ? 5.609 68.625 32.344 1 79.06 42 SER B O 1
ATOM 3303 N N . THR B 1 43 ? 4.012 70.125 32.812 1 77.88 43 THR B N 1
ATOM 3304 C CA . THR B 1 43 ? 3.123 69.125 33.438 1 77.88 43 THR B CA 1
ATOM 3305 C C . THR B 1 43 ? 2.537 68.188 32.406 1 77.88 43 THR B C 1
ATOM 3307 O O . THR B 1 43 ? 2.391 67 32.656 1 77.88 43 THR B O 1
ATOM 3310 N N . TRP B 1 44 ? 2.283 68.688 31.172 1 78.94 44 TRP B N 1
ATOM 3311 C CA . TRP B 1 44 ? 1.837 67.875 30.062 1 78.94 44 TRP B CA 1
ATOM 3312 C C . TRP B 1 44 ? 2.881 66.812 29.719 1 78.94 44 TRP B C 1
ATOM 3314 O O . TRP B 1 44 ? 2.545 65.625 29.516 1 78.94 44 TRP B O 1
ATOM 3324 N N . LEU B 1 45 ? 4.082 67.25 29.703 1 80.31 45 LEU B N 1
ATOM 3325 C CA . LEU B 1 45 ? 5.168 66.312 29.328 1 80.31 45 LEU B CA 1
ATOM 3326 C C . LEU B 1 45 ? 5.348 65.25 30.375 1 80.31 45 LEU B C 1
ATOM 3328 O O . LEU B 1 45 ? 5.578 64.062 30.016 1 80.31 45 LEU B O 1
ATOM 3332 N N . TYR B 1 46 ? 5.168 65.625 31.688 1 80.88 46 TYR B N 1
ATOM 3333 C CA . TYR B 1 46 ? 5.297 64.625 32.75 1 80.88 46 TYR B CA 1
ATOM 3334 C C . TYR B 1 46 ? 4.176 63.594 32.656 1 80.88 46 TYR B C 1
ATOM 3336 O O . TYR B 1 46 ? 4.41 62.406 32.844 1 80.88 46 TYR B O 1
ATOM 3344 N N . GLY B 1 47 ? 2.916 64.062 32.375 1 77.88 47 GLY B N 1
ATOM 3345 C CA . GLY B 1 47 ? 1.796 63.125 32.25 1 77.88 47 GLY B CA 1
ATOM 3346 C C . GLY B 1 47 ? 1.942 62.156 31.078 1 77.88 47 GLY B C 1
ATOM 3347 O O . GLY B 1 47 ? 1.682 60.969 31.203 1 77.88 47 GLY B O 1
ATOM 3348 N N . LEU B 1 48 ? 2.408 62.688 29.984 1 82.44 48 LEU B N 1
ATOM 3349 C CA . LEU B 1 48 ? 2.604 61.875 28.797 1 82.44 48 LEU B CA 1
ATOM 3350 C C . LEU B 1 48 ? 3.707 60.844 29.016 1 82.44 48 LEU B C 1
ATOM 3352 O O . LEU B 1 48 ? 3.6 59.719 28.562 1 82.44 48 LEU B O 1
ATOM 3356 N N . LEU B 1 49 ? 4.73 61.25 29.719 1 84 49 LEU B N 1
ATOM 3357 C CA . LEU B 1 49 ? 5.848 60.344 29.984 1 84 49 LEU B CA 1
ATOM 3358 C C . LEU B 1 49 ? 5.406 59.188 30.859 1 84 49 LEU B C 1
ATOM 3360 O O . LEU B 1 49 ? 5.77 58.031 30.609 1 84 49 LEU B O 1
ATOM 3364 N N . LEU B 1 50 ? 4.57 59.5 31.891 1 82.62 50 LEU B N 1
ATOM 3365 C CA . LEU B 1 50 ? 4.09 58.438 32.781 1 82.62 50 LEU B CA 1
ATOM 3366 C C . LEU B 1 50 ? 3.201 57.469 32 1 82.62 50 LEU B C 1
ATOM 3368 O O . LEU B 1 50 ? 3.318 56.25 32.188 1 82.62 50 LEU B O 1
ATOM 3372 N N . GLY B 1 51 ? 2.305 58.031 31.172 1 83.56 51 GLY B N 1
ATOM 3373 C CA . GLY B 1 51 ? 1.458 57.188 30.344 1 83.56 51 GLY B CA 1
ATOM 3374 C C . GLY B 1 51 ? 2.242 56.281 29.406 1 83.56 51 GLY B C 1
ATOM 3375 O O . GLY B 1 51 ? 1.909 55.094 29.219 1 83.56 51 GLY B O 1
ATOM 3376 N N . THR B 1 52 ? 3.293 56.781 28.891 1 84.62 52 THR B N 1
ATOM 3377 C CA . THR B 1 52 ? 4.113 56.062 27.938 1 84.62 52 THR B CA 1
ATOM 3378 C C . THR B 1 52 ? 4.859 54.906 28.641 1 84.62 52 THR B C 1
ATOM 3380 O O . THR B 1 52 ? 5.047 53.844 28.062 1 84.62 52 THR B O 1
ATOM 3383 N N . VAL B 1 53 ? 5.273 55.156 29.875 1 87.69 53 VAL B N 1
ATOM 3384 C CA . VAL B 1 53 ? 5.98 54.125 30.625 1 87.69 53 VAL B CA 1
ATOM 3385 C C . VAL B 1 53 ? 5.055 52.938 30.859 1 87.69 53 VAL B C 1
ATOM 3387 O O . VAL B 1 53 ? 5.438 51.781 30.625 1 87.69 53 VAL B O 1
ATOM 3390 N N . VAL B 1 54 ? 3.736 53.219 31.266 1 88.38 54 VAL B N 1
ATOM 3391 C CA . VAL B 1 54 ? 2.768 52.156 31.516 1 88.38 54 VAL B CA 1
ATOM 3392 C C . VAL B 1 54 ? 2.498 51.375 30.234 1 88.38 54 VAL B C 1
ATOM 3394 O O . VAL B 1 54 ? 2.453 50.156 30.234 1 88.38 54 VAL B O 1
ATOM 3397 N N . PHE B 1 55 ? 2.395 52.094 29.156 1 88.25 55 PHE B N 1
ATOM 3398 C CA . PHE B 1 55 ? 2.117 51.5 27.844 1 88.25 55 PHE B CA 1
ATOM 3399 C C . PHE B 1 55 ? 3.289 50.656 27.391 1 88.25 55 PHE B C 1
ATOM 3401 O O . PHE B 1 55 ? 3.094 49.562 26.828 1 88.25 55 PHE B O 1
ATOM 3408 N N . THR B 1 56 ? 4.523 51.094 27.656 1 88.25 56 THR B N 1
ATOM 3409 C CA . THR B 1 56 ? 5.711 50.344 27.25 1 88.25 56 THR B CA 1
ATOM 3410 C C . THR B 1 56 ? 5.816 49.031 28.031 1 88.25 56 THR B C 1
ATOM 3412 O O . THR B 1 56 ? 6.195 48 27.469 1 88.25 56 THR B O 1
ATOM 3415 N N . VAL B 1 57 ? 5.43 49.094 29.312 1 89.81 57 VAL B N 1
ATOM 3416 C CA . VAL B 1 57 ? 5.441 47.875 30.125 1 89.81 57 VAL B CA 1
ATOM 3417 C C . VAL B 1 57 ? 4.461 46.844 29.547 1 89.81 57 VAL B C 1
ATOM 3419 O O . VAL B 1 57 ? 4.777 45.656 29.438 1 89.81 57 VAL B O 1
ATOM 3422 N N . TYR B 1 58 ? 3.264 47.281 29.094 1 89.5 58 TYR B N 1
ATOM 3423 C CA . TYR B 1 58 ? 2.266 46.406 28.5 1 89.5 58 TYR B CA 1
ATOM 3424 C C . TYR B 1 58 ? 2.775 45.812 27.188 1 89.5 58 TYR B C 1
ATOM 3426 O O . TYR B 1 58 ? 2.615 44.625 26.938 1 89.5 58 TYR B O 1
ATOM 3434 N N . LEU B 1 59 ? 3.359 46.656 26.375 1 89.56 59 LEU B N 1
ATOM 3435 C CA . LEU B 1 59 ? 3.838 46.219 25.078 1 89.56 59 LEU B CA 1
ATOM 3436 C C . LEU B 1 59 ? 4.914 45.156 25.25 1 89.56 59 LEU B C 1
ATOM 3438 O O . LEU B 1 59 ? 4.953 44.188 24.484 1 89.56 59 LEU B O 1
ATOM 3442 N N . ILE B 1 60 ? 5.773 45.344 26.281 1 89.75 60 ILE B N 1
ATOM 3443 C CA . ILE B 1 60 ? 6.832 44.375 26.531 1 89.75 60 ILE B CA 1
ATOM 3444 C C . ILE B 1 60 ? 6.219 43.031 26.969 1 89.75 60 ILE B C 1
ATOM 3446 O O . ILE B 1 60 ? 6.617 41.969 26.5 1 89.75 60 ILE B O 1
ATOM 3450 N N . TYR B 1 61 ? 5.258 43.125 27.859 1 88.31 61 TYR B N 1
ATOM 3451 C CA . TYR B 1 61 ? 4.566 41.938 28.344 1 88.31 61 TYR B CA 1
ATOM 3452 C C . TYR B 1 61 ? 3.881 41.219 27.203 1 88.31 61 TYR B C 1
ATOM 3454 O O . TYR B 1 61 ? 4.031 40 27.062 1 88.31 61 TYR B O 1
ATOM 3462 N N . ASP B 1 62 ? 3.176 41.875 26.375 1 87.19 62 ASP B N 1
ATOM 3463 C CA . ASP B 1 62 ? 2.436 41.312 25.25 1 87.19 62 ASP B CA 1
ATOM 3464 C C . ASP B 1 62 ? 3.385 40.688 24.219 1 87.19 62 ASP B C 1
ATOM 3466 O O . ASP B 1 62 ? 3.119 39.594 23.703 1 87.19 62 ASP B O 1
ATOM 3470 N N . TYR B 1 63 ? 4.461 41.312 23.953 1 87.75 63 TYR B N 1
ATOM 3471 C CA . TYR B 1 63 ? 5.457 40.844 23 1 87.75 63 TYR B CA 1
ATOM 3472 C C . TYR B 1 63 ? 6.059 39.5 23.469 1 87.75 63 TYR B C 1
ATOM 3474 O O . TYR B 1 63 ? 6.18 38.562 22.688 1 87.75 63 TYR B O 1
ATOM 3482 N N . ARG B 1 64 ? 6.41 39.438 24.703 1 86.38 64 ARG B N 1
ATOM 3483 C CA . ARG B 1 64 ? 7.016 38.219 25.234 1 86.38 64 ARG B CA 1
ATOM 3484 C C . ARG B 1 64 ? 6.055 37.031 25.141 1 86.38 64 ARG B C 1
ATOM 3486 O O . ARG B 1 64 ? 6.445 35.938 24.719 1 86.38 64 ARG B O 1
ATOM 3493 N N . LYS B 1 65 ? 4.859 37.25 25.516 1 84.06 65 LYS B N 1
ATOM 3494 C CA . LYS B 1 65 ? 3.863 36.188 25.5 1 84.06 65 LYS B CA 1
ATOM 3495 C C . LYS B 1 65 ? 3.629 35.688 24.078 1 84.06 65 LYS B C 1
ATOM 3497 O O . LYS B 1 65 ? 3.598 34.469 23.844 1 84.06 65 LYS B O 1
ATOM 3502 N N . ARG B 1 66 ? 3.555 36.562 23.188 1 85.06 66 ARG B N 1
ATOM 3503 C CA . ARG B 1 66 ? 3.256 36.219 21.797 1 85.06 66 ARG B CA 1
ATOM 3504 C C . ARG B 1 66 ? 4.465 35.562 21.125 1 85.06 66 ARG B C 1
ATOM 3506 O O . ARG B 1 66 ? 4.316 34.656 20.328 1 85.06 66 ARG B O 1
ATOM 3513 N N . SER B 1 67 ? 5.602 36.125 21.438 1 85.94 67 SER B N 1
ATOM 3514 C CA . SER B 1 67 ? 6.828 35.594 20.859 1 85.94 67 SER B CA 1
ATOM 3515 C C . SER B 1 67 ? 7.07 34.156 21.312 1 85.94 67 SER B C 1
ATOM 3517 O O . SER B 1 67 ? 7.488 33.312 20.516 1 85.94 67 SER B O 1
ATOM 3519 N N . VAL B 1 68 ? 6.809 33.906 22.562 1 85.19 68 VAL B N 1
ATOM 3520 C CA . VAL B 1 68 ? 6.992 32.562 23.109 1 85.19 68 VAL B CA 1
ATOM 3521 C C . VAL B 1 68 ? 6.043 31.594 22.406 1 85.19 68 VAL B C 1
ATOM 3523 O O . VAL B 1 68 ? 6.438 30.484 22.047 1 85.19 68 VAL B O 1
ATOM 3526 N N . PHE B 1 69 ? 4.848 32 22.188 1 85.19 69 PHE B N 1
ATOM 3527 C CA . PHE B 1 69 ? 3.84 31.188 21.516 1 85.19 69 PHE B CA 1
ATOM 3528 C C . PHE B 1 69 ? 4.266 30.844 20.094 1 85.19 69 PHE B C 1
ATOM 3530 O O . PHE B 1 69 ? 4.234 29.672 19.703 1 85.19 69 PHE B O 1
ATOM 3537 N N . LEU B 1 70 ? 4.699 31.859 19.375 1 84.56 70 LEU B N 1
ATOM 3538 C CA . LEU B 1 70 ? 5.07 31.656 17.984 1 84.56 70 LEU B CA 1
ATOM 3539 C C . LEU B 1 70 ? 6.2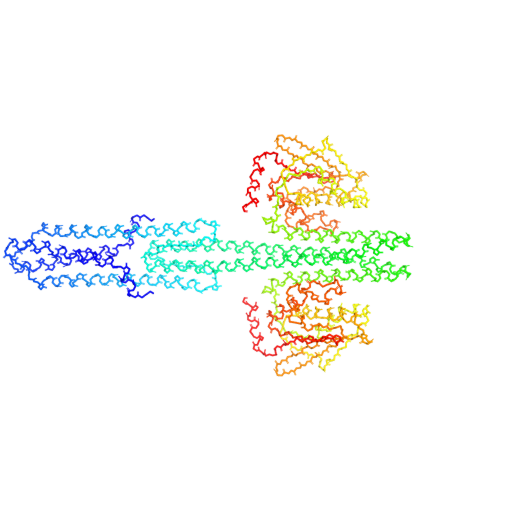93 30.75 17.859 1 84.56 70 LEU B C 1
ATOM 3541 O O . LEU B 1 70 ? 6.379 29.938 16.953 1 84.56 70 LEU B O 1
ATOM 3545 N N . LYS B 1 71 ? 7.199 30.906 18.766 1 83.75 71 LYS B N 1
ATOM 3546 C CA . LYS B 1 71 ? 8.383 30.062 18.766 1 83.75 71 LYS B CA 1
ATOM 3547 C C . LYS B 1 71 ? 8.016 28.609 19.016 1 83.75 71 LYS B C 1
ATOM 3549 O O . LYS B 1 71 ? 8.609 27.688 18.438 1 83.75 71 LYS B O 1
ATOM 3554 N N . ARG B 1 72 ? 7.094 28.422 19.828 1 81.25 72 ARG B N 1
ATOM 3555 C CA . ARG B 1 72 ? 6.652 27.078 20.141 1 81.25 72 ARG B CA 1
ATOM 3556 C C . ARG B 1 72 ? 5.988 26.422 18.938 1 81.25 72 ARG B C 1
ATOM 3558 O O . ARG B 1 72 ? 6.203 25.234 18.656 1 81.25 72 ARG B O 1
ATOM 3565 N N . ILE B 1 73 ? 5.211 27.203 18.266 1 81.12 73 ILE B N 1
ATOM 3566 C CA . ILE B 1 73 ? 4.551 26.688 17.062 1 81.12 73 ILE B CA 1
ATOM 3567 C C . ILE B 1 73 ? 5.598 26.312 16.016 1 81.12 73 ILE B C 1
ATOM 3569 O O . ILE B 1 73 ? 5.496 25.266 15.383 1 81.12 73 ILE B O 1
ATOM 3573 N N . GLU B 1 74 ? 6.559 27.203 15.891 1 80.5 74 GLU B N 1
ATOM 3574 C CA . GLU B 1 74 ? 7.613 26.953 14.914 1 80.5 74 GLU B CA 1
ATOM 3575 C C . GLU B 1 74 ? 8.391 25.688 15.25 1 80.5 74 GLU B C 1
ATOM 3577 O O . GLU B 1 74 ? 8.695 24.891 14.359 1 80.5 74 GLU B O 1
ATOM 3582 N N . LYS B 1 75 ? 8.703 25.531 16.406 1 78.94 75 LYS B N 1
ATOM 3583 C CA . LYS B 1 75 ? 9.43 24.344 16.844 1 78.94 75 LYS B CA 1
ATOM 3584 C C . LYS B 1 75 ? 8.602 23.078 16.594 1 78.94 75 LYS B C 1
ATOM 3586 O O . LYS B 1 75 ? 9.148 22.031 16.219 1 78.94 75 LYS B O 1
ATOM 3591 N N . TYR B 1 76 ? 7.398 23.25 16.812 1 74.12 76 TYR B N 1
ATOM 3592 C CA . TYR B 1 76 ? 6.5 22.125 16.625 1 74.12 76 TYR B CA 1
ATOM 3593 C C . TYR B 1 76 ? 6.457 21.703 15.156 1 74.12 76 TYR B C 1
ATOM 3595 O O . TYR B 1 76 ? 6.473 20.516 14.844 1 74.12 76 TYR B O 1
ATOM 3603 N N . VAL B 1 77 ? 6.434 22.672 14.32 1 74.38 77 VAL B N 1
ATOM 3604 C CA . VAL B 1 77 ? 6.309 22.391 12.891 1 74.38 77 VAL B CA 1
ATOM 3605 C C . VAL B 1 77 ? 7.641 21.891 12.344 1 74.38 77 VAL B C 1
ATOM 3607 O O . VAL B 1 77 ? 7.668 20.969 11.516 1 74.38 77 VAL B O 1
ATOM 3610 N N . THR B 1 78 ? 8.68 22.547 12.766 1 70.94 78 THR B N 1
ATOM 3611 C CA . THR B 1 78 ? 9.984 22.172 12.234 1 70.94 78 THR B CA 1
ATOM 3612 C C . THR B 1 78 ? 10.445 20.844 12.828 1 70.94 78 THR B C 1
ATOM 3614 O O . THR B 1 78 ? 11.242 20.125 12.211 1 70.94 78 THR B O 1
ATOM 3617 N N . GLY B 1 79 ? 10.25 20.766 14.016 1 61.16 79 GLY B N 1
ATOM 3618 C CA . GLY B 1 79 ? 10.656 19.5 14.609 1 61.16 79 GLY B CA 1
ATOM 3619 C C . GLY B 1 79 ? 9.984 18.297 13.984 1 61.16 79 GLY B C 1
ATOM 3620 O O . GLY B 1 79 ? 10.211 17.156 14.406 1 61.16 79 GLY B O 1
ATOM 3621 N N . GLY B 1 80 ? 9.586 18.5 12.75 1 54.5 80 GLY B N 1
ATOM 3622 C CA . GLY B 1 80 ? 9.164 17.547 11.742 1 54.5 80 GLY B CA 1
ATOM 3623 C C . GLY B 1 80 ? 8.977 16.141 12.289 1 54.5 80 GLY B C 1
ATOM 3624 O O . GLY B 1 80 ? 8.398 15.273 11.625 1 54.5 80 GLY B O 1
ATOM 3625 N N . ASN B 1 81 ? 10.031 15.781 13.117 1 50.78 81 ASN B N 1
ATOM 3626 C CA . ASN B 1 81 ? 10.297 14.344 13.195 1 50.78 81 ASN B CA 1
ATOM 3627 C C . ASN B 1 81 ? 9.062 13.562 13.625 1 50.78 81 ASN B C 1
ATOM 3629 O O . ASN B 1 81 ? 8.852 12.43 13.188 1 50.78 81 ASN B O 1
ATOM 3633 N N . THR B 1 82 ? 8.609 13.586 14.977 1 48.34 82 THR B N 1
ATOM 3634 C CA . THR B 1 82 ? 7.566 12.648 15.367 1 48.34 82 THR B CA 1
ATOM 3635 C C . THR B 1 82 ? 6.184 13.273 15.203 1 48.34 82 THR B C 1
ATOM 3637 O O . THR B 1 82 ? 5.773 14.109 16.016 1 48.34 82 THR B O 1
ATOM 3640 N N . LEU B 1 83 ? 5.734 13.617 13.906 1 50.19 83 LEU B N 1
ATOM 3641 C CA . LEU B 1 83 ? 4.312 13.922 13.758 1 50.19 83 LEU B CA 1
ATOM 3642 C C . LEU B 1 83 ? 3.527 13.453 14.977 1 50.19 83 LEU B C 1
ATOM 3644 O O . LEU B 1 83 ? 2.363 13.82 15.148 1 50.19 83 LEU B O 1
ATOM 3648 N N . HIS B 1 84 ? 4.168 12.609 15.641 1 48.06 84 HIS B N 1
ATOM 3649 C CA . HIS B 1 84 ? 3.5 11.977 16.766 1 48.06 84 HIS B CA 1
ATOM 3650 C C . HIS B 1 84 ? 3.521 12.883 18 1 48.06 84 HIS B C 1
ATOM 3652 O O . HIS B 1 84 ? 2.844 12.602 19 1 48.06 84 HIS B O 1
ATOM 3658 N N . ASP B 1 85 ? 4.371 13.828 18.016 1 51.59 85 ASP B N 1
ATOM 3659 C CA . ASP B 1 85 ? 4.387 14.555 19.281 1 51.59 85 ASP B CA 1
ATOM 3660 C C . ASP B 1 85 ? 3.221 15.539 19.359 1 51.59 85 ASP B C 1
ATOM 3662 O O . ASP B 1 85 ? 2.938 16.25 18.391 1 51.59 85 ASP B O 1
ATOM 3666 N N . SER B 1 86 ? 2.256 15.195 20.156 1 50.66 86 SER B N 1
ATOM 3667 C CA . SER B 1 86 ? 1.126 16.047 20.484 1 50.66 86 SER B CA 1
ATOM 3668 C C . SER B 1 86 ? 1.576 17.5 20.719 1 50.66 86 SER B C 1
ATOM 3670 O O . SER B 1 86 ? 2.643 17.734 21.281 1 50.66 86 SER B O 1
ATOM 3672 N N . LEU B 1 87 ? 1.255 18.391 19.875 1 53.72 87 LEU B N 1
ATOM 3673 C CA . LEU B 1 87 ? 1.355 19.797 20.266 1 53.72 87 LEU B CA 1
ATOM 3674 C C . LEU B 1 87 ? 0.869 19.984 21.703 1 53.72 87 LEU B C 1
ATOM 3676 O O . LEU B 1 87 ? -0.322 20.219 21.938 1 53.72 87 LEU B O 1
ATOM 3680 N N . L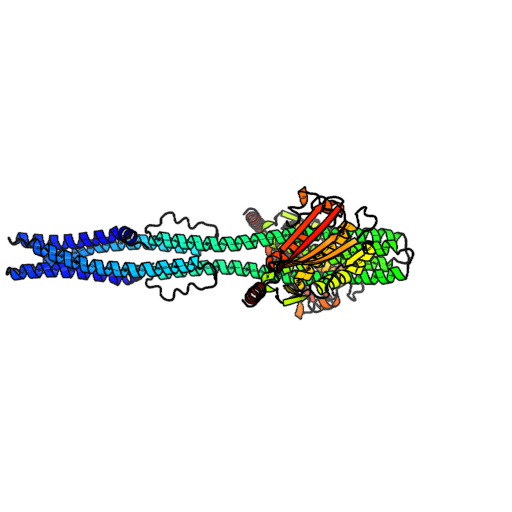EU B 1 88 ? 1.228 19.203 22.672 1 52.81 88 LEU B N 1
ATOM 3681 C CA . LEU B 1 88 ? 0.843 19.578 24.031 1 52.81 88 LEU B CA 1
ATOM 3682 C C . LEU B 1 88 ? 1.261 21.016 24.328 1 52.81 88 LEU B C 1
ATOM 3684 O O . LEU B 1 88 ? 2.352 21.25 24.859 1 52.81 88 LEU B O 1
ATOM 3688 N N . ILE B 1 89 ? 0.841 21.891 23.562 1 55.75 89 ILE B N 1
ATOM 3689 C CA . ILE B 1 89 ? 1.062 23.266 24 1 55.75 89 ILE B CA 1
ATOM 3690 C C . ILE B 1 89 ? 0.398 23.484 25.359 1 55.75 89 ILE B C 1
ATOM 3692 O O . ILE B 1 89 ? -0.83 23.562 25.453 1 55.75 89 ILE B O 1
ATOM 3696 N N . ASP B 1 90 ? 0.979 23.016 26.406 1 56.69 90 ASP B N 1
ATOM 3697 C CA . ASP B 1 90 ? 0.541 23.156 27.797 1 56.69 90 ASP B CA 1
ATOM 3698 C C . ASP B 1 90 ? 0.076 24.578 28.078 1 56.69 90 ASP B C 1
ATOM 3700 O O . ASP B 1 90 ? -0.746 24.797 28.969 1 56.69 90 ASP B O 1
ATOM 3704 N N . GLU B 1 91 ? 0.559 25.594 27.328 1 62.12 91 GLU B N 1
ATOM 3705 C CA . GLU B 1 91 ? 0.237 26.906 27.891 1 62.12 91 GLU B CA 1
ATOM 3706 C C . GLU B 1 91 ? -0.271 27.859 26.828 1 62.12 91 GLU B C 1
ATOM 3708 O O . GLU B 1 91 ? 0.505 28.344 26 1 62.12 91 GLU B O 1
ATOM 3713 N N . SER B 1 92 ? -1.529 27.656 26.406 1 61.59 92 SER B N 1
ATOM 3714 C CA . SER B 1 92 ? -2.141 28.719 25.609 1 61.59 92 SER B CA 1
ATOM 3715 C C . SER B 1 92 ? -2.621 29.875 26.484 1 61.59 92 SER B C 1
ATOM 3717 O O . SER B 1 92 ? -3.236 29.641 27.531 1 61.59 92 SER B O 1
ATOM 3719 N N . TYR B 1 93 ? -1.999 31.078 26.188 1 64.38 93 TYR B N 1
ATOM 3720 C CA . TYR B 1 93 ? -2.158 32.25 27.031 1 64.38 93 TYR B CA 1
ATOM 3721 C C . TYR B 1 93 ? -3.434 33.031 26.672 1 64.38 93 TYR B C 1
ATOM 3723 O O . TYR B 1 93 ? -4.027 33.688 27.531 1 64.38 93 TYR B O 1
ATOM 3731 N N . THR B 1 94 ? -3.93 32.844 25.422 1 76.69 94 THR B N 1
ATOM 3732 C CA . THR B 1 94 ? -5.113 33.562 24.984 1 76.69 94 THR B CA 1
ATOM 3733 C C . THR B 1 94 ? -6.105 32.625 24.297 1 76.69 94 THR B C 1
ATOM 3735 O O . THR B 1 94 ? -5.746 31.531 23.891 1 76.69 94 THR B O 1
ATOM 3738 N N . SER B 1 95 ? -7.277 32.938 24.344 1 79.31 95 SER B N 1
ATOM 3739 C CA . SER B 1 95 ? -8.312 32.156 23.672 1 79.31 95 SER B CA 1
ATOM 3740 C C . SER B 1 95 ? -8.016 32.031 22.188 1 79.31 95 SER B C 1
ATOM 3742 O O . SER B 1 95 ? -8.266 30.984 21.578 1 79.31 95 SER B O 1
ATOM 3744 N N . GLU B 1 96 ? -7.438 33.094 21.656 1 81.31 96 GLU B N 1
ATOM 3745 C CA . GLU B 1 96 ? -7.055 33.062 20.25 1 81.31 96 GLU B CA 1
ATOM 3746 C C . GLU B 1 96 ? -6.012 31.984 19.984 1 81.31 96 GLU B C 1
ATOM 3748 O O . GLU B 1 96 ? -6.125 31.234 19.031 1 81.31 96 GLU B O 1
ATOM 3753 N N . GLN B 1 97 ? -5.07 31.984 20.844 1 82.94 97 GLN B N 1
ATOM 3754 C CA . GLN B 1 97 ? -4.004 31 20.703 1 82.94 97 GLN B CA 1
ATOM 3755 C C . GLN B 1 97 ? -4.531 29.578 20.875 1 82.94 97 GLN B C 1
ATOM 3757 O O . GLN B 1 97 ? -4.094 28.656 20.188 1 82.94 97 GLN B O 1
ATOM 3762 N N . GLU B 1 98 ? -5.457 29.453 21.781 1 83.69 98 GLU B N 1
ATOM 3763 C CA . GLU B 1 98 ? -6.062 28.141 22.031 1 83.69 98 GLU B CA 1
ATOM 3764 C C . GLU B 1 98 ? -6.797 27.641 20.781 1 83.69 98 GLU B C 1
ATOM 3766 O O . GLU B 1 98 ? -6.727 26.453 20.453 1 83.69 98 GLU B O 1
ATOM 3771 N N . MET B 1 99 ? -7.438 28.516 20.141 1 84.25 99 MET B N 1
ATOM 3772 C CA . MET B 1 99 ? -8.18 28.141 18.938 1 84.25 99 MET B CA 1
ATOM 3773 C C . MET B 1 99 ? -7.227 27.734 17.812 1 84.25 99 MET B C 1
ATOM 3775 O O . MET B 1 99 ? -7.512 26.797 17.062 1 84.25 99 MET B O 1
ATOM 3779 N N . VAL B 1 100 ? -6.16 28.453 17.719 1 84.62 100 VAL B N 1
ATOM 3780 C CA . VAL B 1 100 ? -5.156 28.125 16.719 1 84.62 100 VAL B CA 1
ATOM 3781 C C . VAL B 1 100 ? -4.582 26.734 17 1 84.62 100 VAL B C 1
ATOM 3783 O O . VAL B 1 100 ? -4.461 25.922 16.078 1 84.62 100 VAL B O 1
ATOM 3786 N N . VAL B 1 101 ? -4.309 26.531 18.25 1 83.62 101 VAL B N 1
ATOM 3787 C CA . VAL B 1 101 ? -3.746 25.25 18.656 1 83.62 101 VAL B CA 1
ATOM 3788 C C . VAL B 1 101 ? -4.754 24.125 18.375 1 83.62 101 VAL B C 1
ATOM 3790 O O . VAL B 1 101 ? -4.379 23.062 17.906 1 83.62 101 VAL B O 1
ATOM 3793 N N . GLU B 1 102 ? -5.961 24.391 18.688 1 83.69 102 GLU B N 1
ATOM 3794 C CA . GLU B 1 102 ? -7.012 23.406 18.438 1 83.69 102 GLU B CA 1
ATOM 3795 C C . GLU B 1 102 ? -7.117 23.094 16.938 1 83.69 102 GLU B C 1
ATOM 3797 O O . GLU B 1 102 ? -7.32 21.938 16.562 1 83.69 102 GLU B O 1
ATOM 3802 N N . SER B 1 103 ? -6.992 24.078 16.188 1 83.62 103 SER B N 1
ATOM 3803 C CA . SER B 1 103 ? -7.055 23.875 14.742 1 83.62 103 SER B CA 1
ATOM 3804 C C . SER B 1 103 ? -5.883 23.031 14.25 1 83.62 103 SER B C 1
ATOM 3806 O O . SER B 1 103 ? -6.051 22.156 13.398 1 83.62 103 SER B O 1
ATOM 3808 N N . PHE B 1 104 ? -4.758 23.328 14.805 1 82.88 104 PHE B N 1
ATOM 3809 C CA . PHE B 1 104 ? -3.586 22.531 14.484 1 82.88 104 PHE B CA 1
ATOM 3810 C C . PHE B 1 104 ? -3.812 21.062 14.859 1 82.88 104 PHE B C 1
ATOM 3812 O O . PHE B 1 104 ? -3.471 20.156 14.094 1 82.88 104 PHE B O 1
ATOM 3819 N N . THR B 1 105 ? -4.348 20.875 15.969 1 81.75 105 THR B N 1
ATOM 3820 C CA . THR B 1 105 ? -4.582 19.531 16.469 1 81.75 105 THR B CA 1
ATOM 3821 C C . THR B 1 105 ? -5.582 18.797 15.594 1 81.75 105 THR B C 1
ATOM 3823 O O . THR B 1 105 ? -5.395 17.609 15.289 1 81.75 105 THR B O 1
ATOM 3826 N N . LEU B 1 106 ? -6.551 19.5 15.211 1 83.88 106 LEU B N 1
ATOM 3827 C CA . LEU B 1 106 ? -7.566 18.891 14.359 1 83.88 106 LEU B CA 1
ATOM 3828 C C . LEU B 1 106 ? -6.98 18.5 13.008 1 83.88 106 LEU B C 1
ATOM 3830 O O . LEU B 1 106 ? -7.246 17.406 12.492 1 83.88 106 LEU B O 1
ATOM 3834 N N . LEU B 1 107 ? -6.242 19.359 12.5 1 82.81 107 LEU B N 1
ATOM 3835 C CA . LEU B 1 107 ? -5.602 19.078 11.219 1 82.81 107 LEU B CA 1
ATOM 3836 C C . LEU B 1 107 ? -4.664 17.875 11.328 1 82.81 107 LEU B C 1
ATOM 3838 O O . LEU B 1 107 ? -4.672 17 10.469 1 82.81 107 LEU B O 1
ATOM 3842 N N . ARG B 1 108 ? -3.992 17.875 12.297 1 81.94 108 ARG B N 1
ATOM 3843 C CA . ARG B 1 108 ? -3.08 16.766 12.555 1 81.94 108 ARG B CA 1
ATOM 3844 C C . ARG B 1 108 ? -3.842 15.453 12.664 1 81.94 108 ARG B C 1
ATOM 3846 O O . ARG B 1 108 ? -3.424 14.438 12.102 1 81.94 108 ARG B O 1
ATOM 3853 N N . GLN B 1 109 ? -4.832 15.484 13.375 1 83.75 109 GLN B N 1
ATOM 3854 C CA . GLN B 1 109 ? -5.625 14.281 13.57 1 83.75 109 GLN B CA 1
ATOM 3855 C C . GLN B 1 109 ? -6.18 13.766 12.242 1 83.75 109 GLN B C 1
ATOM 3857 O O . GLN B 1 109 ? -6.18 12.562 11.992 1 83.75 109 GLN B O 1
ATOM 3862 N N . GLN B 1 110 ? -6.598 14.656 11.484 1 83.81 110 GLN B N 1
ATOM 3863 C CA . GLN B 1 110 ? -7.129 14.281 10.18 1 83.81 110 GLN B CA 1
ATOM 3864 C C . GLN B 1 110 ? -6.051 13.625 9.312 1 83.81 110 GLN B C 1
ATOM 3866 O O . GLN B 1 110 ? -6.289 12.586 8.703 1 83.81 110 GLN B O 1
ATOM 3871 N N . TYR B 1 111 ? -4.891 14.188 9.328 1 83.31 111 TYR B N 1
ATOM 3872 C CA . TYR B 1 111 ? -3.795 13.648 8.531 1 83.31 111 TYR B CA 1
ATOM 3873 C C . TYR B 1 111 ? -3.312 12.312 9.094 1 83.31 111 TYR B C 1
ATOM 3875 O O . TYR B 1 111 ? -3.035 11.375 8.344 1 83.31 111 TYR B O 1
ATOM 3883 N N . MET B 1 112 ? -3.305 12.273 10.359 1 84.19 112 MET B N 1
ATOM 3884 C CA . MET B 1 112 ? -2.879 11.031 11 1 84.19 112 MET B CA 1
ATOM 3885 C C . MET B 1 112 ? -3.869 9.906 10.719 1 84.19 112 MET B C 1
ATOM 3887 O O . MET B 1 112 ? -3.467 8.758 10.5 1 84.19 112 MET B O 1
ATOM 3891 N N . ASN B 1 113 ? -5.062 10.312 10.727 1 86.19 113 ASN B N 1
ATOM 3892 C CA . ASN B 1 113 ? -6.074 9.312 10.391 1 86.19 113 ASN B CA 1
ATOM 3893 C C . ASN B 1 113 ? -5.879 8.781 8.977 1 86.19 113 ASN B C 1
ATOM 3895 O O . ASN B 1 113 ? -6.004 7.578 8.734 1 86.19 113 ASN B O 1
ATOM 3899 N N . GLU B 1 114 ? -5.547 9.617 8.102 1 84.75 114 GLU B N 1
ATOM 3900 C CA . GLU B 1 114 ? -5.305 9.211 6.719 1 84.75 114 GLU B CA 1
ATOM 3901 C C . GLU B 1 114 ? -4.07 8.312 6.621 1 84.75 114 GLU B C 1
ATOM 3903 O O . GLU B 1 114 ? -4.098 7.285 5.938 1 84.75 114 GLU B O 1
ATOM 3908 N N . VAL B 1 115 ? -3.107 8.688 7.316 1 84.19 115 VAL B N 1
ATOM 3909 C CA . VAL B 1 115 ? -1.868 7.918 7.312 1 84.19 115 VAL B CA 1
ATOM 3910 C C . VAL B 1 115 ? -2.113 6.543 7.934 1 84.19 115 VAL B C 1
ATOM 3912 O O . VAL B 1 115 ? -1.65 5.527 7.41 1 84.19 115 VAL B O 1
ATOM 3915 N N . HIS B 1 116 ? -2.891 6.559 8.969 1 86.19 116 HIS B N 1
ATOM 3916 C CA . HIS B 1 116 ? -3.191 5.301 9.641 1 86.19 116 HIS B CA 1
ATOM 3917 C C . HIS B 1 116 ? -4.039 4.391 8.75 1 86.19 116 HIS B C 1
ATOM 3919 O O . HIS B 1 116 ? -3.838 3.174 8.734 1 86.19 116 HIS B O 1
ATOM 3925 N N . LYS B 1 117 ? -4.914 4.969 8.102 1 86.12 117 LYS B N 1
ATOM 3926 C CA . LYS B 1 117 ? -5.734 4.199 7.176 1 86.12 117 LYS B CA 1
ATOM 3927 C C . LYS B 1 117 ? -4.883 3.559 6.086 1 86.12 117 LYS B C 1
ATOM 3929 O O . LYS B 1 117 ? -5.07 2.387 5.75 1 86.12 117 LYS B O 1
ATOM 3934 N N . GLN B 1 118 ? -3.975 4.262 5.59 1 84.5 118 GLN B N 1
ATOM 3935 C CA . GLN B 1 118 ? -3.094 3.746 4.551 1 84.5 118 GLN B CA 1
ATOM 3936 C C . GLN B 1 118 ? -2.193 2.639 5.09 1 84.5 118 GLN B C 1
ATOM 3938 O O . GLN B 1 118 ? -1.969 1.631 4.418 1 84.5 118 GLN B O 1
ATOM 3943 N N . HIS B 1 119 ? -1.757 2.854 6.293 1 85.25 119 HIS B N 1
ATOM 3944 C CA . HIS B 1 119 ? -0.924 1.834 6.918 1 85.25 119 HIS B CA 1
ATOM 3945 C C . HIS B 1 119 ? -1.712 0.551 7.16 1 85.25 119 HIS B C 1
ATOM 3947 O O . HIS B 1 119 ? -1.19 -0.549 6.965 1 85.25 119 HIS B O 1
ATOM 3953 N N . ALA B 1 120 ? -2.887 0.71 7.566 1 85.88 120 ALA B N 1
ATOM 3954 C CA . ALA B 1 120 ? -3.742 -0.45 7.801 1 85.88 120 ALA B CA 1
ATOM 3955 C C . ALA B 1 120 ? -3.996 -1.214 6.504 1 85.88 120 ALA B C 1
ATOM 3957 O O . ALA B 1 120 ? -3.973 -2.447 6.488 1 85.88 120 ALA B O 1
ATOM 3958 N N . LYS B 1 121 ? -4.215 -0.49 5.508 1 83.31 121 LYS B N 1
ATOM 3959 C CA . LYS B 1 121 ? -4.406 -1.11 4.199 1 83.31 121 LYS B CA 1
ATOM 3960 C C . LYS B 1 121 ? -3.16 -1.873 3.764 1 83.31 121 LYS B C 1
ATOM 3962 O O . LYS B 1 121 ? -3.258 -2.98 3.23 1 83.31 121 LYS B O 1
ATOM 3967 N N . GLU B 1 122 ? -2.055 -1.288 3.951 1 83.25 122 GLU B N 1
ATOM 3968 C CA . GLU B 1 122 ? -0.789 -1.925 3.6 1 83.25 122 GLU B CA 1
ATOM 3969 C C . GLU B 1 122 ? -0.589 -3.223 4.375 1 83.25 122 GLU B C 1
ATOM 3971 O O . GLU B 1 122 ? -0.151 -4.227 3.814 1 83.25 122 GLU B O 1
ATOM 3976 N N . GLN B 1 123 ? -0.921 -3.141 5.594 1 84.5 123 GLN B N 1
ATOM 3977 C CA . GLN B 1 123 ? -0.775 -4.324 6.434 1 84.5 123 GLN B CA 1
ATOM 3978 C C . GLN B 1 123 ? -1.725 -5.434 5.992 1 84.5 123 GLN B C 1
ATOM 3980 O O . GLN B 1 123 ? -1.346 -6.605 5.957 1 84.5 123 GLN B O 1
ATOM 3985 N N . GLN B 1 124 ? -2.877 -5.098 5.688 1 83.06 124 GLN B N 1
ATOM 3986 C CA . GLN B 1 124 ? -3.85 -6.07 5.199 1 83.06 124 GLN B CA 1
ATOM 3987 C C . GLN B 1 124 ? -3.383 -6.707 3.895 1 83.06 124 GLN B C 1
ATOM 3989 O O . GLN B 1 124 ? -3.533 -7.914 3.697 1 83.06 124 GLN B O 1
ATOM 3994 N N . GLN B 1 125 ? -2.871 -5.891 3.055 1 82.5 125 GLN B N 1
ATOM 3995 C CA . GLN B 1 125 ? -2.352 -6.398 1.79 1 82.5 125 GLN B CA 1
ATOM 3996 C C . GLN B 1 125 ? -1.21 -7.387 2.02 1 82.5 125 GLN B C 1
ATOM 3998 O O . GLN B 1 125 ? -1.108 -8.398 1.324 1 82.5 125 GLN B O 1
ATOM 4003 N N . MET B 1 126 ? -0.409 -7.086 2.922 1 83.94 126 MET B N 1
ATOM 4004 C CA . MET B 1 126 ? 0.704 -7.973 3.248 1 83.94 126 MET B CA 1
ATOM 4005 C C . MET B 1 126 ? 0.196 -9.312 3.77 1 83.94 126 MET B C 1
ATOM 4007 O O . MET B 1 126 ? 0.699 -10.367 3.377 1 83.94 126 MET B O 1
ATOM 4011 N N . ILE B 1 127 ? -0.757 -9.25 4.578 1 83.94 127 ILE B N 1
ATOM 4012 C CA . ILE B 1 127 ? -1.338 -10.469 5.121 1 83.94 127 ILE B CA 1
ATOM 4013 C C . ILE B 1 127 ? -1.945 -11.297 3.992 1 83.94 127 ILE B C 1
ATOM 4015 O O . ILE B 1 127 ? -1.746 -12.516 3.93 1 83.94 127 ILE B O 1
ATOM 4019 N N . PHE B 1 128 ? -2.562 -10.656 3.125 1 84.69 128 PHE B N 1
ATOM 4020 C CA . PHE B 1 128 ? -3.15 -11.328 1.974 1 84.69 128 PHE B CA 1
ATOM 4021 C C . PHE B 1 128 ? -2.074 -12 1.131 1 84.69 128 PHE B C 1
ATOM 4023 O O . PHE B 1 128 ? -2.195 -13.18 0.785 1 84.69 128 PHE B O 1
ATOM 4030 N N . MET B 1 129 ? -1.122 -11.227 0.819 1 86.12 129 MET B N 1
ATOM 4031 C CA . MET B 1 129 ? -0.07 -11.742 -0.053 1 86.12 129 MET B CA 1
ATOM 4032 C C . MET B 1 129 ? 0.598 -12.969 0.564 1 86.12 129 MET B C 1
ATOM 4034 O O . MET B 1 129 ? 0.836 -13.961 -0.123 1 86.12 129 MET B O 1
ATOM 4038 N N . ASN B 1 130 ? 0.851 -12.891 1.825 1 86.38 130 ASN B N 1
ATOM 4039 C CA . ASN B 1 130 ? 1.473 -14.016 2.506 1 86.38 130 ASN B CA 1
ATOM 4040 C C . ASN B 1 130 ? 0.592 -15.266 2.445 1 86.38 130 ASN B C 1
ATOM 4042 O O . ASN B 1 130 ? 1.067 -16.344 2.109 1 86.38 130 ASN B O 1
ATOM 4046 N N . GLN B 1 131 ? -0.627 -15.078 2.736 1 83.75 131 GLN B N 1
ATOM 4047 C CA . GLN B 1 131 ? -1.564 -16.203 2.721 1 83.75 131 GLN B CA 1
ATOM 4048 C C . GLN B 1 131 ? -1.751 -16.734 1.306 1 83.75 131 GLN B C 1
ATOM 4050 O O . GLN B 1 131 ? -1.772 -17.953 1.098 1 83.75 131 GLN B O 1
ATOM 4055 N N . TRP B 1 132 ? -1.896 -15.828 0.412 1 88.69 132 TRP B N 1
ATOM 4056 C CA . TRP B 1 132 ? -2.105 -16.188 -0.986 1 88.69 132 TRP B CA 1
ATOM 4057 C C . TRP B 1 132 ? -0.904 -16.953 -1.536 1 88.69 132 TRP B C 1
ATOM 4059 O O . TRP B 1 132 ? -1.064 -17.969 -2.205 1 88.69 132 TRP B O 1
ATOM 4069 N N . ILE B 1 133 ? 0.266 -16.469 -1.271 1 89.69 133 ILE B N 1
ATOM 4070 C CA . ILE B 1 133 ? 1.471 -17.125 -1.756 1 89.69 133 ILE B CA 1
ATOM 4071 C C . ILE B 1 133 ? 1.557 -18.531 -1.167 1 89.69 133 ILE B C 1
ATOM 4073 O O . ILE B 1 133 ? 1.856 -19.5 -1.88 1 89.69 133 ILE B O 1
ATOM 4077 N N . HIS B 1 134 ? 1.281 -18.625 0.128 1 85.31 134 HIS B N 1
ATOM 4078 C CA . HIS B 1 134 ? 1.286 -19.938 0.762 1 85.31 134 HIS B CA 1
ATOM 4079 C C . HIS B 1 134 ? 0.279 -20.875 0.101 1 85.31 134 HIS B C 1
ATOM 4081 O O . HIS B 1 134 ? 0.582 -22.031 -0.152 1 85.31 134 HIS B O 1
ATOM 4087 N N . GLN B 1 135 ? -0.832 -20.375 -0.25 1 85.44 135 GLN B N 1
ATOM 4088 C CA . GLN B 1 135 ? -1.867 -21.172 -0.896 1 85.44 135 GLN B CA 1
ATOM 4089 C C . GLN B 1 135 ? -1.444 -21.578 -2.303 1 85.44 135 GLN B C 1
ATOM 4091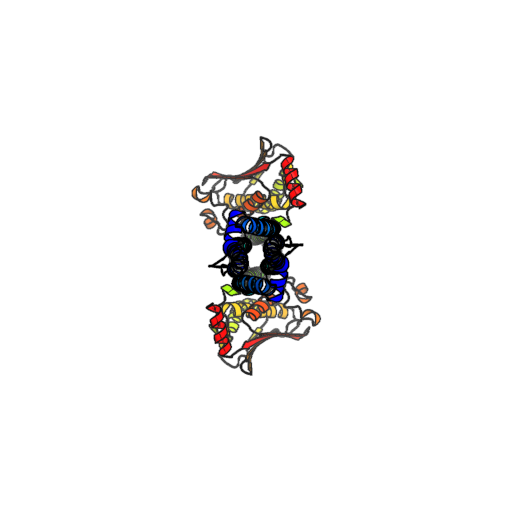 O O . GLN B 1 135 ? -1.751 -22.688 -2.75 1 85.44 135 GLN B O 1
ATOM 4096 N N . MET B 1 136 ? -0.771 -20.719 -2.982 1 91.06 136 MET B N 1
ATOM 4097 C CA . MET B 1 136 ? -0.347 -21.016 -4.348 1 91.06 136 MET B CA 1
ATOM 4098 C C . MET B 1 136 ? 0.808 -22 -4.359 1 91.06 136 MET B C 1
ATOM 4100 O O . MET B 1 136 ? 0.982 -22.75 -5.324 1 91.06 136 MET B O 1
ATOM 4104 N N . LYS B 1 137 ? 1.556 -22.078 -3.295 1 90.38 137 LYS B N 1
ATOM 4105 C CA . LYS B 1 137 ? 2.676 -23 -3.211 1 90.38 137 LYS B CA 1
ATOM 4106 C C . LYS B 1 137 ? 2.184 -24.438 -3.094 1 90.38 137 LYS B C 1
ATOM 4108 O O . LYS B 1 137 ? 2.869 -25.375 -3.514 1 90.38 137 LYS B O 1
ATOM 4113 N N . THR B 1 138 ? 1.004 -24.594 -2.576 1 89.38 138 THR B N 1
ATOM 4114 C CA . THR B 1 138 ? 0.44 -25.922 -2.393 1 89.38 138 THR B CA 1
ATOM 4115 C C . THR B 1 138 ? 0.227 -26.609 -3.738 1 89.38 138 THR B C 1
ATOM 4117 O O . THR B 1 138 ? 0.755 -27.703 -3.975 1 89.38 138 THR B O 1
ATOM 4120 N N . PRO B 1 139 ? -0.534 -25.984 -4.656 1 92.62 139 PRO B N 1
ATOM 4121 C CA . PRO B 1 139 ? -0.685 -26.656 -5.945 1 92.62 139 PRO B CA 1
ATOM 4122 C C . PRO B 1 139 ? 0.646 -26.859 -6.668 1 92.62 139 PRO B C 1
ATOM 4124 O O . PRO B 1 139 ? 0.824 -27.844 -7.383 1 92.62 139 PRO B O 1
ATOM 4127 N N . VAL B 1 140 ? 1.577 -25.984 -6.516 1 93.94 140 VAL B N 1
ATOM 4128 C CA . VAL B 1 140 ? 2.898 -26.125 -7.117 1 93.94 140 VAL B CA 1
ATOM 4129 C C . VAL B 1 140 ? 3.576 -27.391 -6.578 1 93.94 140 VAL B C 1
ATOM 4131 O O . VAL B 1 140 ? 4.137 -28.172 -7.348 1 93.94 140 VAL B O 1
ATOM 4134 N N . SER B 1 141 ? 3.479 -27.578 -5.297 1 92.44 141 SER B N 1
ATOM 4135 C CA . SER B 1 141 ? 4.082 -28.75 -4.656 1 92.44 141 SER B CA 1
ATOM 4136 C C . SER B 1 141 ? 3.395 -30.031 -5.09 1 92.44 141 SER B C 1
ATOM 4138 O O . SER B 1 141 ? 4.051 -31.062 -5.277 1 92.44 141 SER B O 1
ATOM 4140 N N . VAL B 1 142 ? 2.092 -30.016 -5.211 1 92.12 142 VAL B N 1
ATOM 4141 C CA . VAL B 1 142 ? 1.335 -31.188 -5.648 1 92.12 142 VAL B CA 1
ATOM 4142 C C . VAL B 1 142 ? 1.748 -31.562 -7.066 1 92.12 142 VAL B C 1
ATOM 4144 O O . VAL B 1 142 ? 1.955 -32.75 -7.359 1 92.12 142 VAL B O 1
ATOM 4147 N N . ILE B 1 143 ? 1.878 -30.547 -7.906 1 94 143 ILE B N 1
ATOM 4148 C CA . ILE B 1 143 ? 2.318 -30.797 -9.273 1 94 143 ILE B CA 1
ATOM 4149 C C . ILE B 1 143 ? 3.695 -31.469 -9.266 1 94 143 ILE B C 1
ATOM 4151 O O . ILE B 1 143 ? 3.934 -32.438 -9.984 1 94 143 ILE B O 1
ATOM 4155 N N . GLU B 1 144 ? 4.598 -30.969 -8.453 1 92.19 144 GLU B N 1
ATOM 4156 C CA . GLU B 1 144 ? 5.938 -31.547 -8.352 1 92.19 144 GLU B CA 1
ATOM 4157 C C . GLU B 1 144 ? 5.887 -33 -7.941 1 92.19 144 GLU B C 1
ATOM 4159 O O . GLU B 1 144 ? 6.59 -33.844 -8.516 1 92.19 144 GLU B O 1
ATOM 4164 N N . LEU B 1 145 ? 5.039 -33.375 -7 1 92.25 145 LEU B N 1
ATOM 4165 C CA . LEU B 1 145 ? 4.891 -34.719 -6.52 1 92.25 145 LEU B CA 1
ATOM 4166 C C . LEU B 1 145 ? 4.34 -35.625 -7.617 1 92.25 145 LEU B C 1
ATOM 4168 O O . LEU B 1 145 ? 4.824 -36.75 -7.809 1 92.25 145 LEU B O 1
ATOM 4172 N N . LEU B 1 146 ? 3.336 -35.156 -8.297 1 91.62 146 LEU B N 1
ATOM 4173 C CA . LEU B 1 146 ? 2.73 -35.938 -9.383 1 91.62 146 LEU B CA 1
ATOM 4174 C C . LEU B 1 146 ? 3.736 -36.188 -10.508 1 91.62 146 LEU B C 1
ATOM 4176 O O . LEU B 1 146 ? 3.783 -37.281 -11.078 1 91.62 146 LEU B O 1
ATOM 4180 N N . LEU B 1 147 ? 4.539 -35.156 -10.773 1 90.38 147 LEU B N 1
ATOM 4181 C CA . LEU B 1 147 ? 5.539 -35.281 -11.828 1 90.38 147 LEU B CA 1
ATOM 4182 C C . LEU B 1 147 ? 6.625 -36.281 -11.438 1 90.38 147 LEU B C 1
ATOM 4184 O O . LEU B 1 147 ? 7.105 -37.031 -12.281 1 90.38 147 LEU B O 1
ATOM 4188 N N . GLN B 1 148 ? 7.012 -36.281 -10.219 1 87.44 148 GLN B N 1
ATOM 4189 C CA . GLN B 1 148 ? 8 -37.25 -9.734 1 87.44 148 GLN B CA 1
ATOM 4190 C C . GLN B 1 148 ? 7.5 -38.656 -9.891 1 87.44 148 GLN B C 1
ATOM 4192 O O . GLN B 1 148 ? 8.234 -39.531 -10.367 1 87.44 148 GLN B O 1
ATOM 4197 N N . LYS B 1 149 ? 6.25 -38.875 -9.531 1 85.75 149 LYS B N 1
ATOM 4198 C CA . LYS B 1 149 ? 5.641 -40.219 -9.648 1 85.75 149 LYS B CA 1
ATOM 4199 C C . LYS B 1 149 ? 5.512 -40.625 -11.109 1 85.75 149 LYS B C 1
ATOM 4201 O O . LYS B 1 149 ? 5.848 -41.75 -11.469 1 85.75 149 LYS B O 1
ATOM 4206 N N . PHE B 1 150 ? 5.148 -39.719 -11.852 1 84.19 150 PHE B N 1
ATOM 4207 C CA . PHE B 1 150 ? 4.898 -40 -13.258 1 84.19 150 PHE B CA 1
ATOM 4208 C C . PHE B 1 150 ? 6.207 -40.25 -14 1 84.19 150 PHE B C 1
ATOM 4210 O O . PHE B 1 150 ? 6.273 -41.125 -14.859 1 84.19 150 PHE B O 1
ATOM 4217 N N . GLY B 1 151 ? 7.285 -39.5 -13.789 1 81.56 151 GLY B N 1
ATOM 4218 C CA . GLY B 1 151 ? 8.586 -39.688 -14.414 1 81.56 151 GLY B CA 1
ATOM 4219 C C . GLY B 1 151 ? 9.211 -41.031 -14.102 1 81.56 151 GLY B C 1
ATOM 4220 O O . GLY B 1 151 ? 9.875 -41.625 -14.953 1 81.56 151 GLY B O 1
ATOM 4221 N N . LYS B 1 152 ? 8.891 -41.562 -12.977 1 82.75 152 LYS B N 1
ATOM 4222 C CA . LYS B 1 152 ? 9.406 -42.875 -12.586 1 82.75 152 LYS B CA 1
ATOM 4223 C C . LYS B 1 152 ? 8.672 -44 -13.32 1 82.75 152 LYS B C 1
ATOM 4225 O O . LYS B 1 152 ? 9.281 -44.969 -13.719 1 82.75 152 LYS B O 1
ATOM 4230 N N . GLU B 1 153 ? 7.398 -43.75 -13.625 1 81.69 153 GLU B N 1
ATOM 4231 C CA . GLU B 1 153 ? 6.559 -44.781 -14.227 1 81.69 153 GLU B CA 1
ATOM 4232 C C . GLU B 1 153 ? 6.66 -44.781 -15.75 1 81.69 153 GLU B C 1
ATOM 4234 O O . GLU B 1 153 ? 6.48 -45.812 -16.406 1 81.69 153 GLU B O 1
ATOM 4239 N N . HIS B 1 154 ? 6.922 -43.625 -16.25 1 80.06 154 HIS B N 1
ATOM 4240 C CA . HIS B 1 154 ? 6.949 -43.5 -17.703 1 80.06 154 HIS B CA 1
ATOM 4241 C C . HIS B 1 154 ? 8.258 -42.875 -18.172 1 80.06 154 HIS B C 1
ATOM 4243 O O . HIS B 1 154 ? 8.328 -41.656 -18.422 1 80.06 154 HIS B O 1
ATOM 4249 N N . ARG B 1 155 ? 9.227 -43.625 -18.5 1 79.56 155 ARG B N 1
ATOM 4250 C CA . ARG B 1 155 ? 10.57 -43.188 -18.859 1 79.56 155 ARG B CA 1
ATOM 4251 C C . ARG B 1 155 ? 10.578 -42.469 -20.219 1 79.56 155 ARG B C 1
ATOM 4253 O O . ARG B 1 155 ? 11.391 -41.594 -20.453 1 79.56 155 ARG B O 1
ATOM 4260 N N . GLU B 1 156 ? 9.641 -42.844 -21.062 1 79.25 156 GLU B N 1
ATOM 4261 C CA . GLU B 1 156 ? 9.562 -42.25 -22.406 1 79.25 156 GLU B CA 1
ATOM 4262 C C . GLU B 1 156 ? 9.109 -40.812 -22.328 1 79.25 156 GLU B C 1
ATOM 4264 O O . GLU B 1 156 ? 9.359 -40.031 -23.25 1 79.25 156 GLU B O 1
ATOM 4269 N N . ALA B 1 157 ? 8.523 -40.438 -21.219 1 81.62 157 ALA B N 1
ATOM 4270 C CA . ALA B 1 157 ? 7.973 -39.094 -21.078 1 81.62 157 ALA B CA 1
ATOM 4271 C C . ALA B 1 157 ? 8.906 -38.188 -20.266 1 81.62 157 ALA B C 1
ATOM 4273 O O . ALA B 1 157 ? 8.523 -37.094 -19.859 1 81.62 157 ALA B O 1
ATOM 4274 N N . ARG B 1 158 ? 10.094 -38.625 -20.109 1 84.12 158 ARG B N 1
ATOM 4275 C CA . ARG B 1 158 ? 11.039 -37.969 -19.219 1 84.12 158 ARG B CA 1
ATOM 4276 C C . ARG B 1 158 ? 11.297 -36.531 -19.672 1 84.12 158 ARG B C 1
ATOM 4278 O O . ARG B 1 158 ? 11.359 -35.625 -18.859 1 84.12 158 ARG B O 1
ATOM 4285 N N . ALA B 1 159 ? 11.438 -36.344 -20.922 1 84.81 159 ALA B N 1
ATOM 4286 C CA . ALA B 1 159 ? 11.727 -35 -21.453 1 84.81 159 ALA B CA 1
ATOM 4287 C C . ALA B 1 159 ? 10.562 -34.031 -21.172 1 84.81 159 ALA B C 1
ATOM 4289 O O . ALA B 1 159 ? 10.781 -32.906 -20.75 1 84.81 159 ALA B O 1
ATOM 4290 N N . THR B 1 160 ? 9.375 -34.5 -21.406 1 87.25 160 THR B N 1
ATOM 4291 C CA . THR B 1 160 ? 8.188 -33.688 -21.172 1 87.25 160 THR B CA 1
ATOM 4292 C C . THR B 1 160 ? 8.047 -33.375 -19.672 1 87.25 160 THR B C 1
ATOM 4294 O O . THR B 1 160 ? 7.73 -32.25 -19.297 1 87.25 160 THR B O 1
ATOM 4297 N N . VAL B 1 161 ? 8.281 -34.375 -18.859 1 89.38 161 VAL B N 1
ATOM 4298 C CA . VAL B 1 161 ? 8.195 -34.219 -17.406 1 89.38 161 VAL B CA 1
ATOM 4299 C C . VAL B 1 161 ? 9.195 -33.188 -16.938 1 89.38 161 VAL B C 1
ATOM 4301 O O . VAL B 1 161 ? 8.852 -32.312 -16.141 1 89.38 161 VAL B O 1
ATOM 4304 N N . GLU B 1 162 ? 10.359 -33.25 -17.5 1 87.75 162 GLU B N 1
ATOM 4305 C CA . GLU B 1 162 ? 11.383 -32.281 -17.109 1 87.75 162 GLU B CA 1
ATOM 4306 C C . GLU B 1 162 ? 11.016 -30.875 -17.547 1 87.75 162 GLU B C 1
ATOM 4308 O O . GLU B 1 162 ? 11.266 -29.906 -16.828 1 87.75 162 GLU B O 1
ATOM 4313 N N . SER B 1 163 ? 10.438 -30.75 -18.656 1 90.06 163 SER B N 1
ATOM 4314 C CA . SER B 1 163 ? 10 -29.438 -19.141 1 90.06 163 SER B CA 1
ATOM 4315 C C . SER B 1 163 ? 8.922 -28.859 -18.234 1 90.06 163 SER B C 1
ATOM 4317 O O . SER B 1 163 ? 8.969 -27.672 -17.906 1 90.06 163 SER B O 1
ATOM 4319 N N . ILE B 1 164 ? 7.961 -29.641 -17.875 1 92.44 164 ILE B N 1
ATOM 4320 C CA . ILE B 1 164 ? 6.898 -29.188 -16.984 1 92.44 164 ILE B CA 1
ATOM 4321 C C . ILE B 1 164 ? 7.48 -28.812 -15.625 1 92.44 164 ILE B C 1
ATOM 4323 O O . ILE B 1 164 ? 7.082 -27.812 -15.023 1 92.44 164 ILE B O 1
ATOM 4327 N N . ARG B 1 165 ? 8.375 -29.609 -15.211 1 90 165 ARG B N 1
ATOM 4328 C CA . ARG B 1 165 ? 9.023 -29.344 -13.93 1 90 165 ARG B CA 1
ATOM 4329 C C . ARG B 1 165 ? 9.75 -28 -13.961 1 90 165 ARG B C 1
ATOM 4331 O O . ARG B 1 165 ? 9.742 -27.25 -12.977 1 90 165 ARG B O 1
ATOM 4338 N N . GLU B 1 166 ? 10.398 -27.719 -15.008 1 87.19 166 GLU B N 1
ATOM 4339 C CA . GLU B 1 166 ? 11.078 -26.438 -15.172 1 87.19 166 GLU B CA 1
ATOM 4340 C C . GLU B 1 166 ? 10.102 -25.281 -15.039 1 87.19 166 GLU B C 1
ATOM 4342 O O . GLU B 1 166 ? 10.383 -24.297 -14.352 1 87.19 166 GLU B O 1
ATOM 4347 N N . GLU B 1 167 ? 9.016 -25.406 -15.719 1 91.25 167 GLU B N 1
ATOM 4348 C CA . GLU B 1 167 ? 8 -24.359 -15.633 1 91.25 167 GLU B CA 1
ATOM 4349 C C . GLU B 1 167 ? 7.438 -24.25 -14.219 1 91.25 167 GLU B C 1
ATOM 4351 O O . GLU B 1 167 ? 7.172 -23.156 -13.727 1 91.25 167 GLU B O 1
ATOM 4356 N N . ASN B 1 168 ? 7.203 -25.359 -13.594 1 93.19 168 ASN B N 1
ATOM 4357 C CA . ASN B 1 168 ? 6.719 -25.406 -12.219 1 93.19 168 ASN B CA 1
ATOM 4358 C C . ASN B 1 168 ? 7.672 -24.688 -11.266 1 93.19 168 ASN B C 1
ATOM 4360 O O . ASN B 1 168 ? 7.238 -23.969 -10.375 1 93.19 168 ASN B O 1
ATOM 4364 N N . ASN B 1 169 ? 8.93 -24.906 -11.492 1 87.81 169 ASN B N 1
ATOM 4365 C CA . ASN B 1 169 ? 9.945 -24.234 -10.688 1 87.81 169 ASN B CA 1
ATOM 4366 C C . ASN B 1 169 ? 9.961 -22.734 -10.938 1 87.81 169 ASN B C 1
ATOM 4368 O O . ASN B 1 169 ? 10.219 -21.953 -10.016 1 87.81 169 ASN B O 1
ATOM 4372 N N . ARG B 1 170 ? 9.727 -22.391 -12.094 1 88.06 170 ARG B N 1
ATOM 4373 C CA . ARG B 1 170 ? 9.625 -20.984 -12.422 1 88.06 170 ARG B CA 1
ATOM 4374 C C . ARG B 1 170 ? 8.492 -20.312 -11.648 1 88.06 170 ARG B C 1
ATOM 4376 O O . ARG B 1 170 ? 8.648 -19.203 -11.141 1 88.06 170 ARG B O 1
ATOM 4383 N N . ILE B 1 171 ? 7.391 -20.969 -11.57 1 93.12 171 ILE B N 1
ATOM 4384 C CA . ILE B 1 171 ? 6.262 -20.453 -10.805 1 93.12 171 ILE B CA 1
ATOM 4385 C C . ILE B 1 171 ? 6.648 -20.328 -9.336 1 93.12 171 ILE B C 1
ATOM 4387 O O . ILE B 1 171 ? 6.387 -19.297 -8.711 1 93.12 171 ILE B O 1
ATOM 4391 N N . LEU B 1 172 ? 7.27 -21.344 -8.852 1 90.88 172 LEU B N 1
ATOM 4392 C CA . LEU B 1 172 ? 7.676 -21.344 -7.453 1 90.88 172 LEU B CA 1
ATOM 4393 C C . LEU B 1 172 ? 8.609 -20.172 -7.16 1 90.88 172 LEU B C 1
ATOM 4395 O O . LEU B 1 172 ? 8.422 -19.453 -6.172 1 90.88 172 LEU B O 1
ATOM 4399 N N . ASN B 1 173 ? 9.523 -19.984 -7.98 1 87.06 173 ASN B N 1
ATOM 4400 C CA . ASN B 1 173 ? 10.461 -18.875 -7.82 1 87.06 173 ASN B CA 1
ATOM 4401 C C . ASN B 1 173 ? 9.758 -17.531 -7.93 1 87.06 173 ASN B C 1
ATOM 4403 O O . ASN B 1 173 ? 10.102 -16.578 -7.219 1 87.06 173 ASN B O 1
ATOM 4407 N N . GLY B 1 174 ? 8.883 -17.469 -8.883 1 90.31 174 GLY B N 1
ATOM 4408 C CA . GLY B 1 174 ? 8.086 -16.25 -8.992 1 90.31 174 GLY B CA 1
ATOM 4409 C C . GLY B 1 174 ? 7.309 -15.93 -7.73 1 90.31 174 GLY B C 1
ATOM 4410 O O . GLY B 1 174 ? 7.25 -14.773 -7.312 1 90.31 174 GLY B O 1
ATOM 4411 N N . LEU B 1 175 ? 6.719 -16.906 -7.156 1 92.81 175 LEU B N 1
ATOM 4412 C CA . LEU B 1 175 ? 5.977 -16.734 -5.91 1 92.81 175 LEU B CA 1
ATOM 4413 C C . LEU B 1 175 ? 6.891 -16.234 -4.797 1 92.81 175 LEU B C 1
ATOM 4415 O O . LEU B 1 175 ? 6.523 -15.344 -4.031 1 92.81 175 LEU B O 1
ATOM 4419 N N . ASP B 1 176 ? 8.039 -16.797 -4.746 1 89.25 176 ASP B N 1
ATOM 4420 C CA . ASP B 1 176 ? 9.008 -16.375 -3.746 1 89.25 176 ASP B CA 1
ATOM 4421 C C . ASP B 1 176 ? 9.398 -14.906 -3.947 1 89.25 176 ASP B C 1
ATOM 4423 O O . ASP B 1 176 ? 9.531 -14.156 -2.979 1 89.25 176 ASP B O 1
ATOM 4427 N N . LEU B 1 177 ? 9.602 -14.578 -5.137 1 88.5 177 LEU B N 1
ATOM 4428 C CA . LEU B 1 177 ? 9.961 -13.203 -5.461 1 88.5 177 LEU B CA 1
ATOM 4429 C C . LEU B 1 177 ? 8.867 -12.234 -5.004 1 88.5 177 LEU B C 1
ATOM 4431 O O . LEU B 1 177 ? 9.164 -11.18 -4.434 1 88.5 177 LEU B O 1
ATOM 4435 N N . ALA B 1 178 ? 7.676 -12.602 -5.25 1 90.06 178 ALA B N 1
ATOM 4436 C CA . ALA B 1 178 ? 6.551 -11.766 -4.828 1 90.06 178 ALA B CA 1
ATOM 4437 C C . ALA B 1 178 ? 6.523 -11.609 -3.312 1 90.06 178 ALA B C 1
ATOM 4439 O O . ALA B 1 178 ? 6.242 -10.523 -2.801 1 90.06 178 ALA B O 1
ATOM 4440 N N . LEU B 1 179 ? 6.809 -12.625 -2.684 1 88.38 179 LEU B N 1
ATOM 4441 C CA . LEU B 1 179 ? 6.844 -12.594 -1.225 1 88.38 179 LEU B CA 1
ATOM 4442 C C . LEU B 1 179 ? 7.938 -11.656 -0.728 1 88.38 179 LEU B C 1
ATOM 4444 O O . LEU B 1 179 ? 7.711 -10.859 0.185 1 88.38 179 LEU B O 1
ATOM 4448 N N . HIS B 1 180 ? 9.047 -11.781 -1.315 1 87.38 180 HIS B N 1
ATOM 4449 C CA . HIS B 1 180 ? 10.148 -10.914 -0.929 1 87.38 180 HIS B CA 1
ATOM 4450 C C . HIS B 1 180 ? 9.82 -9.445 -1.188 1 87.38 180 HIS B C 1
ATOM 4452 O O . HIS B 1 180 ? 10.156 -8.578 -0.381 1 87.38 180 HIS B O 1
ATOM 4458 N N . MET B 1 181 ? 9.156 -9.227 -2.27 1 86.69 181 MET B N 1
ATOM 4459 C CA . MET B 1 181 ? 8.766 -7.863 -2.605 1 86.69 181 MET B CA 1
ATOM 4460 C C . MET B 1 181 ? 7.785 -7.312 -1.572 1 86.69 181 MET B C 1
ATOM 4462 O O . MET B 1 181 ? 7.91 -6.164 -1.145 1 86.69 181 MET B O 1
ATOM 4466 N N . ALA B 1 182 ? 6.883 -8.102 -1.228 1 83.38 182 ALA B N 1
ATOM 4467 C CA . ALA B 1 182 ? 5.895 -7.695 -0.231 1 83.38 182 ALA B CA 1
ATOM 4468 C C . ALA B 1 182 ? 6.559 -7.391 1.108 1 83.38 182 ALA B C 1
ATOM 4470 O O . ALA B 1 182 ? 6.184 -6.43 1.789 1 83.38 182 ALA B O 1
ATOM 4471 N N . ARG B 1 183 ? 7.512 -8.117 1.405 1 83.69 183 ARG B N 1
ATOM 4472 C CA . ARG B 1 183 ? 8.172 -7.984 2.699 1 83.69 183 ARG B CA 1
ATOM 4473 C C . ARG B 1 183 ? 9.148 -6.812 2.703 1 83.69 183 ARG B C 1
ATOM 4475 O O . ARG B 1 183 ? 9.445 -6.246 3.758 1 83.69 183 ARG B O 1
ATOM 4482 N N . LEU B 1 184 ? 9.688 -6.531 1.545 1 82.06 184 LEU B N 1
ATOM 4483 C CA . LEU B 1 184 ? 10.641 -5.43 1.408 1 82.06 184 LEU B CA 1
ATOM 4484 C C . LEU B 1 184 ? 10.023 -4.121 1.89 1 82.06 184 LEU B C 1
ATOM 4486 O O . LEU B 1 184 ? 10.727 -3.256 2.416 1 82.06 184 LEU B O 1
ATOM 4490 N N . GLU B 1 185 ? 8.734 -4.051 1.754 1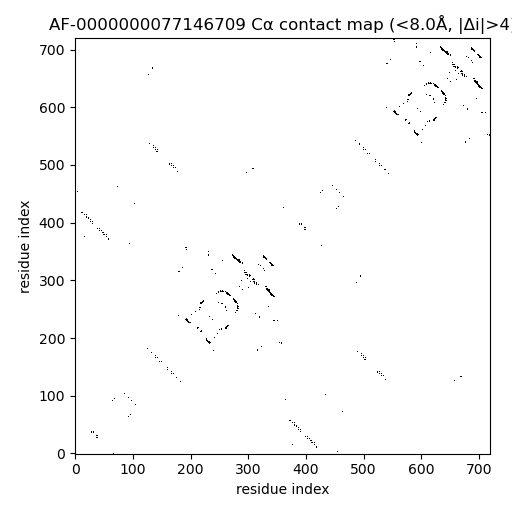 74.25 185 GLU B N 1
ATOM 4491 C CA . GLU B 1 185 ? 8.031 -2.832 2.145 1 74.25 185 GLU B CA 1
ATOM 4492 C C . GLU B 1 185 ? 8.062 -2.639 3.658 1 74.25 185 GLU B C 1
ATOM 4494 O O . GLU B 1 185 ? 7.98 -1.51 4.148 1 74.25 185 GLU B O 1
ATOM 4499 N N . GLN B 1 186 ? 8.188 -3.703 4.25 1 74.5 186 GLN B N 1
ATOM 4500 C CA . GLN B 1 186 ? 8.234 -3.625 5.707 1 74.5 186 GLN B CA 1
ATOM 4501 C C . GLN B 1 186 ? 9.648 -3.877 6.227 1 74.5 186 GLN B C 1
ATOM 4503 O O . GLN B 1 186 ? 9.828 -4.328 7.359 1 74.5 186 GLN B O 1
ATOM 4508 N N . PHE B 1 187 ? 10.57 -3.645 5.41 1 70.69 187 PHE B N 1
ATOM 4509 C CA . PHE B 1 187 ? 11.961 -3.945 5.723 1 70.69 187 PHE B CA 1
ATOM 4510 C C . PHE B 1 187 ? 12.344 -3.367 7.078 1 70.69 187 PHE B C 1
ATOM 4512 O O . PHE B 1 187 ? 12.945 -4.059 7.906 1 70.69 187 PHE B O 1
ATOM 4519 N N . ALA B 1 188 ? 11.953 -2.139 7.227 1 62.84 188 ALA B N 1
ATOM 4520 C CA . ALA B 1 188 ? 12.352 -1.399 8.422 1 62.84 188 ALA B CA 1
ATOM 4521 C C . ALA B 1 188 ? 11.844 -2.084 9.688 1 62.84 188 ALA B C 1
ATOM 4523 O O . ALA B 1 188 ? 12.445 -1.956 10.758 1 62.84 188 ALA B O 1
ATOM 4524 N N . LYS B 1 189 ? 10.859 -2.865 9.445 1 66.62 189 LYS B N 1
ATOM 4525 C CA . LYS B 1 189 ? 10.25 -3.479 10.625 1 66.62 189 LYS B CA 1
ATOM 4526 C C . LYS B 1 189 ? 10.727 -4.918 10.797 1 66.62 189 LYS B C 1
ATOM 4528 O O . LYS B 1 189 ? 10.523 -5.52 11.852 1 66.62 189 LYS B O 1
ATOM 4533 N N . ASP B 1 190 ? 11.391 -5.375 9.867 1 72.62 190 ASP B N 1
ATOM 4534 C CA . ASP B 1 190 ? 11.578 -6.82 9.875 1 72.62 190 ASP B CA 1
ATOM 4535 C C . ASP B 1 190 ? 13.062 -7.176 9.852 1 72.62 190 ASP B C 1
ATOM 4537 O O . ASP B 1 190 ? 13.43 -8.352 9.977 1 72.62 190 ASP B O 1
ATOM 4541 N N . TYR B 1 191 ? 14.055 -6.199 9.797 1 76.88 191 TYR B N 1
ATOM 4542 C CA . TYR B 1 191 ? 15.43 -6.66 9.625 1 76.88 191 TYR B CA 1
ATOM 4543 C C . TYR B 1 191 ? 16.156 -6.742 10.961 1 76.88 191 TYR B C 1
ATOM 4545 O O . TYR B 1 191 ? 15.797 -6.039 11.906 1 76.88 191 TYR B O 1
ATOM 4553 N N . LYS B 1 192 ? 16.953 -7.723 11.148 1 83 192 LYS B N 1
ATOM 4554 C CA . LYS B 1 192 ? 17.781 -8 12.32 1 83 192 LYS B CA 1
ATOM 4555 C C . LYS B 1 192 ? 19.266 -8.117 11.938 1 83 192 LYS B C 1
ATOM 4557 O O . LYS B 1 192 ? 19.656 -9.047 11.227 1 83 192 LYS B O 1
ATOM 4562 N N . VAL B 1 193 ? 20.031 -7.215 12.461 1 85 193 VAL B N 1
ATOM 4563 C CA . VAL B 1 193 ? 21.453 -7.227 12.141 1 85 193 VAL B CA 1
ATOM 4564 C C . VAL B 1 193 ? 22.172 -8.195 13.07 1 85 193 VAL B C 1
ATOM 4566 O O . VAL B 1 193 ? 22.016 -8.148 14.289 1 85 193 VAL B O 1
ATOM 4569 N N . GLU B 1 194 ? 22.844 -9.141 12.469 1 89.19 194 GLU B N 1
ATOM 4570 C CA . GLU B 1 194 ? 23.656 -10.125 13.188 1 89.19 194 GLU B CA 1
ATOM 4571 C C . GLU B 1 194 ? 24.953 -10.406 12.445 1 89.19 194 GLU B C 1
ATOM 4573 O O . GLU B 1 194 ? 25.172 -9.906 11.336 1 89.19 194 GLU B O 1
ATOM 4578 N N . VAL B 1 195 ? 25.812 -11.109 13.141 1 91.06 195 VAL B N 1
ATOM 4579 C CA . VAL B 1 195 ? 27.047 -11.547 12.492 1 91.06 195 VAL B CA 1
ATOM 4580 C C . VAL B 1 195 ? 26.766 -12.758 11.602 1 91.06 195 VAL B C 1
ATOM 4582 O O . VAL B 1 195 ? 26.234 -13.766 12.07 1 91.06 195 VAL B O 1
ATOM 4585 N N . VAL B 1 196 ? 27.078 -12.547 10.367 1 93.69 196 VAL B N 1
ATOM 4586 C CA . VAL B 1 196 ? 26.719 -13.578 9.391 1 93.69 196 VAL B CA 1
ATOM 4587 C C . VAL B 1 196 ? 27.984 -14.062 8.68 1 93.69 196 VAL B C 1
ATOM 4589 O O . VAL B 1 196 ? 28.844 -13.258 8.297 1 93.69 196 VAL B O 1
ATOM 4592 N N . ASN B 1 197 ? 28.125 -15.336 8.633 1 95.12 197 ASN B N 1
ATOM 4593 C CA . ASN B 1 197 ? 29.156 -15.922 7.793 1 95.12 197 ASN B CA 1
ATOM 4594 C C . ASN B 1 197 ? 28.75 -15.961 6.324 1 95.12 197 ASN B C 1
ATOM 4596 O O . ASN B 1 197 ? 27.922 -16.781 5.926 1 95.12 197 ASN B O 1
ATOM 4600 N N . VAL B 1 198 ? 29.391 -15.133 5.516 1 95.94 198 VAL B N 1
ATOM 4601 C CA . VAL B 1 198 ? 29 -14.961 4.121 1 95.94 198 VAL B CA 1
ATOM 4602 C C . VAL B 1 198 ? 29.234 -16.266 3.355 1 95.94 198 VAL B C 1
ATOM 4604 O O . VAL B 1 198 ? 28.438 -16.609 2.473 1 95.94 198 VAL B O 1
ATOM 4607 N N . ILE B 1 199 ? 30.219 -17 3.699 1 96.38 199 ILE B N 1
ATOM 4608 C CA . ILE B 1 199 ? 30.547 -18.25 3.029 1 96.38 199 ILE B CA 1
ATOM 4609 C C . ILE B 1 199 ? 29.422 -19.266 3.234 1 96.38 199 ILE B C 1
ATOM 4611 O O . ILE B 1 199 ? 29 -19.922 2.289 1 96.38 199 ILE B O 1
ATOM 4615 N N . ASP B 1 200 ? 28.922 -19.25 4.402 1 96.38 200 ASP B N 1
ATOM 4616 C CA . ASP B 1 200 ? 27.812 -20.156 4.707 1 96.38 200 ASP B CA 1
ATOM 4617 C C . ASP B 1 200 ? 26.562 -19.781 3.906 1 96.38 200 ASP B C 1
ATOM 4619 O O . ASP B 1 200 ? 25.844 -20.656 3.434 1 96.38 200 ASP B O 1
ATOM 4623 N N . VAL B 1 201 ? 26.375 -18.562 3.789 1 97.06 201 VAL B N 1
ATOM 4624 C CA . VAL B 1 201 ? 25.219 -18.078 3.049 1 97.06 201 VAL B CA 1
ATOM 4625 C C . VAL B 1 201 ? 25.328 -18.484 1.582 1 97.06 201 VAL B C 1
ATOM 4627 O O . VAL B 1 201 ? 24.391 -19.031 1.003 1 97.06 201 VAL B O 1
ATOM 4630 N N . VAL B 1 202 ? 26.5 -18.328 1 1 97.5 202 VAL B N 1
ATOM 4631 C CA . VAL B 1 202 ? 26.719 -18.641 -0.407 1 97.5 202 VAL B CA 1
ATOM 4632 C C . VAL B 1 202 ? 26.578 -20.141 -0.628 1 97.5 202 VAL B C 1
ATOM 4634 O O . VAL B 1 202 ? 25.891 -20.578 -1.562 1 97.5 202 VAL B O 1
ATOM 4637 N N . ARG B 1 203 ? 27.156 -20.906 0.23 1 96.56 203 ARG B N 1
ATOM 4638 C CA . ARG B 1 203 ? 27.047 -22.359 0.123 1 96.56 203 ARG B CA 1
ATOM 4639 C C . ARG B 1 203 ? 25.594 -22.828 0.233 1 96.56 203 ARG B C 1
ATOM 4641 O O . ARG B 1 203 ? 25.172 -23.719 -0.499 1 96.56 203 ARG B O 1
ATOM 4648 N N . GLY B 1 204 ? 24.922 -22.203 1.175 1 96.69 204 GLY B N 1
ATOM 4649 C CA . GLY B 1 204 ? 23.5 -22.516 1.316 1 96.69 204 GLY B CA 1
ATOM 4650 C C . GLY B 1 204 ? 22.703 -22.219 0.061 1 96.69 204 GLY B C 1
ATOM 4651 O O . GLY B 1 204 ? 21.875 -23.031 -0.349 1 96.69 204 GLY B O 1
ATOM 4652 N N . ILE B 1 205 ? 23 -21.156 -0.594 1 96.94 205 ILE B N 1
ATOM 4653 C CA . ILE B 1 205 ? 22.281 -20.734 -1.793 1 96.94 205 ILE B CA 1
ATOM 4654 C C . ILE B 1 205 ? 22.625 -21.656 -2.953 1 96.94 205 ILE B C 1
ATOM 4656 O O . ILE B 1 205 ? 21.734 -22.031 -3.734 1 96.94 205 ILE B O 1
ATOM 4660 N N . ILE B 1 206 ? 23.875 -22.047 -3.078 1 96.62 206 ILE B N 1
ATOM 4661 C CA . ILE B 1 206 ? 24.281 -22.984 -4.113 1 96.62 206 ILE B CA 1
ATOM 4662 C C . ILE B 1 206 ? 23.547 -24.312 -3.936 1 96.62 206 ILE B C 1
ATOM 4664 O O . ILE B 1 206 ? 23.031 -24.891 -4.902 1 96.62 206 ILE B O 1
ATOM 4668 N N . ASN B 1 207 ? 23.438 -24.719 -2.703 1 96.06 207 ASN B N 1
ATOM 4669 C CA . ASN B 1 207 ? 22.766 -25.969 -2.406 1 96.06 207 ASN B CA 1
ATOM 4670 C C . ASN B 1 207 ? 21.266 -25.875 -2.703 1 96.06 207 ASN B C 1
ATOM 4672 O O . ASN B 1 207 ? 20.672 -26.828 -3.229 1 96.06 207 ASN B O 1
ATOM 4676 N N . GLU B 1 208 ? 20.703 -24.812 -2.367 1 92.31 208 GLU B N 1
ATOM 4677 C CA . GLU B 1 208 ? 19.281 -24.594 -2.605 1 92.31 208 GLU B CA 1
ATOM 4678 C C . GLU B 1 208 ? 18.953 -24.594 -4.098 1 92.31 208 GLU B C 1
ATOM 4680 O O . GLU B 1 208 ? 17.844 -24.938 -4.504 1 92.31 208 GLU B O 1
ATOM 4685 N N . ASN B 1 209 ? 19.938 -24.203 -4.902 1 93.06 209 ASN B N 1
ATOM 4686 C CA . ASN B 1 209 ? 19.719 -24.109 -6.344 1 93.06 209 ASN B CA 1
ATOM 4687 C C . ASN B 1 209 ? 20.438 -25.234 -7.094 1 93.06 209 ASN B C 1
ATOM 4689 O O . ASN B 1 209 ? 20.703 -25.109 -8.289 1 93.06 209 ASN B O 1
ATOM 4693 N N . ARG B 1 210 ? 20.703 -26.266 -6.406 1 92.81 210 ARG B N 1
ATOM 4694 C CA . ARG B 1 210 ? 21.453 -27.391 -6.98 1 92.81 210 ARG B CA 1
ATOM 4695 C C . ARG B 1 210 ? 20.734 -27.938 -8.211 1 92.81 210 ARG B C 1
ATOM 4697 O O . ARG B 1 210 ? 21.375 -28.188 -9.242 1 92.81 210 ARG B O 1
ATOM 4704 N N . LYS B 1 211 ? 19.438 -28.094 -8.117 1 84 211 LYS B N 1
ATOM 4705 C CA . LYS B 1 211 ? 18.672 -28.641 -9.227 1 84 211 LYS B CA 1
ATOM 4706 C C . LYS B 1 211 ? 18.75 -27.719 -10.445 1 84 211 LYS B C 1
ATOM 4708 O O . LYS B 1 211 ? 18.906 -28.188 -11.578 1 84 211 LYS B O 1
ATOM 4713 N N . SER B 1 212 ? 18.672 -26.5 -10.18 1 88.88 212 SER B N 1
ATOM 4714 C CA . SER B 1 212 ? 18.734 -25.531 -11.266 1 88.88 212 SER B CA 1
ATOM 4715 C C . SER B 1 212 ? 20.109 -25.547 -11.938 1 88.88 212 SER B C 1
ATOM 4717 O O . SER B 1 212 ? 20.203 -25.469 -13.164 1 88.88 212 SER B O 1
ATOM 4719 N N . PHE B 1 213 ? 21.172 -25.688 -11.156 1 93.75 213 PHE B N 1
ATOM 4720 C CA . PHE B 1 213 ? 22.516 -25.781 -11.695 1 93.75 213 PHE B CA 1
ATOM 4721 C C . PHE B 1 213 ? 22.656 -26.984 -12.609 1 93.75 213 PHE B C 1
ATOM 4723 O O . PHE B 1 213 ? 23.156 -26.875 -13.727 1 93.75 213 PHE B O 1
ATOM 4730 N N . ILE B 1 214 ? 22.078 -28.047 -12.203 1 89.5 214 ILE B N 1
ATOM 4731 C CA . ILE B 1 214 ? 22.203 -29.297 -12.93 1 89.5 214 ILE B CA 1
ATOM 4732 C C . ILE B 1 214 ? 21.375 -29.234 -14.211 1 89.5 214 ILE B C 1
ATOM 4734 O O . ILE B 1 214 ? 21.875 -29.516 -15.305 1 89.5 214 ILE B O 1
ATOM 4738 N N . GLN B 1 215 ? 20.172 -28.766 -14.047 1 83.75 215 GLN B N 1
ATOM 4739 C CA . GLN B 1 215 ? 19.266 -28.719 -15.18 1 83.75 215 GLN B CA 1
ATOM 4740 C C . GLN B 1 215 ? 19.766 -27.75 -16.25 1 83.75 215 GLN B C 1
ATOM 4742 O O . GLN B 1 215 ? 19.516 -27.953 -17.438 1 83.75 215 GLN B O 1
ATOM 4747 N N . SER B 1 216 ? 20.484 -26.797 -15.891 1 89.88 216 SER B N 1
ATOM 4748 C CA . SER B 1 216 ? 20.969 -25.797 -16.828 1 89.88 216 SER B CA 1
ATOM 4749 C C . SER B 1 216 ? 22.391 -26.109 -17.297 1 89.88 216 SER B C 1
ATOM 4751 O O . SER B 1 216 ? 22.953 -25.375 -18.109 1 89.88 216 SER B O 1
ATOM 4753 N N . SER B 1 217 ? 22.969 -27.172 -16.766 1 93.25 217 SER B N 1
ATOM 4754 C CA . SER B 1 217 ? 24.344 -27.562 -17.078 1 93.25 217 SER B CA 1
ATOM 4755 C C . SER B 1 217 ? 25.312 -26.438 -16.781 1 93.25 217 SER B C 1
ATOM 4757 O O . SER B 1 217 ? 26.188 -26.125 -17.609 1 93.25 217 SER B O 1
ATOM 4759 N N . VAL B 1 218 ? 25.094 -25.703 -15.758 1 96.56 218 VAL B N 1
ATOM 4760 C CA . VAL B 1 218 ? 25.969 -24.656 -15.258 1 96.56 218 VAL B CA 1
ATOM 4761 C C . VAL B 1 218 ? 26.688 -25.125 -13.992 1 96.56 218 VAL B C 1
ATOM 4763 O O . VAL B 1 218 ? 26.062 -25.688 -13.094 1 96.56 218 VAL B O 1
ATOM 4766 N N . PHE B 1 219 ? 27.969 -24.906 -13.859 1 96.81 219 PHE B N 1
ATOM 4767 C CA . PHE B 1 219 ? 28.75 -25.438 -12.734 1 96.81 219 PHE B CA 1
ATOM 4768 C C . PHE B 1 219 ? 29.125 -24.312 -11.773 1 96.81 219 PHE B C 1
ATOM 4770 O O . PHE B 1 219 ? 29.703 -23.297 -12.188 1 96.81 219 PHE B O 1
ATOM 4777 N N . PRO B 1 220 ? 28.812 -24.516 -10.5 1 97.69 220 PRO B N 1
ATOM 4778 C CA . PRO B 1 220 ? 29.281 -23.547 -9.508 1 97.69 220 PRO B CA 1
ATOM 4779 C C . PRO B 1 220 ? 30.734 -23.781 -9.102 1 97.69 220 PRO B C 1
ATOM 4781 O O . PRO B 1 220 ? 31.125 -24.906 -8.797 1 97.69 220 PRO B O 1
ATOM 4784 N N . LYS B 1 221 ? 31.531 -22.828 -9.188 1 96.94 221 LYS B N 1
ATOM 4785 C CA . LYS B 1 221 ? 32.938 -22.875 -8.789 1 96.94 221 LYS B CA 1
ATOM 4786 C C . LYS B 1 221 ? 33.188 -21.969 -7.578 1 96.94 221 LYS B C 1
ATOM 4788 O O . LYS B 1 221 ? 33.25 -20.75 -7.711 1 96.94 221 LYS B O 1
ATOM 4793 N N . VAL B 1 222 ? 33.375 -22.578 -6.43 1 95.94 222 VAL B N 1
ATOM 4794 C CA . VAL B 1 222 ? 33.625 -21.844 -5.188 1 95.94 222 VAL B CA 1
ATOM 4795 C C . VAL B 1 222 ? 35.125 -21.672 -4.977 1 95.94 222 VAL B C 1
ATOM 4797 O O . VAL B 1 222 ? 35.875 -22.656 -4.887 1 95.94 222 VAL B O 1
ATOM 4800 N N . MET B 1 223 ? 35.625 -20.438 -4.918 1 93.94 223 MET B N 1
ATOM 4801 C CA . MET B 1 223 ? 37.031 -20.141 -4.805 1 93.94 223 MET B CA 1
ATOM 4802 C C . MET B 1 223 ? 37.344 -19.359 -3.529 1 93.94 223 MET B C 1
ATOM 4804 O O . MET B 1 223 ? 38 -18.328 -3.568 1 93.94 223 MET B O 1
ATOM 4808 N N . PHE B 1 224 ? 36.875 -19.828 -2.484 1 92.69 224 PHE B N 1
ATOM 4809 C CA . PHE B 1 224 ? 37.125 -19.172 -1.207 1 92.69 224 PHE B CA 1
ATOM 4810 C C . PHE B 1 224 ? 38.438 -19.609 -0.624 1 92.69 224 PHE B C 1
ATOM 4812 O O . PHE B 1 224 ? 38.75 -20.797 -0.578 1 92.69 224 PHE B O 1
ATOM 4819 N N . GLU B 1 225 ? 39.25 -18.719 -0.229 1 88.12 225 GLU B N 1
ATOM 4820 C CA . GLU B 1 225 ? 40.531 -19.031 0.389 1 88.12 225 GLU B CA 1
ATOM 4821 C C . GLU B 1 225 ? 40.375 -19.344 1.875 1 88.12 225 GLU B C 1
ATOM 4823 O O . GLU B 1 225 ? 41.125 -20.172 2.426 1 88.12 225 GLU B O 1
ATOM 4828 N N . GLU B 1 226 ? 39.469 -18.672 2.484 1 87.69 226 GLU B N 1
ATOM 4829 C CA . GLU B 1 226 ? 39.188 -18.859 3.906 1 87.69 226 GLU B CA 1
ATOM 4830 C C . GLU B 1 226 ? 37.906 -19.641 4.121 1 87.69 226 GLU B C 1
ATOM 4832 O O . GLU B 1 226 ? 37.062 -19.734 3.217 1 87.69 226 GLU B O 1
ATOM 4837 N N . ASP B 1 227 ? 37.781 -20.125 5.355 1 86.25 227 ASP B N 1
ATOM 4838 C CA . ASP B 1 227 ? 36.625 -20.938 5.652 1 86.25 227 ASP B CA 1
ATOM 4839 C C . ASP B 1 227 ? 35.5 -20.094 6.234 1 86.25 227 ASP B C 1
ATOM 4841 O O . ASP B 1 227 ? 34.344 -20.516 6.254 1 86.25 227 ASP B O 1
ATOM 4845 N N . THR B 1 228 ? 35.938 -18.984 6.773 1 87.31 228 THR B N 1
ATOM 4846 C CA . THR B 1 228 ? 34.906 -18.141 7.371 1 87.31 228 THR B CA 1
ATOM 4847 C C . THR B 1 228 ? 35.125 -16.672 6.984 1 87.31 228 THR B C 1
ATOM 4849 O O . THR B 1 228 ? 36.281 -16.266 6.742 1 87.31 228 THR B O 1
ATOM 4852 N N . CYS B 1 229 ? 34.094 -16 6.723 1 92.38 229 CYS B N 1
ATOM 4853 C CA . CYS B 1 229 ? 34.094 -14.562 6.484 1 92.38 229 CYS B CA 1
ATOM 4854 C C . CYS B 1 229 ? 32.875 -13.906 7.148 1 92.38 229 CYS B C 1
ATOM 4856 O O . CYS B 1 229 ? 31.75 -14.039 6.664 1 92.38 229 CYS B O 1
ATOM 4858 N N . MET B 1 230 ? 33.188 -13.25 8.273 1 92.06 230 MET B N 1
ATOM 4859 C CA . MET B 1 230 ? 32.125 -12.711 9.094 1 92.06 230 MET B CA 1
ATOM 4860 C C . MET B 1 230 ? 31.844 -11.25 8.75 1 92.06 230 MET B C 1
ATOM 4862 O O . MET B 1 230 ? 32.781 -10.453 8.641 1 92.06 230 MET B O 1
ATOM 4866 N N . VAL B 1 231 ? 30.609 -10.953 8.547 1 92 231 VAL B N 1
ATOM 4867 C CA . VAL B 1 231 ? 30.188 -9.578 8.305 1 92 231 VAL B CA 1
ATOM 4868 C C . VAL B 1 231 ? 28.938 -9.266 9.117 1 92 231 VAL B C 1
ATOM 4870 O O . VAL B 1 231 ? 28.219 -10.18 9.539 1 92 231 VAL B O 1
ATOM 4873 N N . ALA B 1 232 ? 28.734 -7.984 9.398 1 90.88 232 ALA B N 1
ATOM 4874 C CA . ALA B 1 232 ? 27.5 -7.562 10.039 1 90.88 232 ALA B CA 1
ATOM 4875 C C . ALA B 1 232 ? 26.391 -7.367 9.008 1 90.88 232 ALA B C 1
ATOM 4877 O O . ALA B 1 232 ? 26.516 -6.543 8.102 1 90.88 232 ALA B O 1
ATOM 4878 N N . SER B 1 233 ? 25.328 -8.117 9.062 1 92.69 233 SER B N 1
ATOM 4879 C CA . SER B 1 233 ? 24.234 -8.055 8.109 1 92.69 233 SER B CA 1
ATOM 4880 C C . SER B 1 233 ? 23 -8.789 8.641 1 92.69 233 SER B C 1
ATOM 4882 O O . SER B 1 233 ? 22.891 -9.031 9.844 1 92.69 233 SER B O 1
ATOM 4884 N N . ASP B 1 234 ? 22.016 -8.922 7.82 1 92.81 234 ASP B N 1
ATOM 4885 C CA . ASP B 1 234 ? 20.844 -9.758 8.055 1 92.81 234 ASP B CA 1
ATOM 4886 C C . ASP B 1 234 ? 20.875 -11.008 7.184 1 92.81 234 ASP B C 1
ATOM 4888 O O . ASP B 1 234 ? 20.797 -10.914 5.957 1 92.81 234 ASP B O 1
ATOM 4892 N N . ARG B 1 235 ? 20.953 -12.117 7.816 1 93.81 235 ARG B N 1
ATOM 4893 C CA . ARG B 1 235 ? 21.156 -13.375 7.109 1 93.81 235 ARG B CA 1
ATOM 4894 C C . ARG B 1 235 ? 20.047 -13.617 6.094 1 93.81 235 ARG B C 1
ATOM 4896 O O . ARG B 1 235 ? 20.312 -14 4.953 1 93.81 235 ARG B O 1
ATOM 4903 N N . LYS B 1 236 ? 18.828 -13.391 6.535 1 92.69 236 LYS B N 1
ATOM 4904 C CA . LYS B 1 236 ? 17.672 -13.656 5.68 1 92.69 236 LYS B CA 1
ATOM 4905 C C . LYS B 1 236 ? 17.688 -12.773 4.438 1 92.69 236 LYS B C 1
ATOM 4907 O O . LYS B 1 236 ? 17.641 -13.273 3.312 1 92.69 236 LYS B O 1
ATOM 4912 N N . TRP B 1 237 ? 17.828 -11.508 4.637 1 93.38 237 TRP B N 1
ATOM 4913 C CA . TRP B 1 237 ? 17.766 -10.555 3.531 1 93.38 237 TRP B CA 1
ATOM 4914 C C . TRP B 1 237 ? 19 -10.68 2.635 1 93.38 237 TRP B C 1
ATOM 4916 O O . TRP B 1 237 ? 18.891 -10.578 1.41 1 93.38 237 TRP B O 1
ATOM 4926 N N . LEU B 1 238 ? 20.094 -10.906 3.287 1 95.25 238 LEU B N 1
ATOM 4927 C CA . LEU B 1 238 ? 21.297 -11.102 2.504 1 95.25 238 LEU B CA 1
ATOM 4928 C C . LEU B 1 238 ? 21.172 -12.328 1.606 1 95.25 238 LEU B C 1
ATOM 4930 O O . LEU B 1 238 ? 21.578 -12.305 0.444 1 95.25 238 LEU B O 1
ATOM 4934 N N . SER B 1 239 ? 20.594 -13.391 2.107 1 96 239 SER B N 1
ATOM 4935 C CA . SER B 1 239 ? 20.375 -14.609 1.339 1 96 239 SER B CA 1
ATOM 4936 C C . SER B 1 239 ? 19.484 -14.352 0.134 1 96 239 SER B C 1
ATOM 4938 O O . SER B 1 239 ? 19.719 -14.883 -0.954 1 96 239 SER B O 1
ATOM 4940 N N . ILE B 1 240 ? 18.453 -13.555 0.36 1 93.62 240 ILE B N 1
ATOM 4941 C CA . ILE B 1 240 ? 17.531 -13.227 -0.723 1 93.62 240 ILE B CA 1
ATOM 4942 C C . ILE B 1 240 ? 18.281 -12.445 -1.809 1 93.62 240 ILE B C 1
ATOM 4944 O O . ILE B 1 240 ? 18.156 -12.758 -2.996 1 93.62 240 ILE B O 1
ATOM 4948 N N . ALA B 1 241 ? 19.078 -11.492 -1.395 1 96.19 241 ALA B N 1
ATOM 4949 C CA . ALA B 1 241 ? 19.812 -10.648 -2.336 1 96.19 241 ALA B CA 1
ATOM 4950 C C . ALA B 1 241 ? 20.797 -11.477 -3.154 1 96.19 241 ALA B C 1
ATOM 4952 O O . ALA B 1 241 ? 20.797 -11.414 -4.387 1 96.19 241 ALA B O 1
ATOM 4953 N N . ILE B 1 242 ? 21.594 -12.281 -2.484 1 97.56 242 ILE B N 1
ATOM 4954 C CA . ILE B 1 242 ? 22.594 -13.109 -3.158 1 97.56 242 ILE B CA 1
ATOM 4955 C C . ILE B 1 242 ? 21.891 -14.156 -4.02 1 97.56 242 ILE B C 1
ATOM 4957 O O . ILE B 1 242 ? 22.328 -14.438 -5.137 1 97.56 242 ILE B O 1
ATOM 4961 N N . GLY B 1 243 ? 20.828 -14.68 -3.469 1 96.19 243 GLY B N 1
ATOM 4962 C CA . GLY B 1 243 ? 20.047 -15.664 -4.207 1 96.19 243 GLY B CA 1
ATOM 4963 C C . GLY B 1 243 ? 19.562 -15.148 -5.547 1 96.19 243 GLY B C 1
ATOM 4964 O O . GLY B 1 243 ? 19.578 -15.875 -6.543 1 96.19 243 GLY B O 1
ATOM 4965 N N . GLN B 1 244 ? 19.141 -13.984 -5.582 1 93.81 244 GLN B N 1
ATOM 4966 C CA . GLN B 1 244 ? 18.641 -13.391 -6.816 1 93.81 244 GLN B CA 1
ATOM 4967 C C . GLN B 1 244 ? 19.75 -13.273 -7.859 1 93.81 244 GLN B C 1
ATOM 4969 O O . GLN B 1 244 ? 19.516 -13.492 -9.047 1 93.81 244 GLN B O 1
ATOM 4974 N N . ILE B 1 245 ? 20.906 -12.914 -7.398 1 96.88 245 ILE B N 1
ATOM 4975 C CA . ILE B 1 245 ? 22.047 -12.797 -8.305 1 96.88 245 ILE B CA 1
ATOM 4976 C C . ILE B 1 245 ? 22.406 -14.172 -8.859 1 96.88 245 ILE B C 1
ATOM 4978 O O . ILE B 1 245 ? 22.656 -14.32 -10.062 1 96.88 245 ILE B O 1
ATOM 4982 N N . VAL B 1 246 ? 22.328 -15.148 -8.008 1 96.69 246 VAL B N 1
ATOM 4983 C CA . VAL B 1 246 ? 22.672 -16.5 -8.414 1 96.69 246 VAL B CA 1
ATOM 4984 C C . VAL B 1 246 ? 21.656 -17.016 -9.43 1 96.69 246 VAL B C 1
ATOM 4986 O O . VAL B 1 246 ? 22.031 -17.578 -10.461 1 96.69 246 VAL B O 1
ATOM 4989 N N . VAL B 1 247 ? 20.375 -16.797 -9.164 1 91.88 247 VAL B N 1
ATOM 4990 C CA . VAL B 1 247 ? 19.328 -17.25 -10.062 1 91.88 247 VAL B CA 1
ATOM 4991 C C . VAL B 1 247 ? 19.484 -16.578 -11.422 1 91.88 247 VAL B C 1
ATOM 4993 O O . VAL B 1 247 ? 19.375 -17.219 -12.461 1 91.88 247 VAL B O 1
ATOM 4996 N N . ASN B 1 248 ? 19.812 -15.32 -11.422 1 91.81 248 ASN B N 1
ATOM 4997 C CA . ASN B 1 248 ? 20.047 -14.609 -12.672 1 91.81 248 ASN B CA 1
ATOM 4998 C C . ASN B 1 248 ? 21.281 -15.156 -13.398 1 91.81 248 ASN B C 1
ATOM 5000 O O . ASN B 1 248 ? 21.25 -15.32 -14.617 1 91.81 248 ASN B O 1
ATOM 5004 N N . ALA B 1 249 ? 22.312 -15.375 -12.625 1 96.06 249 ALA B N 1
ATOM 5005 C CA . ALA B 1 249 ? 23.547 -15.906 -13.211 1 96.06 249 ALA B CA 1
ATOM 5006 C C . ALA B 1 249 ? 23.281 -17.25 -13.898 1 96.06 249 ALA B C 1
ATOM 5008 O O . ALA B 1 249 ? 23.766 -17.484 -15.008 1 96.06 249 ALA B O 1
ATOM 5009 N N . ILE B 1 250 ? 22.531 -18.109 -13.258 1 93.81 250 ILE B N 1
ATOM 5010 C CA . ILE B 1 250 ? 22.203 -19.391 -13.844 1 93.81 250 ILE B CA 1
ATOM 5011 C C . ILE B 1 250 ? 21.375 -19.188 -15.117 1 93.81 250 ILE B C 1
ATOM 5013 O O . ILE B 1 250 ? 21.703 -19.75 -16.172 1 93.81 250 ILE B O 1
ATOM 5017 N N . LYS B 1 251 ? 20.375 -18.359 -15.023 1 89.75 251 LYS B N 1
ATOM 5018 C CA . LYS B 1 251 ? 19.406 -18.094 -16.094 1 89.75 251 LYS B CA 1
ATOM 5019 C C . LYS B 1 251 ? 20.125 -17.594 -17.359 1 89.75 251 LYS B C 1
ATOM 5021 O O . LYS B 1 251 ? 19.891 -18.109 -18.453 1 89.75 251 LYS B O 1
ATOM 5026 N N . TYR B 1 252 ? 21.031 -16.703 -17.203 1 93.06 252 TYR B N 1
ATOM 5027 C CA . TYR B 1 252 ? 21.609 -16.031 -18.359 1 93.06 252 TYR B CA 1
ATOM 5028 C C . TYR B 1 252 ? 22.875 -16.734 -18.828 1 93.06 252 TYR B C 1
ATOM 5030 O O . TYR B 1 252 ? 23.344 -16.5 -19.938 1 93.06 252 TYR B O 1
ATOM 5038 N N . THR B 1 253 ? 23.484 -17.562 -17.984 1 95.25 253 THR B N 1
ATOM 5039 C CA . THR B 1 253 ? 24.594 -18.406 -18.406 1 95.25 253 THR B CA 1
ATOM 5040 C C . THR B 1 253 ? 24.094 -19.594 -19.219 1 95.25 253 THR B C 1
ATOM 5042 O O . THR B 1 253 ? 24.766 -20.031 -20.156 1 95.25 253 THR B O 1
ATOM 5045 N N . LYS B 1 254 ? 22.891 -20.078 -18.844 1 91.06 254 LYS B N 1
ATOM 5046 C CA . LYS B 1 254 ? 22.297 -21.234 -19.516 1 91.06 254 LYS B CA 1
ATOM 5047 C C . LYS B 1 254 ? 22.188 -21 -21.016 1 91.06 254 LYS B C 1
ATOM 5049 O O . LYS B 1 254 ? 22.422 -21.906 -21.812 1 91.06 254 LYS B O 1
ATOM 5054 N N . ILE B 1 255 ? 21.891 -19.812 -21.438 1 89.88 255 ILE B N 1
ATOM 5055 C CA . ILE B 1 255 ? 21.594 -19.562 -22.844 1 89.88 255 ILE B CA 1
ATOM 5056 C C . ILE B 1 255 ? 22.828 -18.969 -23.531 1 89.88 255 ILE B C 1
ATOM 5058 O O . ILE B 1 255 ? 22.75 -18.531 -24.672 1 89.88 255 ILE B O 1
ATOM 5062 N N . SER B 1 256 ? 23.922 -18.969 -22.828 1 92.5 256 SER B N 1
ATOM 5063 C CA . SER B 1 256 ? 25.156 -18.453 -23.406 1 92.5 256 SER B CA 1
ATOM 5064 C C . SER B 1 256 ? 25.797 -19.484 -24.328 1 92.5 256 SER B C 1
ATOM 5066 O O . SER B 1 256 ? 25.453 -20.672 -24.281 1 92.5 256 SER B O 1
ATOM 5068 N N . ALA B 1 257 ? 26.719 -19.078 -25.188 1 89.94 257 ALA B N 1
ATOM 5069 C CA . ALA B 1 257 ? 27.406 -19.969 -26.125 1 89.94 257 ALA B CA 1
ATOM 5070 C C . ALA B 1 257 ? 28.719 -20.484 -25.531 1 89.94 257 ALA B C 1
ATOM 5072 O O . ALA B 1 257 ? 29.516 -21.094 -26.219 1 89.94 257 ALA B O 1
ATOM 5073 N N . ALA B 1 258 ? 28.812 -20.25 -24.297 1 90.44 258 ALA B N 1
ATOM 5074 C CA . ALA B 1 258 ? 30.047 -20.688 -23.641 1 90.44 258 ALA B CA 1
ATOM 5075 C C . ALA B 1 258 ? 30.141 -22.203 -23.609 1 90.44 258 ALA B C 1
ATOM 5077 O O . ALA B 1 258 ? 29.125 -22.891 -23.406 1 90.44 258 ALA B O 1
ATOM 5078 N N . GLU B 1 259 ? 31.297 -22.766 -23.938 1 90.69 259 GLU B N 1
ATOM 5079 C CA . GLU B 1 259 ? 31.516 -24.203 -23.922 1 90.69 259 GLU B CA 1
ATOM 5080 C C . GLU B 1 259 ? 31.391 -24.766 -22.5 1 90.69 259 GLU B C 1
ATOM 5082 O O . GLU B 1 259 ? 30.672 -25.75 -22.281 1 90.69 259 GLU B O 1
ATOM 5087 N N . LYS B 1 260 ? 32.125 -24.062 -21.625 1 94.19 260 LYS B N 1
ATOM 5088 C CA . LYS B 1 260 ? 32 -24.422 -20.219 1 94.19 260 LYS B CA 1
ATOM 5089 C C . LYS B 1 260 ? 31.25 -23.359 -19.438 1 94.19 260 LYS B C 1
ATOM 5091 O O . LYS B 1 260 ? 31.766 -22.25 -19.219 1 94.19 260 LYS B O 1
ATOM 5096 N N . LYS B 1 261 ? 30.125 -23.625 -19.109 1 96.88 261 LYS B N 1
ATOM 5097 C CA . LYS B 1 261 ? 29.266 -22.688 -18.391 1 96.88 261 LYS B CA 1
ATOM 5098 C C . LYS B 1 261 ? 29.5 -22.781 -16.891 1 96.88 261 LYS B C 1
ATOM 5100 O O . LYS B 1 261 ? 29.312 -23.828 -16.281 1 96.88 261 LYS B O 1
ATOM 5105 N N . GLU B 1 262 ? 29.938 -21.703 -16.344 1 97.19 262 GLU B N 1
ATOM 5106 C CA . GLU B 1 262 ? 30.266 -21.734 -14.922 1 97.19 262 GLU B CA 1
ATOM 5107 C C . GLU B 1 262 ? 29.922 -20.406 -14.25 1 97.19 262 GLU B C 1
ATOM 5109 O O . GLU B 1 262 ? 29.859 -19.375 -14.906 1 97.19 262 GLU B O 1
ATOM 5114 N N . ILE B 1 263 ? 29.703 -20.438 -13 1 98.31 263 ILE B N 1
ATOM 5115 C CA . ILE B 1 263 ? 29.547 -19.297 -12.117 1 98.31 263 ILE B CA 1
ATOM 5116 C C . ILE B 1 263 ? 30.578 -19.359 -10.992 1 98.31 263 ILE B C 1
ATOM 5118 O O . ILE B 1 263 ? 30.594 -20.328 -10.219 1 98.31 263 ILE B O 1
ATOM 5122 N N . GLN B 1 264 ? 31.406 -18.391 -10.922 1 98.12 264 GLN B N 1
ATOM 5123 C CA . GLN B 1 264 ? 32.5 -18.359 -9.938 1 98.12 264 GLN B CA 1
ATOM 5124 C C . GLN B 1 264 ? 32.125 -17.5 -8.734 1 98.12 264 GLN B C 1
ATOM 5126 O O . GLN B 1 264 ? 31.562 -16.422 -8.883 1 98.12 264 GLN B O 1
ATOM 5131 N N . PHE B 1 265 ? 32.375 -18.031 -7.539 1 98.19 265 PHE B N 1
ATOM 5132 C CA . PHE B 1 265 ? 32.188 -17.328 -6.285 1 98.19 265 PHE B CA 1
ATOM 5133 C C . PHE B 1 265 ? 33.531 -17.047 -5.617 1 98.19 265 PHE B C 1
ATOM 5135 O O . PHE B 1 265 ? 34.281 -17.969 -5.312 1 98.19 265 PHE B O 1
ATOM 5142 N N . GLN B 1 266 ? 33.812 -15.805 -5.449 1 97 266 GLN B N 1
ATOM 5143 C CA . GLN B 1 266 ? 35.062 -15.406 -4.852 1 97 266 GLN B CA 1
ATOM 5144 C C . GLN B 1 266 ? 34.875 -14.352 -3.771 1 97 266 GLN B C 1
ATOM 5146 O O . GLN B 1 266 ? 34 -13.477 -3.904 1 97 266 GLN B O 1
ATOM 5151 N N . ILE B 1 267 ? 35.625 -14.406 -2.697 1 96 267 ILE B N 1
ATOM 5152 C CA . ILE B 1 267 ? 35.625 -13.422 -1.621 1 96 267 ILE B CA 1
ATOM 5153 C C . ILE B 1 267 ? 37 -12.828 -1.432 1 96 267 ILE B C 1
ATOM 5155 O O . ILE B 1 267 ? 38 -13.547 -1.492 1 96 267 ILE B O 1
ATOM 5159 N N . GLU B 1 268 ? 37 -11.539 -1.339 1 92.81 268 GLU B N 1
ATOM 5160 C CA . GLU B 1 268 ? 38.219 -10.812 -1.085 1 92.81 268 GLU B CA 1
ATOM 5161 C C . GLU B 1 268 ? 38.062 -9.859 0.097 1 92.81 268 GLU B C 1
ATOM 5163 O O . GLU B 1 268 ? 37.031 -9.242 0.271 1 92.81 268 GLU B O 1
ATOM 5168 N N . GLU B 1 269 ? 39.031 -9.906 0.952 1 89.88 269 GLU B N 1
ATOM 5169 C CA . GLU B 1 269 ? 39.062 -8.93 2.041 1 89.88 269 GLU B CA 1
ATOM 5170 C C . GLU B 1 269 ? 40.156 -7.871 1.793 1 89.88 269 GLU B C 1
ATOM 5172 O O . GLU B 1 269 ? 41.312 -8.195 1.601 1 89.88 269 GLU B O 1
ATOM 5177 N N . LYS B 1 270 ? 39.688 -6.66 1.628 1 84.44 270 LYS B N 1
ATOM 5178 C CA . LYS B 1 270 ? 40.594 -5.555 1.376 1 84.44 270 LYS B CA 1
ATOM 5179 C C . LYS B 1 270 ? 40.156 -4.293 2.119 1 84.44 270 LYS B C 1
ATOM 5181 O O . LYS B 1 270 ? 39 -3.904 2.059 1 84.44 270 LYS B O 1
ATOM 5186 N N . ASP B 1 271 ? 41.156 -3.531 2.787 1 83.25 271 ASP B N 1
ATOM 5187 C CA . ASP B 1 271 ? 40.938 -2.205 3.361 1 83.25 271 ASP B CA 1
ATOM 5188 C C . ASP B 1 271 ? 39.719 -2.189 4.262 1 83.25 271 ASP B C 1
ATOM 5190 O O . ASP B 1 271 ? 38.844 -1.328 4.117 1 83.25 271 ASP B O 1
ATOM 5194 N N . GLN B 1 272 ? 39.531 -3.184 5.137 1 85.5 272 GLN B N 1
ATOM 5195 C CA . GLN B 1 272 ? 38.469 -3.279 6.117 1 85.5 272 GLN B CA 1
ATOM 5196 C C . GLN B 1 272 ? 37.094 -3.479 5.434 1 85.5 272 GLN B C 1
ATOM 5198 O O . GLN B 1 272 ? 36.094 -3 5.926 1 85.5 272 GLN B O 1
ATOM 5203 N N . LYS B 1 273 ? 37.281 -3.959 4.211 1 91.88 273 LYS B N 1
ATOM 5204 C CA . LYS B 1 273 ? 36.062 -4.297 3.471 1 91.88 273 LYS B CA 1
ATOM 5205 C C . LYS B 1 273 ? 36.094 -5.742 2.98 1 91.88 273 LYS B C 1
ATOM 5207 O O . LYS B 1 273 ? 37.188 -6.293 2.746 1 91.88 273 LYS B O 1
ATOM 5212 N N . VAL B 1 274 ? 35 -6.348 2.959 1 94.06 274 VAL B N 1
ATOM 5213 C CA . VAL B 1 274 ? 34.844 -7.676 2.373 1 94.06 274 VAL B CA 1
ATOM 5214 C C . VAL B 1 274 ? 34.094 -7.566 1.042 1 94.06 274 VAL B C 1
ATOM 5216 O O . VAL B 1 274 ? 33.031 -6.945 0.964 1 94.06 274 VAL B O 1
ATOM 5219 N N . LEU B 1 275 ? 34.688 -8.094 -0.021 1 96.19 275 LEU B N 1
ATOM 5220 C CA . LEU B 1 275 ? 34.094 -8.086 -1.346 1 96.19 275 LEU B CA 1
ATOM 5221 C C . LEU B 1 275 ? 33.719 -9.5 -1.777 1 96.19 275 LEU B C 1
ATOM 5223 O O . LEU B 1 275 ? 34.562 -10.398 -1.803 1 96.19 275 LEU B O 1
ATOM 5227 N N . LEU B 1 276 ? 32.469 -9.742 -1.995 1 97.31 276 LEU B N 1
ATOM 5228 C CA . LEU B 1 276 ? 31.984 -10.992 -2.568 1 97.31 276 LEU B CA 1
ATOM 5229 C C . LEU B 1 276 ? 31.719 -10.844 -4.062 1 97.31 276 LEU B C 1
ATOM 5231 O O . LEU B 1 276 ? 30.859 -10.07 -4.469 1 97.31 276 LEU B O 1
ATOM 5235 N N . HIS B 1 277 ? 32.469 -11.562 -4.895 1 97.81 277 HIS B N 1
ATOM 5236 C CA . HIS B 1 277 ? 32.312 -11.523 -6.344 1 97.81 277 HIS B CA 1
ATOM 5237 C C . HIS B 1 277 ? 31.562 -12.758 -6.844 1 97.81 277 HIS B C 1
ATOM 5239 O O . HIS B 1 277 ? 31.938 -13.883 -6.523 1 97.81 277 HIS B O 1
ATOM 5245 N N . ILE B 1 278 ? 30.531 -12.562 -7.527 1 98.38 278 ILE B N 1
ATOM 5246 C CA . ILE B 1 278 ? 29.797 -13.602 -8.25 1 98.38 278 ILE B CA 1
ATOM 5247 C C . ILE B 1 278 ? 29.938 -13.367 -9.75 1 98.38 278 ILE B C 1
ATOM 5249 O O . ILE B 1 278 ? 29.312 -12.445 -10.297 1 98.38 278 ILE B O 1
ATOM 5253 N N . LYS B 1 279 ? 30.688 -14.219 -10.367 1 98.06 279 LYS B N 1
ATOM 5254 C CA . LYS B 1 279 ? 31.031 -14.031 -11.773 1 98.06 279 LYS B CA 1
ATOM 5255 C C . LYS B 1 279 ? 30.453 -15.148 -12.633 1 98.06 279 LYS B C 1
ATOM 5257 O O . LYS B 1 279 ? 30.75 -16.328 -12.422 1 98.06 279 LYS B O 1
ATOM 5262 N N . ASP B 1 280 ? 29.641 -14.719 -13.539 1 97.56 280 ASP B N 1
ATOM 5263 C CA . ASP B 1 280 ? 29.125 -15.688 -14.5 1 97.56 280 ASP B CA 1
ATOM 5264 C C . ASP B 1 280 ? 29.766 -15.492 -15.875 1 97.56 280 ASP B C 1
ATOM 5266 O O . ASP B 1 280 ? 30.344 -14.445 -16.156 1 97.56 280 ASP B O 1
ATOM 5270 N N . ASN B 1 281 ? 29.812 -16.516 -16.734 1 96.69 281 ASN B N 1
ATOM 5271 C CA . ASN B 1 281 ? 30.266 -16.375 -18.109 1 96.69 281 ASN B CA 1
ATOM 5272 C C . ASN B 1 281 ? 29.094 -16.531 -19.094 1 96.69 281 ASN B C 1
ATOM 5274 O O . ASN B 1 281 ? 29.203 -17.25 -20.094 1 96.69 281 ASN B O 1
ATOM 5278 N N . GLY B 1 282 ? 28.016 -15.875 -18.703 1 95.06 282 GLY B N 1
ATOM 5279 C CA . GLY B 1 282 ? 26.812 -15.914 -19.516 1 95.06 282 GLY B CA 1
ATOM 5280 C C . GLY B 1 282 ? 26.844 -14.938 -20.672 1 95.06 282 GLY B C 1
ATOM 5281 O O . GLY B 1 282 ? 27.906 -14.648 -21.219 1 95.06 282 GLY B O 1
ATOM 5282 N N . ILE B 1 283 ? 25.656 -14.422 -21.109 1 93.88 283 ILE B N 1
ATOM 5283 C CA . ILE B 1 283 ? 25.516 -13.633 -22.328 1 93.88 283 ILE B CA 1
ATOM 5284 C C . ILE B 1 283 ? 25.953 -12.195 -22.062 1 93.88 283 ILE B C 1
ATOM 5286 O O . ILE B 1 283 ? 26.156 -11.422 -23 1 93.88 283 ILE B O 1
ATOM 5290 N N . GLY B 1 284 ? 26.094 -11.867 -20.812 1 94.69 284 GLY B N 1
ATOM 5291 C CA . GLY B 1 284 ? 26.469 -10.5 -20.469 1 94.69 284 GLY B CA 1
ATOM 5292 C C . GLY B 1 284 ? 25.344 -9.508 -20.688 1 94.69 284 GLY B C 1
ATOM 5293 O O . GLY B 1 284 ? 24.266 -9.867 -21.188 1 94.69 284 GLY B O 1
ATOM 5294 N N . ILE B 1 285 ? 25.562 -8.258 -20.266 1 93.81 285 ILE B N 1
ATOM 5295 C CA . ILE B 1 285 ? 24.562 -7.199 -20.359 1 93.81 285 ILE B CA 1
ATOM 5296 C C . ILE B 1 285 ? 25.047 -6.121 -21.328 1 93.81 285 ILE B C 1
ATOM 5298 O O . ILE B 1 285 ? 26.188 -5.656 -21.234 1 93.81 285 ILE B O 1
ATOM 5302 N N . PRO B 1 286 ? 24.25 -5.746 -22.219 1 93.19 286 PRO B N 1
ATOM 5303 C CA . PRO B 1 286 ? 24.609 -4.633 -23.109 1 93.19 286 PRO B CA 1
ATOM 5304 C C . PRO B 1 286 ? 24.938 -3.355 -22.328 1 93.19 286 PRO B C 1
ATOM 5306 O O . PRO B 1 286 ? 24.281 -3.055 -21.328 1 93.19 286 PRO B O 1
ATOM 5309 N N . GLU B 1 287 ? 25.812 -2.596 -22.828 1 91.81 287 GLU B N 1
ATOM 5310 C CA . GLU B 1 287 ? 26.312 -1.404 -22.156 1 91.81 287 GLU B CA 1
ATOM 5311 C C . GLU B 1 287 ? 25.188 -0.419 -21.875 1 91.81 287 GLU B C 1
ATOM 5313 O O . GLU B 1 287 ? 25.125 0.179 -20.797 1 91.81 287 GLU B O 1
ATOM 5318 N N . GLN B 1 288 ? 24.281 -0.3 -22.734 1 91.19 288 GLN B N 1
ATOM 5319 C CA . GLN B 1 288 ? 23.188 0.667 -22.625 1 91.19 288 GLN B CA 1
ATOM 5320 C C . GLN B 1 288 ? 22.25 0.301 -21.469 1 91.19 288 GLN B C 1
ATOM 5322 O O . GLN B 1 288 ? 21.547 1.161 -20.953 1 91.19 288 GLN B O 1
ATOM 5327 N N . ASP B 1 289 ? 22.219 -0.96 -21.078 1 92.38 289 ASP B N 1
ATOM 5328 C CA . ASP B 1 289 ? 21.25 -1.43 -20.078 1 92.38 289 ASP B CA 1
ATOM 5329 C C . ASP B 1 289 ? 21.891 -1.479 -18.688 1 92.38 289 ASP B C 1
ATOM 5331 O O . ASP B 1 289 ? 21.188 -1.534 -17.672 1 92.38 289 ASP B O 1
ATOM 5335 N N . VAL B 1 290 ? 23.203 -1.417 -18.594 1 93 290 VAL B N 1
ATOM 5336 C CA . VAL B 1 290 ? 23.938 -1.691 -17.359 1 93 290 VAL B CA 1
ATOM 5337 C C . VAL B 1 290 ? 23.531 -0.685 -16.281 1 93 290 VAL B C 1
ATOM 5339 O O . VAL B 1 290 ? 23.328 -1.053 -15.125 1 93 290 VAL B O 1
ATOM 5342 N N . LYS B 1 291 ? 23.281 0.551 -16.672 1 91.38 291 LYS B N 1
ATOM 5343 C CA . LYS B 1 291 ? 22.984 1.604 -15.703 1 91.38 291 LYS B CA 1
ATOM 5344 C C . LYS B 1 291 ? 21.547 1.499 -15.203 1 91.38 291 LYS B C 1
ATOM 5346 O O . LYS B 1 291 ? 21.219 2.043 -14.141 1 91.38 291 LYS B O 1
ATOM 5351 N N . ARG B 1 292 ? 20.719 0.719 -15.859 1 92.5 292 ARG B N 1
ATOM 5352 C CA . ARG B 1 292 ? 19.297 0.729 -15.547 1 92.5 292 ARG B CA 1
ATOM 5353 C C . ARG B 1 292 ? 18.859 -0.618 -14.992 1 92.5 292 ARG B C 1
ATOM 5355 O O . ARG B 1 292 ? 17.688 -0.794 -14.641 1 92.5 292 ARG B O 1
ATOM 5362 N N . ILE B 1 293 ? 19.719 -1.555 -14.828 1 92.19 293 ILE B N 1
ATOM 5363 C CA . ILE B 1 293 ? 19.328 -2.924 -14.508 1 92.19 293 ILE B CA 1
ATOM 5364 C C . ILE B 1 293 ? 18.75 -2.98 -13.102 1 92.19 293 ILE B C 1
ATOM 5366 O O . ILE B 1 293 ? 18.031 -3.918 -12.758 1 92.19 293 ILE B O 1
ATOM 5370 N N . PHE B 1 294 ? 19.047 -1.92 -12.258 1 93.31 294 PHE B N 1
ATOM 5371 C CA . PHE B 1 294 ? 18.547 -1.924 -10.891 1 93.31 294 PHE B CA 1
ATOM 5372 C C . PHE B 1 294 ? 17.25 -1.129 -10.781 1 93.31 294 PHE B C 1
ATOM 5374 O O . PHE B 1 294 ? 16.625 -1.081 -9.719 1 93.31 294 PHE B O 1
ATOM 5381 N N . ASP B 1 295 ? 16.812 -0.557 -11.898 1 89.5 295 ASP B N 1
ATOM 5382 C CA . ASP B 1 295 ? 15.555 0.171 -11.906 1 89.5 295 ASP B CA 1
ATOM 5383 C C . ASP B 1 295 ? 14.367 -0.789 -11.836 1 89.5 295 ASP B C 1
ATOM 5385 O O . ASP B 1 295 ? 14.383 -1.854 -12.453 1 89.5 295 ASP B O 1
ATOM 5389 N N . PRO B 1 296 ? 13.367 -0.341 -11.125 1 85.12 296 PRO B N 1
ATOM 5390 C CA . PRO B 1 296 ? 12.203 -1.219 -11.008 1 85.12 296 PRO B CA 1
ATOM 5391 C C . PRO B 1 296 ? 11.531 -1.5 -12.352 1 85.12 296 PRO B C 1
ATOM 5393 O O . PRO B 1 296 ? 11.359 -0.586 -13.164 1 85.12 296 PRO B O 1
ATOM 5396 N N . PHE B 1 297 ? 11.273 -2.74 -12.672 1 80.56 297 PHE B N 1
ATOM 5397 C CA . PHE B 1 297 ? 10.508 -3.234 -13.812 1 80.56 297 PHE B CA 1
ATOM 5398 C C . PHE B 1 297 ? 11.312 -3.109 -15.102 1 80.56 297 PHE B C 1
ATOM 5400 O O . PHE B 1 297 ? 10.766 -3.213 -16.203 1 80.56 297 PHE B O 1
ATOM 5407 N N . PHE B 1 298 ? 12.57 -2.922 -14.906 1 83.25 298 PHE B N 1
ATOM 5408 C CA . PHE B 1 298 ? 13.414 -2.836 -16.094 1 83.25 298 PHE B CA 1
ATOM 5409 C C . PHE B 1 298 ? 13.789 -4.227 -16.594 1 83.25 298 PHE B C 1
ATOM 5411 O O . PHE B 1 298 ? 14.344 -5.031 -15.836 1 83.25 298 PHE B O 1
ATOM 5418 N N . THR B 1 299 ? 13.438 -4.707 -17.859 1 80.31 299 THR B N 1
ATOM 5419 C CA . THR B 1 299 ? 13.766 -6.008 -18.422 1 80.31 299 THR B CA 1
ATOM 5420 C C . THR B 1 299 ? 14.664 -5.848 -19.656 1 80.31 299 THR B C 1
ATOM 5422 O O . THR B 1 299 ? 15.172 -6.836 -20.188 1 80.31 299 THR B O 1
ATOM 5425 N N . GLY B 1 300 ? 15.32 -4.855 -19.844 1 78.62 300 GLY B N 1
ATOM 5426 C CA . GLY B 1 300 ? 16.188 -4.555 -20.969 1 78.62 300 GLY B CA 1
ATOM 5427 C C . GLY B 1 300 ? 16.062 -5.555 -22.094 1 78.62 300 GLY B C 1
ATOM 5428 O O . GLY B 1 300 ? 15.07 -6.289 -22.188 1 78.62 300 GLY B O 1
ATOM 5429 N N . VAL B 1 301 ? 17.047 -5.703 -23.031 1 78.19 301 VAL B N 1
ATOM 5430 C CA . VAL B 1 301 ? 17.062 -6.566 -24.203 1 78.19 301 VAL B CA 1
ATOM 5431 C C . VAL B 1 301 ? 17.109 -8.031 -23.766 1 78.19 301 VAL B C 1
ATOM 5433 O O . VAL B 1 301 ? 16.422 -8.875 -24.328 1 78.19 301 VAL B O 1
ATOM 5436 N N . ASN B 1 302 ? 17.875 -8.281 -22.672 1 77.81 302 ASN B N 1
ATOM 5437 C CA . ASN B 1 302 ? 18.047 -9.648 -22.188 1 77.81 302 ASN B CA 1
ATOM 5438 C C . ASN B 1 302 ? 16.734 -10.219 -21.656 1 77.81 302 ASN B C 1
ATOM 5440 O O . ASN B 1 302 ? 16.453 -11.406 -21.812 1 77.81 302 ASN B O 1
ATOM 5444 N N . GLY B 1 303 ? 15.984 -9.391 -20.969 1 74.75 303 GLY B N 1
ATOM 5445 C CA . GLY B 1 303 ? 14.711 -9.828 -20.422 1 74.75 303 GLY B CA 1
ATOM 5446 C C . GLY B 1 303 ? 13.758 -10.336 -21.484 1 74.75 303 GLY B C 1
ATOM 5447 O O . GLY B 1 303 ? 12.984 -11.266 -21.25 1 74.75 303 GLY B O 1
ATOM 5448 N N . ARG B 1 304 ? 13.859 -9.828 -22.703 1 70.06 304 ARG B N 1
ATOM 5449 C CA . ARG B 1 304 ? 12.992 -10.195 -23.812 1 70.06 304 ARG B CA 1
ATOM 5450 C C . ARG B 1 304 ? 13.414 -11.531 -24.406 1 70.06 304 ARG B C 1
ATOM 5452 O O . ARG B 1 304 ? 12.594 -12.25 -25 1 70.06 304 ARG B O 1
ATOM 5459 N N . LYS B 1 305 ? 14.656 -11.859 -24.156 1 71.06 305 LYS B N 1
ATOM 5460 C CA . LYS B 1 305 ? 15.18 -13.109 -24.703 1 71.06 305 LYS B CA 1
ATOM 5461 C C . LYS B 1 305 ? 14.695 -14.305 -23.891 1 71.06 305 LYS B C 1
ATOM 5463 O O . LYS B 1 305 ? 14.547 -15.406 -24.438 1 71.06 305 LYS B O 1
ATOM 5468 N N . THR B 1 306 ? 14.492 -14.125 -22.609 1 66.69 306 THR B N 1
ATOM 5469 C CA . THR B 1 306 ? 14.172 -15.258 -21.75 1 66.69 306 THR B CA 1
ATOM 5470 C C . THR B 1 306 ? 12.688 -15.258 -21.391 1 66.69 306 THR B C 1
ATOM 5472 O O . THR B 1 306 ? 12.164 -16.25 -20.891 1 66.69 306 THR B O 1
ATOM 5475 N N . ARG B 1 307 ? 11.805 -14.289 -21.734 1 61.59 307 ARG B N 1
ATOM 5476 C CA . ARG B 1 307 ? 10.383 -14.133 -21.438 1 61.59 307 ARG B CA 1
ATOM 5477 C C . ARG B 1 307 ? 10.125 -14.227 -19.938 1 61.59 307 ARG B C 1
ATOM 5479 O O . ARG B 1 307 ? 8.977 -14.328 -19.516 1 61.59 307 ARG B O 1
ATOM 5486 N N . GLU B 1 308 ? 11.211 -14.281 -19.125 1 66.19 308 GLU B N 1
ATOM 5487 C CA . GLU B 1 308 ? 11.047 -14.594 -17.703 1 66.19 308 GLU B CA 1
ATOM 5488 C C . GLU B 1 308 ? 11.398 -13.383 -16.844 1 66.19 308 GLU B C 1
ATOM 5490 O O . GLU B 1 308 ? 11.453 -13.492 -15.609 1 66.19 308 GLU B O 1
ATOM 5495 N N . ALA B 1 309 ? 11.547 -12.297 -17.469 1 73.19 309 ALA B N 1
ATOM 5496 C CA . ALA B 1 309 ? 12.086 -11.242 -16.625 1 73.19 309 ALA B CA 1
ATOM 5497 C C . ALA B 1 309 ? 10.992 -10.297 -16.156 1 73.19 309 ALA B C 1
ATOM 5499 O O . ALA B 1 309 ? 10.18 -9.828 -16.953 1 73.19 309 ALA B O 1
ATOM 5500 N N . THR B 1 310 ? 10.836 -10.156 -14.773 1 73.25 310 THR B N 1
ATOM 5501 C CA . THR B 1 310 ? 9.891 -9.203 -14.203 1 73.25 310 THR B CA 1
ATOM 5502 C C . THR B 1 310 ? 10.555 -7.844 -13.992 1 73.25 310 THR B C 1
ATOM 5504 O O . THR B 1 310 ? 9.867 -6.832 -13.828 1 73.25 310 THR B O 1
ATOM 5507 N N . GLY B 1 311 ? 11.875 -7.828 -13.984 1 81.75 311 GLY B N 1
ATOM 5508 C CA . GLY B 1 311 ? 12.617 -6.613 -13.703 1 81.75 311 GLY B CA 1
ATOM 5509 C C . GLY B 1 311 ? 12.602 -6.23 -12.234 1 81.75 311 GLY B C 1
ATOM 5510 O O . GLY B 1 311 ? 12.938 -5.098 -11.875 1 81.75 311 GLY B O 1
ATOM 5511 N N . MET B 1 312 ? 12.266 -7.148 -11.375 1 85.94 312 MET B N 1
ATOM 5512 C CA . MET B 1 312 ? 12.141 -6.816 -9.961 1 85.94 312 MET B CA 1
ATOM 5513 C C . MET B 1 312 ? 13.266 -7.453 -9.148 1 85.94 312 MET B C 1
ATOM 5515 O O . MET B 1 312 ? 13.57 -7 -8.047 1 85.94 312 MET B O 1
ATOM 5519 N N . GLY B 1 313 ? 13.812 -8.453 -9.641 1 89.88 313 GLY B N 1
ATOM 5520 C CA . GLY B 1 313 ? 14.828 -9.18 -8.891 1 89.88 313 GLY B CA 1
ATOM 5521 C C . GLY B 1 313 ? 16 -8.305 -8.477 1 89.88 313 GLY B C 1
ATOM 5522 O O . GLY B 1 313 ? 16.312 -8.195 -7.289 1 89.88 313 GLY B O 1
ATOM 5523 N N . LEU B 1 314 ? 16.594 -7.625 -9.461 1 93 314 LEU B N 1
ATOM 5524 C CA . LEU B 1 314 ? 17.766 -6.801 -9.188 1 93 314 LEU B CA 1
ATOM 5525 C C . LEU B 1 314 ? 17.375 -5.559 -8.391 1 93 314 LEU B C 1
ATOM 5527 O O . LEU B 1 314 ? 18.156 -5.059 -7.582 1 93 314 LEU B O 1
ATOM 5531 N N . TYR B 1 315 ? 16.219 -5.141 -8.656 1 91.06 315 TYR B N 1
ATOM 5532 C CA . TYR B 1 315 ? 15.711 -4.027 -7.859 1 91.06 315 TYR B CA 1
ATOM 5533 C C . TYR B 1 315 ? 15.641 -4.398 -6.383 1 91.06 315 TYR B C 1
ATOM 5535 O O . TYR B 1 315 ? 16.078 -3.641 -5.52 1 91.06 315 TYR B O 1
ATOM 5543 N N . ILE B 1 316 ? 15.055 -5.535 -6.066 1 91.62 316 ILE B N 1
ATOM 5544 C CA . ILE B 1 316 ? 14.961 -6.027 -4.699 1 91.62 316 ILE B CA 1
ATOM 5545 C C . ILE B 1 316 ? 16.359 -6.137 -4.086 1 91.62 316 ILE B C 1
ATOM 5547 O O . ILE B 1 316 ? 16.562 -5.742 -2.939 1 91.62 316 ILE B O 1
ATOM 5551 N N . THR B 1 317 ? 17.234 -6.66 -4.883 1 95.44 317 THR B N 1
ATOM 5552 C CA . THR B 1 317 ? 18.609 -6.809 -4.422 1 95.44 317 THR B CA 1
ATOM 5553 C C . THR B 1 317 ? 19.203 -5.453 -4.031 1 95.44 317 THR B C 1
ATOM 5555 O O . THR B 1 317 ? 19.797 -5.312 -2.959 1 95.44 317 THR B O 1
ATOM 5558 N N . LYS B 1 318 ? 19.047 -4.496 -4.863 1 94.88 318 LYS B N 1
ATOM 5559 C CA . LYS B 1 318 ? 19.562 -3.154 -4.605 1 94.88 318 LYS B CA 1
ATOM 5560 C C . LYS B 1 318 ? 18.922 -2.557 -3.354 1 94.88 318 LYS B C 1
ATOM 5562 O O . LYS B 1 318 ? 19.625 -1.993 -2.506 1 94.88 318 LYS B O 1
ATOM 5567 N N . GLU B 1 319 ? 17.641 -2.734 -3.266 1 91.62 319 GLU B N 1
ATOM 5568 C CA . GLU B 1 319 ? 16.922 -2.207 -2.109 1 91.62 319 GLU B CA 1
ATOM 5569 C C . GLU B 1 319 ? 17.422 -2.842 -0.813 1 91.62 319 GLU B C 1
ATOM 5571 O O . GLU B 1 319 ? 17.625 -2.15 0.189 1 91.62 319 GLU B O 1
ATOM 5576 N N . ILE B 1 320 ? 17.578 -4.082 -0.823 1 93.38 320 ILE B N 1
ATOM 5577 C CA . ILE B 1 320 ? 18.062 -4.797 0.349 1 93.38 320 ILE B CA 1
ATOM 5578 C C . ILE B 1 320 ? 19.453 -4.27 0.729 1 93.38 320 ILE B C 1
ATOM 5580 O O . ILE B 1 320 ? 19.703 -3.949 1.893 1 93.38 320 ILE B O 1
ATOM 5584 N N . CYS B 1 321 ? 20.312 -4.141 -0.27 1 94.88 321 CYS B N 1
ATOM 5585 C CA . CYS B 1 321 ? 21.672 -3.672 -0.022 1 94.88 321 CYS B CA 1
ATOM 5586 C C . CYS B 1 321 ? 21.672 -2.244 0.509 1 94.88 321 CYS B C 1
ATOM 5588 O O . CYS B 1 321 ? 22.406 -1.924 1.448 1 94.88 321 CYS B O 1
ATOM 5590 N N . ASP B 1 322 ? 20.875 -1.441 -0.077 1 92.25 322 ASP B N 1
ATOM 5591 C CA . ASP B 1 322 ? 20.781 -0.055 0.37 1 92.25 322 ASP B CA 1
ATOM 5592 C C . ASP B 1 322 ? 20.312 0.024 1.821 1 92.25 322 ASP B C 1
ATOM 5594 O O . ASP B 1 322 ? 20.875 0.78 2.619 1 92.25 322 ASP B O 1
ATOM 5598 N N . ASN B 1 323 ? 19.359 -0.758 2.162 1 88.81 323 ASN B N 1
ATOM 5599 C CA . ASN B 1 323 ? 18.812 -0.745 3.518 1 88.81 323 ASN B CA 1
ATOM 5600 C C . ASN B 1 323 ? 19.812 -1.297 4.527 1 88.81 323 ASN B C 1
ATOM 5602 O O . ASN B 1 323 ? 19.859 -0.848 5.676 1 88.81 323 ASN B O 1
ATOM 5606 N N . LEU B 1 324 ? 20.547 -2.182 4.125 1 90.44 324 LEU B N 1
ATOM 5607 C CA . LEU B 1 324 ? 21.547 -2.793 5.004 1 90.44 324 LEU B CA 1
ATOM 5608 C C . LEU B 1 324 ? 22.875 -2.047 4.926 1 90.44 324 LEU B C 1
ATOM 5610 O O . LEU B 1 324 ? 23.828 -2.424 5.59 1 90.44 324 LEU B O 1
ATOM 5614 N N . HIS B 1 325 ? 22.922 -1.072 4.02 1 90.31 325 HIS B N 1
ATOM 5615 C CA . HIS B 1 325 ? 24.094 -0.246 3.799 1 90.31 325 HIS B CA 1
ATOM 5616 C C . HIS B 1 325 ? 25.25 -1.073 3.246 1 90.31 325 HIS B C 1
ATOM 5618 O O . HIS B 1 325 ? 26.391 -0.953 3.713 1 90.31 325 HIS B O 1
ATOM 5624 N N . HIS B 1 326 ? 24.922 -2.035 2.42 1 94.12 326 HIS B N 1
ATOM 5625 C CA . HIS B 1 326 ? 25.906 -2.791 1.659 1 94.12 326 HIS B CA 1
ATOM 5626 C C . HIS B 1 326 ? 26.109 -2.201 0.265 1 94.12 326 HIS B C 1
ATOM 5628 O O . HIS B 1 326 ? 25.172 -1.623 -0.3 1 94.12 326 HIS B O 1
ATOM 5634 N N . GLY B 1 327 ? 27.312 -2.271 -0.2 1 95.06 327 GLY B N 1
ATOM 5635 C CA . GLY B 1 327 ? 27.562 -1.846 -1.569 1 95.06 327 GLY B CA 1
ATOM 5636 C C . GLY B 1 327 ? 27.203 -2.906 -2.596 1 95.06 327 GLY B C 1
ATOM 5637 O O . GLY B 1 327 ? 27.375 -4.102 -2.342 1 95.06 327 GLY B O 1
ATOM 5638 N N . MET B 1 328 ? 26.688 -2.516 -3.715 1 95.75 328 MET B N 1
ATOM 5639 C CA . MET B 1 328 ? 26.391 -3.4 -4.836 1 95.75 328 MET B CA 1
ATOM 5640 C C . MET B 1 328 ? 26.938 -2.824 -6.141 1 95.75 328 MET B C 1
ATOM 5642 O O . MET B 1 328 ? 26.594 -1.703 -6.52 1 95.75 328 MET B O 1
ATOM 5646 N N . TYR B 1 329 ? 27.797 -3.574 -6.793 1 95.94 329 TYR B N 1
ATOM 5647 C CA . TYR B 1 329 ? 28.406 -3.145 -8.047 1 95.94 329 TYR B CA 1
ATOM 5648 C C . TYR B 1 329 ? 28.266 -4.211 -9.125 1 95.94 329 TYR B C 1
ATOM 5650 O O . TYR B 1 329 ? 28.094 -5.395 -8.812 1 95.94 329 TYR B O 1
ATOM 5658 N N . VAL B 1 330 ? 28.281 -3.73 -10.383 1 97.25 330 VAL B N 1
ATOM 5659 C CA . VAL B 1 330 ? 28.125 -4.672 -11.492 1 97.25 330 VAL B CA 1
ATOM 5660 C C . VAL B 1 330 ? 29.109 -4.316 -12.602 1 97.25 330 VAL B C 1
ATOM 5662 O O . VAL B 1 330 ? 29.344 -3.139 -12.883 1 97.25 330 VAL B O 1
ATOM 5665 N N . GLN B 1 331 ? 29.828 -5.285 -13.125 1 96.62 331 GLN B N 1
ATOM 5666 C CA . GLN B 1 331 ? 30.641 -5.215 -14.328 1 96.62 331 GLN B CA 1
ATOM 5667 C C . GLN B 1 331 ? 30.219 -6.266 -15.352 1 96.62 331 GLN B C 1
ATOM 5669 O O . GLN B 1 331 ? 30.172 -7.457 -15.039 1 96.62 331 GLN B O 1
ATOM 5674 N N . SER B 1 332 ? 29.828 -5.777 -16.484 1 96 332 SER B N 1
ATOM 5675 C CA . SER B 1 332 ? 29.344 -6.727 -17.484 1 96 332 SER B CA 1
ATOM 5676 C C . SER B 1 332 ? 29.688 -6.266 -18.906 1 96 332 SER B C 1
ATOM 5678 O O . SER B 1 332 ? 29.844 -5.066 -19.141 1 96 332 SER B O 1
ATOM 5680 N N . ALA B 1 333 ? 29.984 -7.18 -19.766 1 93.56 333 ALA B N 1
ATOM 5681 C CA . ALA B 1 333 ? 30.156 -6.965 -21.203 1 93.56 333 ALA B CA 1
ATOM 5682 C C . ALA B 1 333 ? 29.422 -8.016 -22.016 1 93.56 333 ALA B C 1
ATOM 5684 O O . ALA B 1 333 ? 29.422 -9.195 -21.672 1 93.56 333 ALA B O 1
ATOM 5685 N N . GLU B 1 334 ? 28.812 -7.523 -23.031 1 92.56 334 GLU B N 1
ATOM 5686 C CA . GLU B 1 334 ? 28.031 -8.438 -23.859 1 92.56 334 GLU B CA 1
ATOM 5687 C C . GLU B 1 334 ? 28.906 -9.555 -24.422 1 92.56 334 GLU B C 1
ATOM 5689 O O . GLU B 1 334 ? 29.984 -9.289 -24.969 1 92.56 334 GLU B O 1
ATOM 5694 N N . GLY B 1 335 ? 28.469 -10.781 -24.219 1 92 335 GLY B N 1
ATOM 5695 C CA . GLY B 1 335 ? 29.172 -11.945 -24.75 1 92 335 GLY B CA 1
ATOM 5696 C C . GLY B 1 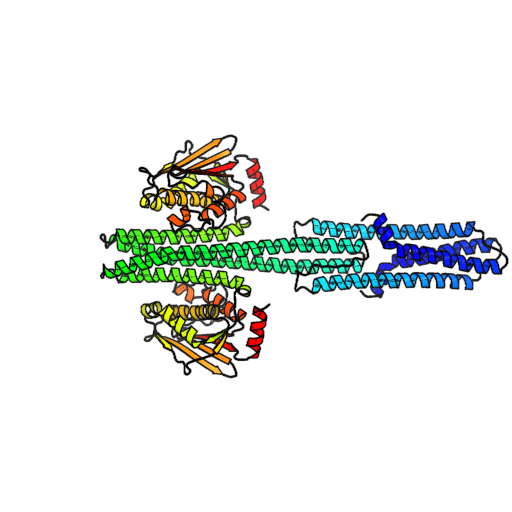335 ? 30.266 -12.445 -23.828 1 92 335 GLY B C 1
ATOM 5697 O O . GLY B 1 335 ? 30.859 -13.5 -24.062 1 92 335 GLY B O 1
ATOM 5698 N N . GLU B 1 336 ? 30.578 -11.781 -22.766 1 92.12 336 GLU B N 1
ATOM 5699 C CA . GLU B 1 336 ? 31.703 -12.156 -21.891 1 92.12 336 GLU B CA 1
ATOM 5700 C C . GLU B 1 336 ? 31.203 -12.625 -20.531 1 92.12 336 GLU B C 1
ATOM 5702 O O . GLU B 1 336 ? 31.875 -13.398 -19.844 1 92.12 336 GLU B O 1
ATOM 5707 N N . GLY B 1 337 ? 30.078 -12.102 -20.156 1 95.69 337 GLY B N 1
ATOM 5708 C CA . GLY B 1 337 ? 29.547 -12.469 -18.844 1 95.69 337 GLY B CA 1
ATOM 5709 C C . GLY B 1 337 ? 29.328 -11.281 -17.922 1 95.69 337 GLY B C 1
ATOM 5710 O O . GLY B 1 337 ? 29.391 -10.133 -18.375 1 95.69 337 GLY B O 1
ATOM 5711 N N . THR B 1 338 ? 28.984 -11.492 -16.75 1 97.31 338 THR B N 1
ATOM 5712 C CA . THR B 1 338 ? 28.672 -10.438 -15.781 1 97.31 338 THR B CA 1
ATOM 5713 C C . THR B 1 338 ? 29.25 -10.766 -14.414 1 97.31 338 THR B C 1
ATOM 5715 O O . THR B 1 338 ? 29.25 -11.922 -13.992 1 97.31 338 THR B O 1
ATOM 5718 N N . THR B 1 339 ? 29.797 -9.789 -13.734 1 98.12 339 THR B N 1
ATOM 5719 C CA . THR B 1 339 ? 30.281 -9.914 -12.367 1 98.12 339 THR B CA 1
ATOM 5720 C C . THR B 1 339 ? 29.516 -8.977 -11.43 1 98.12 339 THR B C 1
ATOM 5722 O O . THR B 1 339 ? 29.562 -7.754 -11.602 1 98.12 339 THR B O 1
ATOM 5725 N N . PHE B 1 340 ? 28.828 -9.508 -10.531 1 98.38 340 PHE B N 1
ATOM 5726 C CA . PHE B 1 340 ? 28.203 -8.734 -9.461 1 98.38 340 PHE B CA 1
ATOM 5727 C C . PHE B 1 340 ? 29.078 -8.758 -8.211 1 98.38 340 PHE B C 1
ATOM 5729 O O . PHE B 1 340 ? 29.625 -9.797 -7.844 1 98.38 340 PHE B O 1
ATOM 5736 N N . THR B 1 341 ? 29.25 -7.637 -7.59 1 98 341 THR B N 1
ATOM 5737 C CA . THR B 1 341 ? 30.109 -7.547 -6.406 1 98 341 THR B CA 1
ATOM 5738 C C . THR B 1 341 ? 29.344 -6.945 -5.234 1 98 341 THR B C 1
ATOM 5740 O O . THR B 1 341 ? 28.828 -5.824 -5.328 1 98 341 THR B O 1
ATOM 5743 N N . PHE B 1 342 ? 29.234 -7.691 -4.164 1 97.88 342 PHE B N 1
ATOM 5744 C CA . PHE B 1 342 ? 28.75 -7.176 -2.891 1 97.88 342 PHE B CA 1
ATOM 5745 C C . PHE B 1 342 ? 29.891 -6.633 -2.051 1 97.88 342 PHE B C 1
ATOM 5747 O O . PHE B 1 342 ? 30.938 -7.277 -1.93 1 97.88 342 PHE B O 1
ATOM 5754 N N . GLN B 1 343 ? 29.719 -5.484 -1.484 1 96.38 343 GLN B N 1
ATOM 5755 C CA . GLN B 1 343 ? 30.719 -4.887 -0.607 1 96.38 343 GLN B CA 1
ATOM 5756 C C . GLN B 1 343 ? 30.188 -4.734 0.814 1 96.38 343 GLN B C 1
ATOM 5758 O O . GLN B 1 343 ? 29.156 -4.086 1.029 1 96.38 343 GLN B O 1
ATOM 5763 N N . PHE B 1 344 ? 30.891 -5.312 1.78 1 94.38 344 PHE B N 1
ATOM 5764 C CA . PHE B 1 344 ? 30.531 -5.23 3.191 1 94.38 344 PHE B CA 1
ATOM 5765 C C . PHE B 1 344 ? 31.594 -4.457 3.975 1 94.38 344 PHE B C 1
ATOM 5767 O O . PHE B 1 344 ? 32.781 -4.609 3.729 1 94.38 344 PHE B O 1
ATOM 5774 N N . ALA B 1 345 ? 31.094 -3.6 4.879 1 88.31 345 ALA B N 1
ATOM 5775 C CA . ALA B 1 345 ? 32.031 -2.906 5.758 1 88.31 345 ALA B CA 1
ATOM 5776 C C . ALA B 1 345 ? 32.406 -3.781 6.949 1 88.31 345 ALA B C 1
ATOM 5778 O O . ALA B 1 345 ? 31.562 -4.465 7.523 1 88.31 345 ALA B O 1
ATOM 5779 N N . LYS B 1 346 ? 33.594 -4.027 7.184 1 79.62 346 LYS B N 1
ATOM 5780 C CA . LYS B 1 346 ? 34.062 -4.805 8.328 1 79.62 346 LYS B CA 1
ATOM 5781 C C . LYS B 1 346 ? 34.25 -3.916 9.555 1 79.62 346 LYS B C 1
ATOM 5783 O O . LYS B 1 346 ? 34.438 -4.418 10.664 1 79.62 346 LYS B O 1
ATOM 5788 N N . ASP B 1 347 ? 33.812 -2.662 9.484 1 66.5 347 ASP B N 1
ATOM 5789 C CA . ASP B 1 347 ? 34.219 -1.797 10.594 1 66.5 347 ASP B CA 1
ATOM 5790 C C . ASP B 1 347 ? 33.281 -1.971 11.789 1 66.5 347 ASP B C 1
ATOM 5792 O O . ASP B 1 347 ? 32.062 -2.238 11.609 1 66.5 347 ASP B O 1
ATOM 5796 N N . GLU B 1 348 ? 33.781 -2.281 12.977 1 59.47 348 GLU B N 1
ATOM 5797 C CA . GLU B 1 348 ? 33.125 -2.387 14.273 1 59.47 348 GLU B CA 1
ATOM 5798 C C . GLU B 1 348 ? 32.094 -1.263 14.469 1 59.47 348 GLU B C 1
ATOM 5800 O O . GLU B 1 348 ? 31.062 -1.463 15.094 1 59.47 348 GLU B O 1
ATOM 5805 N N . GLU B 1 349 ? 32.375 -0.197 14.008 1 58.56 349 GLU B N 1
ATOM 5806 C CA . GLU B 1 349 ? 31.5 0.956 14.227 1 58.56 349 GLU B CA 1
ATOM 5807 C C . GLU B 1 349 ? 30.188 0.809 13.469 1 58.56 349 GLU B C 1
ATOM 5809 O O . GLU B 1 349 ? 29.125 1.187 13.969 1 58.56 349 GLU B O 1
ATOM 5814 N N . TYR B 1 350 ? 30.281 0.251 12.406 1 58.94 350 TYR B N 1
ATOM 5815 C CA . TYR B 1 350 ? 29.078 0.021 11.617 1 58.94 350 TYR B CA 1
ATOM 5816 C C . TYR B 1 350 ? 28.125 -0.929 12.336 1 58.94 350 TYR B C 1
ATOM 5818 O O . TYR B 1 350 ? 26.906 -0.712 12.344 1 58.94 350 TYR B O 1
ATOM 5826 N N . HIS B 1 351 ? 28.781 -1.852 12.961 1 59.31 351 HIS B N 1
ATOM 5827 C CA . HIS B 1 351 ? 27.984 -2.809 13.727 1 59.31 351 HIS B CA 1
ATOM 5828 C C . HIS B 1 351 ? 27.219 -2.117 14.852 1 59.31 351 HIS B C 1
ATOM 5830 O O . HIS B 1 351 ? 26.047 -2.438 15.102 1 59.31 351 HIS B O 1
ATOM 5836 N N . THR B 1 352 ? 27.938 -1.241 15.383 1 60.22 352 THR B N 1
ATOM 5837 C CA . THR B 1 352 ? 27.328 -0.537 16.5 1 60.22 352 THR B CA 1
ATOM 5838 C C . THR B 1 352 ? 26.188 0.354 16.016 1 60.22 352 THR B C 1
ATOM 5840 O O . THR B 1 352 ? 25.141 0.439 16.672 1 60.22 352 THR B O 1
ATOM 5843 N N . LEU B 1 353 ? 26.406 0.83 14.953 1 58.75 353 LEU B N 1
ATOM 5844 C CA . LEU B 1 353 ? 25.422 1.75 14.406 1 58.75 353 LEU B CA 1
ATOM 5845 C C . LEU B 1 353 ? 24.172 1 13.977 1 58.75 353 LEU B C 1
ATOM 5847 O O . LEU B 1 353 ? 23.047 1.433 14.266 1 58.75 353 LEU B O 1
ATOM 5851 N N . MET B 1 354 ? 24.422 -0.083 13.352 1 59.81 354 MET B N 1
ATOM 5852 C CA . MET B 1 354 ? 23.281 -0.801 12.781 1 59.81 354 MET B CA 1
ATOM 5853 C C . MET B 1 354 ? 22.453 -1.477 13.875 1 59.81 354 MET B C 1
ATOM 5855 O O . MET B 1 354 ? 21.234 -1.545 13.781 1 59.81 354 MET B O 1
ATOM 5859 N N . ARG B 1 355 ? 23.141 -1.885 14.875 1 57.59 355 ARG B N 1
ATOM 5860 C CA . ARG B 1 355 ? 22.469 -2.477 16.031 1 57.59 355 ARG B CA 1
ATOM 5861 C C . ARG B 1 355 ? 21.578 -1.453 16.719 1 57.59 355 ARG B C 1
ATOM 5863 O O . ARG B 1 355 ? 20.484 -1.789 17.203 1 57.59 355 ARG B O 1
ATOM 5870 N N . LYS B 1 356 ? 21.984 -0.292 16.781 1 55.97 356 LYS B N 1
ATOM 5871 C CA . LYS B 1 356 ? 21.234 0.787 17.406 1 55.97 356 LYS B CA 1
ATOM 5872 C C . LYS B 1 356 ? 19.969 1.11 16.594 1 55.97 356 LYS B C 1
ATOM 5874 O O . LYS B 1 356 ? 18.938 1.446 17.172 1 55.97 356 LYS B O 1
ATOM 5879 N N . MET B 1 357 ? 20.062 0.879 15.406 1 56.62 357 MET B N 1
ATOM 5880 C CA . MET B 1 357 ? 18.922 1.193 14.531 1 56.62 357 MET B CA 1
ATOM 5881 C C . MET B 1 357 ? 17.828 0.155 14.68 1 56.62 357 MET B C 1
ATOM 5883 O O . MET B 1 357 ? 16.641 0.472 14.523 1 56.62 357 MET B O 1
ATOM 5887 N N . THR B 1 358 ? 18.219 -1.128 14.852 1 53.62 358 THR B N 1
ATOM 5888 C CA . THR B 1 358 ? 17.203 -2.17 15.016 1 53.62 358 THR B CA 1
ATOM 5889 C C . THR B 1 358 ? 16.5 -2.031 16.359 1 53.62 358 THR B C 1
ATOM 5891 O O . THR B 1 358 ? 15.328 -2.402 16.5 1 53.62 358 THR B O 1
ATOM 5894 N N . LYS B 1 359 ? 17.219 -1.483 17.375 1 48.75 359 LYS B N 1
ATOM 5895 C CA . LYS B 1 359 ? 16.609 -1.313 18.703 1 48.75 359 LYS B CA 1
ATOM 5896 C C . LYS B 1 359 ? 15.672 -0.11 18.719 1 48.75 359 LYS B C 1
ATOM 5898 O O . LYS B 1 359 ? 14.781 -0.021 19.578 1 48.75 359 LYS B O 1
ATOM 5903 N N . LEU B 1 360 ? 15.836 0.751 17.891 1 43.06 360 LEU B N 1
ATOM 5904 C CA . LEU B 1 360 ? 14.953 1.912 17.891 1 43.06 360 LEU B CA 1
ATOM 5905 C C . LEU B 1 360 ? 13.68 1.636 17.094 1 43.06 360 LEU B C 1
ATOM 5907 O O . LEU B 1 360 ? 13.734 1.054 16.016 1 43.06 360 LEU B O 1
#

Nearest PDB structures (foldseek):
  8g3a-assembly1_E  TM=6.342E-01  e=5.261E-22  Bacillus subtilis subsp. subtilis str. 168
  6rh7-assembly1_B  TM=7.469E-01  e=1.826E-16  Thermotoga maritima
  4jas-assembly1_A-2  TM=7.065E-01  e=2.892E-16  Thermotoga maritima MSB8
  3dge-assembly3_A  TM=7.348E-01  e=1.622E-15  Thermotoga maritima
  6dk7-assembly3_F  TM=6.528E-01  e=6.715E-11  Pseudomonas aeruginosa

Sequence (720 aa):
MKVKIYLMDRFSLILSYIVSLCLFGLVLQLQSLLEKRSIDWSTWLYGLLLGTVVFTVYLIYDYRKRSVFLKRIEKYVTGGNTLHDSLLIDESYTSEQEMVVESFTLLRQQYMNEVHKQHAKEQQQMIFMNQWIHQMKTPVSVIELLLQKFGKEHREARATVESIREENNRILNGLDLALHMARLEQFAKDYKVEVVNVIDVVRGIINENRKSFIQSSVFPKVMFEEDTCMVASDRKWLSIAIGQIVVNAIKYTKISAAEKKEIQFQIEEKDQKVLLHIKDNGIGIPEQDVKRIFDPFFTGVNGRKTREATGMGLYITKEICDNLHHGMYVQSAEGEGTTFTFQFAKDEEYHTLMRKMTKLMKVKIYLMDRFSLILSYIVSLCLFGLVLQLQSLLEKRSIDWSTWLYGLLLGTVVFTVYLIYDYRKRSVFLKRIEKYVTGGNTLHDSLLIDESYTSEQEMVVESFTLLRQQYMNEVHKQHAKEQQQMIFMNQWIHQMKTPVSVIELLLQKFGKEHREARATVESIREENNRILNGLDLALHMARLEQFAKDYKVEVVNVIDVVRGIINENRKSFIQSSVFPKVMFEEDTCMVASDRKWLSIAIGQIVVNAIKYTKISAAEKKEIQFQIEEKDQKVLLHIKDNGIGIPEQDVKRIFDPFFTGVNGRKTREATGMGLYITKEICDNLHHGMYVQSAEGEGTTFTFQFAKDEEYHTLMRKMTKL

Organism: Bacillus cereus (strain ATCC 14579 / DSM 31 / CCUG 7414 / JCM 2152 / NBRC 15305 / NCIMB 9373 / NCTC 2599 / NRRL B-3711) (NCBI:txid226900)

Radius of gyration: 39.08 Å; Cα contacts (8 Å, |Δi|>4): 938; chains: 2; bounding box: 81×127×71 Å

Solvent-accessible surface area (backbone atoms only — not comparable to full-atom values): 38215 Å² total; per-residue (Å²): 126,57,66,68,58,51,50,60,61,39,40,68,58,53,50,39,51,51,51,23,51,50,50,26,52,48,40,50,42,53,56,30,45,73,68,77,39,74,73,58,69,69,46,55,51,53,16,52,50,54,24,47,51,46,46,49,54,49,51,52,54,53,47,51,57,51,39,54,52,53,51,49,51,48,48,61,49,64,54,56,78,53,81,73,58,69,82,70,68,82,77,60,89,36,69,68,51,41,52,52,50,50,44,51,50,51,45,46,50,56,51,48,49,52,52,48,51,52,50,51,49,52,52,52,50,44,52,47,49,54,49,44,45,56,51,47,48,49,40,50,49,51,41,52,52,52,44,55,57,46,39,72,75,35,66,89,45,37,67,61,43,51,52,42,48,51,33,47,49,49,45,51,51,50,46,51,50,52,50,49,55,56,47,54,76,43,36,90,77,68,63,57,73,40,84,31,49,53,51,59,48,52,53,51,46,52,59,74,40,42,66,59,30,60,78,47,63,38,43,82,42,80,56,60,87,63,88,72,44,75,36,70,38,32,65,69,60,50,43,53,33,54,41,44,53,49,54,48,41,52,61,42,25,48,76,24,88,49,90,77,33,41,36,38,38,36,62,44,79,53,95,63,25,39,35,41,37,42,33,27,42,11,40,38,40,51,75,89,42,62,86,43,49,54,37,78,60,35,34,64,75,68,25,67,72,67,70,70,53,60,16,44,59,50,20,51,28,49,51,51,27,56,74,69,66,32,45,78,48,78,50,56,38,62,69,61,7,35,33,40,33,41,36,39,62,55,51,69,63,54,49,55,52,50,49,53,55,63,74,97,126,58,68,68,59,52,52,60,61,38,39,66,58,54,50,39,51,51,51,23,51,50,49,26,51,50,42,50,42,53,56,29,44,73,70,78,41,72,73,57,70,67,46,54,52,53,15,52,51,54,25,48,52,46,46,50,53,50,52,52,53,52,48,53,58,50,39,53,51,52,50,49,51,49,49,60,49,64,54,58,73,57,84,72,60,71,83,70,68,84,73,61,90,35,70,67,51,41,52,53,50,50,45,53,50,51,45,46,50,54,52,48,50,52,52,49,52,52,50,50,51,50,51,52,49,46,52,46,49,53,48,45,46,56,50,48,48,48,39,50,51,51,40,52,53,53,45,55,56,46,40,72,74,35,67,89,45,38,67,60,45,51,52,42,48,51,32,48,49,49,45,52,52,49,46,49,50,52,50,51,55,57,47,54,75,43,36,91,77,67,63,56,74,40,82,30,47,53,52,58,48,52,52,50,46,51,59,74,40,42,66,59,31,59,75,46,62,38,43,80,43,79,55,59,88,62,88,71,44,75,36,69,39,31,65,67,59,49,42,53,33,54,41,44,52,49,53,48,40,51,61,43,26,50,77,23,87,48,90,76,32,40,37,38,37,36,62,44,79,54,93,63,26,38,36,41,37,43,34,27,42,12,39,37,41,50,75,87,42,62,85,43,48,54,37,77,59,35,34,67,75,67,25,67,74,67,70,71,52,60,16,44,60,49,20,50,28,50,51,51,27,57,73,69,66,33,47,78,48,77,50,55,38,63,69,61,6,35,34,40,33,42,36,40,62,56,51,68,64,55,48,55,50,52,47,52,54,64,74,96

InterPro domains:
  IPR003594 Histidine kinase/HSP90-like ATPase domain [PF02518] (234-345)
  IPR003594 Histidine kinase/HSP90-like ATPase domain [SM00387] (233-348)
  IPR004358 Signal transduction histidine kinase-related protein, C-terminal [PR00344] (274-288)
  IPR004358 Signal transduction histidine kinase-related protein, C-terminal [PR00344] (292-302)
  IPR004358 Signal transduction histidine kinase-related protein, C-terminal [PR00344] (308-326)
  IPR004358 Signal transduction histidine kinase-related protein, C-terminal [PR00344] (332-345)
  IPR005467 Histidine kinase domain [PS50109] (131-348)
  IPR036890 Histidine kinase/HSP90-like ATPase superfamily [G3DSA:3.30.565.10] (190-354)
  IPR036890 Histidine kinase/HSP90-like ATPase superfamily [SSF55874] (196-344)
  IPR050351 Bacteriophytochrome/Sensor protein kinase WalK/GraS-like [PTHR45453] (89-347)

Foldseek 3Di:
DDPVVLCVVCVVVVVVLVVVLVVVVVVVQVVCVVVVHGDDPVVSVVSVVVSVVVVVVVSVVVCVLVVVLVVLVVCVVVVPPPLVDQSCPVDDPDPVSVVVSVVVNVVSVVVVVVVVVVVVVLVVVLVVLVVVLVVVVVVLVVLVVVLVVVCVVDVVCVVVSVVVNVVSVLVNVVSVLSNLVSCLVVCLQDFDKDKDWVLVLVVVLCVVCVVLCVSLVEEEAEDEPDDTDIFIGGSVLQSLLVNLVVVVLSQQQSPAPDPHWYWYWYWDDDPQKIKIKIWTQGQWDDPVCQVCLLPQQDCPPVNVVRVSDRSCSSVSSVSRCVVRVWDWDKDIDGNGTIMIMIMGGNDPVSNVVVNVSNVD/DDPVVLCVVCVVVVVVLVVVLVVVVVVVQVVCVVVVHGDDPVVSVVSVVVSVVVVVVVSVVVCVLVVVLVVLVVCVVVVPPPLPDQSCVVDDPDPVSVVVSVVVNVVSVVVVVVVVVVVVVLVVVLVVLVVVLVVVVVVLVVLVVVLVVVCVVDVVCVVVSVVVNVVSVLVNVVSVLSNLVSCLVVCLQDFDKDKDWVLVLVVVLCVVCVVLCVVLVEEEAEDEPDDTDIFIGGSVLLSLLVNLVVVVLSQQLSPAPDPHWYWYWYWDDDPQKIKIKIWTQGQWDDPVCQVCLLPQQDCPPVNVVRVSDRSCSSVSSVSRCVVRVWDWDKDIDGNGTIMIMIMGGNDPVSNVVVNVSNVD

Secondary structure (DSSP, 8-state):
--HHHHHHHTHHHHHHHHHHHHHHHHHHHHHHHHTT-PPPHHHHHHHHHHHHHHHHHHHHHHHHHHHHHHHHHHHHHHTTT-TTS--------SHHHHHHHHHHHHHHHHHHHHHHHHHHHHHHHHHHHHHHHHHHHHHHHHHHHHHHHHHHH-GGGHHHHHHHHHHHHHHHHHHHHHHHHHHHTTHHHH---EEEEHHHHHHHHHHHTHHHHHHTT-EEEE--SSS--EEEE-HHHHHHHHHHHHHHHHHHHHTS--SS-EEEEEEEEETTEEEEEEEE-SS---HHHHTTTTSTT--HHHHHHHS---S-HHHHHHHHHHHHT-EEEEEEETTTEEEEEEEEE--HHHHHHHHHHHH-/--HHHHHHHTHHHHHHHHHHHHHHHHHHHHHHHHTT-PPPHHHHHHHHHHHHHHHHHHHHHHHHHHHHHHHHHHHHHHTTT-TTS--------SHHHHHHHHHHHHHHHHHHHHHHHHHHHHHHHHHHHHHHHHHHHHHHHHHHHHHHHHHHH-GGGHHHHHHHHHHHHHHHHHHHHHHHHHHHTTHHHH---EEEEHHHHHHHHHHHTHHHHHHTT-EEEE--SSS--EEEE-HHHHHHHHHHHHHHHHHHHHTS--SS-EEEEEEEEETTEEEEEEEE-SS---HHHHTTTTSTT--HHHHHHHS---S-HHHHHHHHHHHHT-EEEEEEETTTEEEEEEEEE--HHHHHHHHHHHH-